Protein 1I7L (pdb70)

GO terms:
  GO:0043195 terminal bouton (C, HDA)
  GO:0008092 cytoskeletal protein binding (F, TAS)
  GO:0008021 synaptic vesicle (C, TAS)
  GO:0046928 regulation of neurotransmitter secretion (P, TAS)
  GO:0048306 calcium-dependent protein binding (F, IPI)
  GO:0005515 protein binding (F, IPI)
  GO:0008021 synaptic vesicle (C, IDA)
  GO:0098850 extrinsic component of synaptic vesicle membrane (C, IMP)
  GO:0098850 extrinsic component of synaptic vesicle membrane (C, IDA)
  GO:0098850 extrinsic component of synaptic vesicle membrane (C, EXP)
  GO:0098850 extrinsic component of synaptic vesicle membrane (C, IEP)

InterPro domains:
  IPR001359 Synapsin [PR01368] (126-135)
  IPR001359 Synapsin [PR01368] (141-153)
  IPR001359 Synapsin [PR01368] (177-188)
  IPR001359 Synapsin [PR01368] (317-329)
  IPR001359 Synapsin [PR01368] (331-347)
  IPR001359 Synapsin [PR01368] (350-371)
  IPR013815 ATP-grasp fold, subdomain 1 [G3DSA:3.30.1490.20] (249-308)
  IPR016185 Pre-ATP-grasp domain superfamily [SSF52440] (113-214)
  IPR019735 Synapsin, conserved site [PS00416] (272-282)
  IPR019736 Synapsin, phosphorylation site [PF10581] (2-26)
  IPR019736 Synapsin, phosphorylation site [PS00415] (5-12)
  IPR020897 Synapsin, pre-ATP-grasp domain [PF02078] (111-213)
  IPR020898 Synapsin, ATP-binding domain [PF02750] (215-417)

Organism: Rattus norvegicus (NCBI:txid10116)

Foldseek 3Di:
DAAEEEEADDDVDDLVVLQVPPDFPPHHGYDYHYYHLLQKDKAADQVQDIKMWGWDCPPHGTDIDIDDHQEYEYAAQCAALDPPRHNLVVLVRCVSNVHHYAPGSLVSNQVRWFVSLVVLLVVLCVVPPCVLRPAFDKDKFQFLVVLVPDDADFKWKAATGHDLPPRIHTDGDDVVSNVSSVVSVVSGGMMMITYDFAFQWKWKWKAAQHDIWIKIWGAPPDDPSRSDDDIDIDIDDDDPSSVVHVVSSQPPSNGHNIKMWMWGQHPVRHIYTYGMGGSNDDQDDDCSVVVSNSNSVVRSVVCNVPDDD/DEAEEEEADDPPDDVCVLQPPPDFPVPYGYDYHYYHLLQKDKAADQPQDIKMWGFDQDPVRTDTDIGDHQEYEYQAQCEALDPPSHNLVVLVRCVSNVHQYAPGSLVSNQVRWFVSLVVLLVVVCVVPPCVLRFAFDKDKFQALVVPVPDDDPFKWKAATGHDDPPRIHTRGDDVSSNVSSVVSVVSGGMMMITYDFAFPWKKKWKAAQHDIWIKIWAADQPDSSRPDPDIDIDTDDDDVSSVVHVVSSQPPSNGHNIKMWMWTQHPVRDIHTYGMGGSNDDQDDPCRSVSSNSNSVVRSVSCNVPDDD

Solvent-accessible surface area: 27185 Å² total; per-residue (Å²): 147,51,25,27,0,3,0,0,14,77,107,140,17,76,1,31,153,28,3,178,62,62,96,1,38,66,78,15,59,22,88,17,10,42,5,47,3,86,35,14,4,8,8,0,42,2,87,16,79,24,39,3,33,5,87,45,133,144,146,52,95,174,57,65,94,73,25,117,0,26,0,0,0,0,16,32,67,7,29,3,86,32,155,126,70,72,32,36,39,5,0,1,0,5,37,0,7,46,10,32,12,0,0,40,5,74,0,5,1,4,22,3,4,48,4,2,6,8,6,42,1,2,54,25,54,119,112,48,34,32,162,112,0,22,15,4,124,13,15,0,1,1,28,61,135,21,5,158,51,80,27,120,51,56,2,8,0,29,26,9,5,11,36,104,15,108,30,32,57,80,2,96,66,68,149,76,0,84,97,30,11,65,62,1,33,147,67,162,22,9,0,9,3,6,37,48,29,79,34,96,40,18,1,19,0,0,28,4,24,132,41,40,11,0,1,37,73,51,36,106,55,64,79,79,56,20,64,58,78,59,34,127,66,87,68,43,86,59,52,130,95,31,92,60,0,0,33,14,0,12,134,11,26,76,25,7,33,0,0,0,0,49,0,24,20,0,129,89,45,129,16,44,0,35,17,6,19,9,1,8,0,73,26,34,29,114,73,58,112,66,1,49,73,40,0,0,67,24,0,29,62,54,0,68,117,97,29,88,161,195,46,27,31,0,3,0,0,17,94,100,172,26,75,1,32,138,25,3,163,60,69,107,2,47,68,76,37,52,22,82,19,13,20,2,32,4,83,45,14,8,9,12,0,42,3,96,23,74,25,39,4,45,4,109,24,104,111,148,70,85,162,30,107,106,81,25,118,0,19,0,0,0,0,21,42,73,7,29,2,85,32,152,123,52,78,34,36,41,6,1,0,0,7,40,2,8,46,12,36,11,0,0,38,5,72,0,6,1,5,22,4,3,45,4,2,6,9,6,44,1,3,54,25,47,124,111,41,31,33,145,84,0,21,12,3,113,11,14,0,1,2,24,64,118,15,5,157,59,83,25,118,54,59,1,10,0,35,24,8,6,6,27,97,11,97,30,29,57,60,2,109,62,78,165,68,1,79,90,32,13,71,71,1,28,146,64,159,20,10,0,8,2,8,41,52,28,82,46,102,54,20,2,23,0,1,31,3,22,133,43,54,12,0,2,29,72,37,35,103,56,87,82,87,62,22,48,115,67,49,32,110,66,96,75,43,88,62,51,116,91,30,81,55,0,0,32,14,0,10,137,11,24,76,26,7,31,0,0,0,0,50,0,24,24,0,132,83,40,128,14,45,0,26,25,4,17,9,1,10,0,78,24,38,17,120,61,62,111,69,0,44,72,40,0,0,67,26,0,27,65,50,0,62,134,87,29,80,168

Radius of gyration: 25.58 Å; Cα contacts (8 Å, |Δi|>4): 1285; chains: 2; bounding box: 68×61×44 Å

CATH classification: 3.30.1490.20 (+2 more: 3.40.50.20, 3.30.470.20)

Secondary structure (DSSP, 8-state):
-EEEEEEE--TTS-HHHHHTT-EETTTEEEEEEEE-GGGEEEEEETTS-EEEEEEES-SSS-EEEEE--SEEEE-S-S--SSTT---HHHHHHHHHTT--EES-HHHHHHTT-HHHHHHHHHHHHHHH-TTTS-BPP-EEESSGGGGGS--PSSEEEEESS--TTTTEEEE-STTHHHHHHHHHHHHTS-EEEEE---EEEEEEEEEETTEEEEEEEEESS-SS-TTSSSEEEEEE---HHHHHHHHHHTTGGG--SEEEEEEEEETTS-EEEEEEE-TTPPP-SS-HHHHHHHHHHHHHHHHHHH---/-EEEEEEE--TTS-HHHHTSS-EETTTEEEEEEEE-GGGEEEEEETTS-EEEEE-EEETTEEE--EE--SEEEE-S-S--SSTT---HHHHHHHHHTT--EES-HHHHHHTTSHHHHHHHHHHHHHHH-TTTS-BPP-EEESSGGGGGSPPPSSEEEEESS--TTTTEEEE-SHHHHHHHHHHHHHHTS-EEEEEPP-EEEEEEEEEETTEEEEEEEEESSS-SS-SSS-EEEEEE---HHHHHHHHHHTTGGG--SEEEEEEEEETTS-EEEEEEE-TTPPP-GGGHHHHHHHHHHHHHHHHHHH---

Nearest PDB structures (foldseek):
  1i7l-assembly1_A  TM=1.003E+00  e=3.457E-69  Rattus norvegicus
  1pk8-assembly1_A  TM=9.912E-01  e=5.937E-56  Rattus norvegicus
  1pk8-assembly1_D  TM=9.905E-01  e=2.665E-53  Rattus norvegicus
  1pk8-assembly1_B  TM=9.877E-01  e=3.099E-51  Rattus norvegicus
  2p0a-assembly1_A  TM=9.837E-01  e=9.338E-50  Homo sapiens

B-factor: mean 40.68, std 17.12, range [7.24, 108.57]

Structure (mmCIF, N/CA/C/O backbone):
data_1I7L
#
_entry.id   1I7L
#
_cell.length_a   121.275
_cell.length_b   121.275
_cell.length_c   165.891
_cell.angle_alpha   90.00
_cell.angle_beta   90.00
_cell.angle_gamma   120.00
#
_symmetry.space_group_name_H-M   'P 63 2 2'
#
loop_
_entity.id
_entity.type
_entity.pdbx_description
1 polymer 'SYNAPSIN II'
2 non-polymer "ADENOSINE-5'-TRIPHOSPHATE"
3 water water
#
loop_
_atom_site.group_PDB
_atom_site.id
_atom_site.type_symbol
_atom_site.label_atom_id
_atom_site.label_alt_id
_atom_site.label_comp_id
_atom_site.label_asym_id
_atom_site.label_entity_id
_atom_site.label_seq_id
_atom_site.pdbx_PDB_ins_code
_atom_site.Cartn_x
_atom_site.Cartn_y
_atom_site.Cartn_z
_atom_site.occupancy
_atom_site.B_iso_or_equiv
_atom_site.auth_seq_id
_atom_site.auth_comp_id
_atom_site.auth_asym_id
_atom_site.auth_atom_id
_atom_site.pdbx_PDB_model_num
ATOM 1 N N . LYS A 1 1 ? 21.856 97.507 32.582 1.00 52.94 113 LYS A N 1
ATOM 2 C CA . LYS A 1 1 ? 23.149 96.868 33.035 1.00 51.97 113 LYS A CA 1
ATOM 3 C C . LYS A 1 1 ? 23.112 95.345 32.752 1.00 50.73 113 LYS A C 1
ATOM 4 O O . LYS A 1 1 ? 22.650 94.598 33.620 1.00 50.38 113 LYS A O 1
ATOM 10 N N . ALA A 1 2 ? 23.591 94.884 31.575 1.00 47.86 114 ALA A N 1
ATOM 11 C CA . ALA A 1 2 ? 23.495 93.450 31.259 1.00 45.27 114 ALA A CA 1
ATOM 12 C C . ALA A 1 2 ? 24.664 92.701 30.676 1.00 43.30 114 ALA A C 1
ATOM 13 O O . ALA A 1 2 ? 25.502 93.266 29.983 1.00 42.88 114 ALA A O 1
ATOM 15 N N . LYS A 1 3 ? 24.694 91.401 30.956 1.00 40.47 115 LYS A N 1
ATOM 16 C CA . LYS A 1 3 ? 25.729 90.532 30.427 1.00 39.25 115 LYS A CA 1
ATOM 17 C C . LYS A 1 3 ? 25.214 89.873 29.147 1.00 40.27 115 LYS A C 1
ATOM 18 O O . LYS A 1 3 ? 24.088 89.347 29.106 1.00 43.52 115 LYS A O 1
ATOM 24 N N . VAL A 1 4 ? 26.024 89.904 28.096 1.00 36.40 116 VAL A N 1
ATOM 25 C CA . VAL A 1 4 ? 25.623 89.295 26.846 1.00 33.56 116 VAL A CA 1
ATOM 26 C C . VAL A 1 4 ? 25.976 87.796 26.742 1.00 32.52 116 VAL A C 1
ATOM 27 O O . VAL A 1 4 ? 27.122 87.380 26.969 1.00 31.86 116 VAL A O 1
ATOM 31 N N . LEU A 1 5 ? 24.970 86.998 26.404 1.00 29.63 117 LEU A N 1
ATOM 32 C CA . LEU A 1 5 ? 25.128 85.575 26.219 1.00 27.89 117 LEU A CA 1
ATOM 33 C C . LEU A 1 5 ? 24.912 85.281 24.739 1.00 28.24 117 LEU A C 1
ATOM 34 O O . LEU A 1 5 ? 23.883 85.606 24.169 1.00 27.38 117 LEU A O 1
ATOM 39 N N . LEU A 1 6 ? 25.902 84.672 24.122 1.00 26.85 118 LEU A N 1
ATOM 40 C CA . LEU A 1 6 ? 25.800 84.255 22.728 1.00 25.15 118 LEU A CA 1
ATOM 41 C C . LEU A 1 6 ? 25.362 82.794 22.808 1.00 24.20 118 LEU A C 1
ATOM 42 O O . LEU A 1 6 ? 25.975 82.005 23.548 1.00 24.93 118 LEU A O 1
ATOM 47 N N . VAL A 1 7 ? 24.318 82.420 22.078 1.00 23.47 119 VAL A N 1
ATOM 48 C CA . VAL A 1 7 ? 23.926 81.016 22.069 1.00 21.48 119 VAL A CA 1
ATOM 49 C C . VAL A 1 7 ? 24.058 80.619 20.604 1.00 23.30 119 VAL A C 1
ATOM 50 O O . VAL A 1 7 ? 23.558 81.277 19.705 1.00 22.19 119 VAL A O 1
ATOM 54 N N . VAL A 1 8 ? 24.757 79.536 20.359 1.00 25.49 120 VAL A N 1
ATOM 55 C CA . VAL A 1 8 ? 24.970 79.100 19.007 1.00 26.89 120 VAL A CA 1
ATOM 56 C C . VAL A 1 8 ? 24.037 77.936 18.811 1.00 30.43 120 VAL A C 1
ATOM 57 O O . VAL A 1 8 ? 24.311 76.820 19.269 1.00 29.32 120 VAL A O 1
ATOM 61 N N . ASP A 1 9 ? 22.929 78.206 18.117 1.00 33.11 121 ASP A N 1
ATOM 62 C CA . ASP A 1 9 ? 21.921 77.188 17.877 1.00 35.13 121 ASP A CA 1
ATOM 63 C C . ASP A 1 9 ? 20.951 77.622 16.758 1.00 35.38 121 ASP A C 1
ATOM 64 O O . ASP A 1 9 ? 20.905 78.799 16.396 1.00 33.11 121 ASP A O 1
ATOM 69 N N . GLU A 1 10 ? 20.188 76.667 16.222 1.00 36.76 122 GLU A N 1
ATOM 70 C CA . GLU A 1 10 ? 19.200 76.937 15.159 1.00 40.43 122 GLU A CA 1
ATOM 71 C C . GLU A 1 10 ? 18.031 77.786 15.662 1.00 40.10 122 GLU A C 1
ATOM 72 O O . GLU A 1 10 ? 17.707 77.743 16.839 1.00 37.65 122 GLU A O 1
ATOM 78 N N . PRO A 1 11 ? 17.388 78.576 14.767 1.00 42.26 123 PRO A N 1
ATOM 79 C CA . PRO A 1 11 ? 16.254 79.493 14.999 1.00 44.30 123 PRO A CA 1
ATOM 80 C C . PRO A 1 11 ? 14.915 78.990 15.563 1.00 46.19 123 PRO A C 1
ATOM 81 O O . PRO A 1 11 ? 14.087 79.797 15.964 1.00 47.47 123 PRO A O 1
ATOM 85 N N . HIS A 1 12 ? 14.690 77.684 15.594 1.00 47.55 124 HIS A N 1
ATOM 86 C CA . HIS A 1 12 ? 13.436 77.168 16.107 1.00 49.01 124 HIS A CA 1
ATOM 87 C C . HIS A 1 12 ? 13.428 77.124 17.637 1.00 48.33 124 HIS A C 1
ATOM 88 O O . HIS A 1 12 ? 12.355 77.148 18.253 1.00 49.88 124 HIS A O 1
ATOM 95 N N . THR A 1 13 ? 14.597 77.053 18.264 1.00 44.44 125 THR A N 1
ATOM 96 C CA . THR A 1 13 ? 14.621 77.038 19.720 1.00 41.84 125 THR A CA 1
ATOM 97 C C . THR A 1 13 ? 14.760 78.522 20.045 1.00 42.91 125 THR A C 1
ATOM 98 O O . THR A 1 13 ? 15.530 79.231 19.380 1.00 43.04 125 THR A O 1
ATOM 102 N N . ASP A 1 14 ? 14.018 78.993 21.051 1.00 42.49 126 ASP A N 1
ATOM 103 C CA . ASP A 1 14 ? 14.013 80.415 21.418 1.00 41.73 126 ASP A CA 1
ATOM 104 C C . ASP A 1 14 ? 14.726 80.716 22.742 1.00 40.32 126 ASP A C 1
ATOM 105 O O . ASP A 1 14 ? 14.080 81.004 23.753 1.00 39.01 126 ASP A O 1
ATOM 110 N N . TRP A 1 15 ? 16.057 80.667 22.735 1.00 37.61 127 TRP A N 1
ATOM 111 C CA . TRP A 1 15 ? 16.773 80.865 23.964 1.00 33.20 127 TRP A CA 1
ATOM 112 C C . TRP A 1 15 ? 16.524 82.217 24.629 1.00 33.87 127 TRP A C 1
ATOM 113 O O . TRP A 1 15 ? 16.612 82.305 25.847 1.00 31.54 127 TRP A O 1
ATOM 124 N N . ALA A 1 16 ? 16.215 83.272 23.883 1.00 33.24 128 ALA A N 1
ATOM 125 C CA . ALA A 1 16 ? 15.945 84.542 24.562 1.00 35.62 128 ALA A CA 1
ATOM 126 C C . ALA A 1 16 ? 14.709 84.387 25.458 1.00 38.47 128 ALA A C 1
ATOM 127 O O . ALA A 1 16 ? 14.528 85.155 26.403 1.00 38.08 128 ALA A O 1
ATOM 129 N N . LYS A 1 17 ? 13.865 83.394 25.165 1.00 39.30 129 LYS A N 1
ATOM 130 C CA . LYS A 1 17 ? 12.671 83.180 25.974 1.00 40.13 129 LYS A CA 1
ATOM 131 C C . LYS A 1 17 ? 13.048 82.503 27.275 1.00 39.11 129 LYS A C 1
ATOM 132 O O . LYS A 1 17 ? 12.535 82.852 28.339 1.00 37.67 129 LYS A O 1
ATOM 138 N N . CYS A 1 18 ? 13.945 81.535 27.215 1.00 38.03 130 CYS A N 1
ATOM 139 C CA . CYS A 1 18 ? 14.361 80.875 28.448 1.00 37.10 130 CYS A CA 1
ATOM 140 C C . CYS A 1 18 ? 15.058 81.791 29.450 1.00 35.04 130 CYS A C 1
ATOM 141 O O . CYS A 1 18 ? 14.952 81.594 30.648 1.00 35.37 130 CYS A O 1
ATOM 144 N N . PHE A 1 19 ? 15.772 82.802 28.980 1.00 34.62 131 PHE A N 1
ATOM 145 C CA . PHE A 1 19 ? 16.516 83.651 29.918 1.00 33.79 131 PHE A CA 1
ATOM 146 C C . PHE A 1 19 ? 15.832 84.936 30.350 1.00 34.12 131 PHE A C 1
ATOM 147 O O . PHE A 1 19 ? 16.371 85.688 31.174 1.00 32.87 131 PHE A O 1
ATOM 155 N N . ARG A 1 20 ? 14.649 85.170 29.790 1.00 33.34 132 ARG A N 1
ATOM 156 C CA . ARG A 1 20 ? 13.872 86.358 30.091 1.00 35.34 132 ARG A CA 1
ATOM 157 C C . ARG A 1 20 ? 13.614 86.505 31.586 1.00 34.30 132 ARG A C 1
ATOM 158 O O . ARG A 1 20 ? 13.079 85.619 32.221 1.00 30.89 132 ARG A O 1
ATOM 166 N N . GLY A 1 21 ? 14.022 87.641 32.139 1.00 35.48 133 GLY A N 1
ATOM 167 C CA . GLY A 1 21 ? 13.809 87.858 33.555 1.00 33.98 133 GLY A CA 1
ATOM 168 C C . GLY A 1 21 ? 14.868 87.299 34.453 1.00 34.72 133 GLY A C 1
ATOM 169 O O . GLY A 1 21 ? 14.955 87.719 35.605 1.00 35.15 133 GLY A O 1
ATOM 170 N N . LYS A 1 22 ? 15.676 86.362 33.951 1.00 36.16 134 LYS A N 1
ATOM 171 C CA . LYS A 1 22 ? 16.734 85.761 34.774 1.00 35.34 134 LYS A CA 1
ATOM 172 C C . LYS A 1 22 ? 17.831 86.783 35.097 1.00 35.58 134 LYS A C 1
ATOM 173 O O . LYS A 1 22 ? 18.146 87.678 34.294 1.00 36.27 134 LYS A O 1
ATOM 179 N N . LYS A 1 23 ? 18.413 86.643 36.279 1.00 33.47 135 LYS A N 1
ATOM 180 C CA . LYS A 1 23 ? 19.440 87.553 36.715 1.00 33.52 135 LYS A CA 1
ATOM 181 C C . LYS A 1 23 ? 20.717 86.823 36.993 1.00 32.48 135 LYS A C 1
ATOM 182 O O . LYS A 1 23 ? 20.704 85.641 37.316 1.00 33.07 135 LYS A O 1
ATOM 188 N N . ILE A 1 24 ? 21.820 87.544 36.873 1.00 30.98 136 ILE A N 1
ATOM 189 C CA . ILE A 1 24 ? 23.119 86.993 37.215 1.00 30.46 136 ILE A CA 1
ATOM 190 C C . ILE A 1 24 ? 23.837 88.045 38.102 1.00 31.09 136 ILE A C 1
ATOM 191 O O . ILE A 1 24 ? 23.601 89.255 37.988 1.00 29.36 136 ILE A O 1
ATOM 196 N N . LEU A 1 25 ? 24.702 87.574 38.991 1.00 32.86 137 LEU A N 1
ATOM 197 C CA . LEU A 1 25 ? 25.452 88.454 39.868 1.00 34.32 137 LEU A CA 1
ATOM 198 C C . LEU A 1 25 ? 24.499 89.352 40.640 1.00 36.72 137 LEU A C 1
ATOM 199 O O . LEU A 1 25 ? 24.792 90.519 40.901 1.00 37.32 137 LEU A O 1
ATOM 204 N N . GLY A 1 26 ? 23.343 88.802 41.000 1.00 37.04 138 GLY A N 1
ATOM 205 C CA . GLY A 1 26 ? 22.370 89.583 41.725 1.00 34.71 138 GLY A CA 1
ATOM 206 C C . GLY A 1 26 ? 21.470 90.454 40.865 1.00 33.74 138 GLY A C 1
ATOM 207 O O . GLY A 1 26 ? 20.342 90.093 40.604 1.00 32.54 138 GLY A O 1
ATOM 208 N N . ASP A 1 27 ? 21.956 91.606 40.418 1.00 35.66 139 ASP A N 1
ATOM 209 C CA . ASP A 1 27 ? 21.107 92.485 39.637 1.00 36.60 139 ASP A CA 1
ATOM 210 C C . ASP A 1 27 ? 21.377 92.685 38.143 1.00 38.67 139 ASP A C 1
ATOM 211 O O . ASP A 1 27 ? 20.699 93.508 37.507 1.00 41.89 139 ASP A O 1
ATOM 216 N N . TYR A 1 28 ? 22.335 91.967 37.563 1.00 37.51 140 TYR A N 1
ATOM 217 C CA . TYR A 1 28 ? 22.557 92.095 36.122 1.00 35.63 140 TYR A CA 1
ATOM 218 C C . TYR A 1 28 ? 21.513 91.284 35.370 1.00 32.35 140 TYR A C 1
ATOM 219 O O . TYR A 1 28 ? 21.146 90.193 35.802 1.00 31.68 140 TYR A O 1
ATOM 228 N N . ASP A 1 29 ? 21.047 91.821 34.258 1.00 28.61 141 ASP A N 1
ATOM 229 C CA . ASP A 1 29 ? 20.154 91.082 33.394 1.00 31.55 141 ASP A CA 1
ATOM 230 C C . ASP A 1 29 ? 20.994 90.326 32.317 1.00 33.64 141 ASP A C 1
ATOM 231 O O . ASP A 1 29 ? 22.208 90.541 32.167 1.00 34.16 141 ASP A O 1
ATOM 236 N N . ILE A 1 30 ? 20.344 89.448 31.566 1.00 34.12 142 ILE A N 1
ATOM 237 C CA . ILE A 1 30 ? 21.012 88.702 30.519 1.00 31.84 142 ILE A CA 1
ATOM 238 C C . ILE A 1 30 ? 20.498 89.099 29.131 1.00 34.57 142 ILE A C 1
ATOM 239 O O . ILE A 1 30 ? 19.312 88.982 28.862 1.00 36.01 142 ILE A O 1
ATOM 244 N N . LYS A 1 31 ? 21.376 89.565 28.243 1.00 34.88 143 LYS A N 1
ATOM 245 C CA . LYS A 1 31 ? 20.929 89.904 26.904 1.00 32.52 143 LYS A CA 1
ATOM 246 C C . LYS A 1 31 ? 21.355 88.747 26.009 1.00 32.46 143 LYS A C 1
ATOM 247 O O . LYS A 1 31 ? 22.558 88.528 25.885 1.00 29.55 143 LYS A O 1
ATOM 253 N N . VAL A 1 32 ? 20.398 88.014 25.403 1.00 32.16 144 VAL A N 1
ATOM 254 C CA . VAL A 1 32 ? 20.708 86.861 24.535 1.00 30.24 144 VAL A CA 1
ATOM 255 C C . VAL A 1 32 ? 20.875 87.211 23.043 1.00 30.46 144 VAL A C 1
ATOM 256 O O . VAL A 1 32 ? 20.055 87.910 22.490 1.00 26.74 144 VAL A O 1
ATOM 260 N N . GLU A 1 33 ? 21.967 86.724 22.423 1.00 32.31 145 GLU A N 1
ATOM 261 C CA . GLU A 1 33 ? 22.236 86.859 20.983 1.00 32.70 145 GLU A CA 1
ATOM 262 C C . GLU A 1 33 ? 22.260 85.417 20.492 1.00 33.11 145 GLU A C 1
ATOM 263 O O . GLU A 1 33 ? 23.025 84.598 20.986 1.00 36.22 145 GLU A O 1
ATOM 269 N N . GLN A 1 34 ? 21.429 85.075 19.526 1.00 34.04 146 GLN A N 1
ATOM 270 C CA . GLN A 1 34 ? 21.406 83.699 19.052 1.00 33.62 146 GLN A CA 1
ATOM 271 C C . GLN A 1 34 ? 21.652 83.664 17.557 1.00 34.89 146 GLN A C 1
ATOM 272 O O . GLN A 1 34 ? 21.232 84.549 16.822 1.00 33.62 146 GLN A O 1
ATOM 278 N N . ALA A 1 35 ? 22.354 82.631 17.116 1.00 36.06 147 ALA A N 1
ATOM 279 C CA . ALA A 1 35 ? 22.674 82.475 15.702 1.00 35.18 147 ALA A CA 1
ATOM 280 C C . ALA A 1 35 ? 23.402 81.177 15.513 1.00 33.79 147 ALA A C 1
ATOM 281 O O . ALA A 1 35 ? 23.924 80.605 16.468 1.00 35.15 147 ALA A O 1
ATOM 283 N N . GLU A 1 36 ? 23.412 80.708 14.275 1.00 33.40 148 GLU A N 1
ATOM 284 C CA . GLU A 1 36 ? 24.120 79.470 13.924 1.00 32.99 148 GLU A CA 1
ATOM 285 C C . GLU A 1 36 ? 25.565 79.818 13.500 1.00 29.29 148 GLU A C 1
ATOM 286 O O . GLU A 1 36 ? 25.842 80.959 13.092 1.00 28.42 148 GLU A O 1
ATOM 292 N N . PHE A 1 37 ? 26.471 78.848 13.586 1.00 28.30 149 PHE A N 1
ATOM 293 C CA . PHE A 1 37 ? 27.882 79.060 13.221 1.00 27.13 149 PHE A CA 1
ATOM 294 C C . PHE A 1 37 ? 28.055 79.699 11.832 1.00 27.01 149 PHE A C 1
ATOM 295 O O . PHE A 1 37 ? 28.920 80.535 11.621 1.00 25.27 149 PHE A O 1
ATOM 303 N N . SER A 1 38 ? 27.219 79.299 10.893 1.00 27.38 150 SER A N 1
ATOM 304 C CA . SER A 1 38 ? 27.328 79.816 9.545 1.00 31.23 150 SER A CA 1
ATOM 305 C C . SER A 1 38 ? 27.015 81.288 9.473 1.00 32.82 150 SER A C 1
ATOM 306 O O . SER A 1 38 ? 27.293 81.919 8.471 1.00 32.83 150 SER A O 1
ATOM 309 N N . GLU A 1 39 ? 26.435 81.855 10.529 1.00 34.53 151 GLU A N 1
ATOM 310 C CA . GLU A 1 39 ? 26.100 83.284 10.476 1.00 34.07 151 GLU A CA 1
ATOM 311 C C . GLU A 1 39 ? 27.013 84.148 11.364 1.00 31.79 151 GLU A C 1
ATOM 312 O O . GLU A 1 39 ? 26.832 85.373 11.462 1.00 28.52 151 GLU A O 1
ATOM 318 N N . LEU A 1 40 ? 27.987 83.508 12.010 1.00 29.45 152 LEU A N 1
ATOM 319 C CA . LEU A 1 40 ? 28.868 84.234 12.912 1.00 29.86 152 LEU A CA 1
ATOM 320 C C . LEU A 1 40 ? 30.265 84.405 12.425 1.00 30.06 152 LEU A C 1
ATOM 321 O O . LEU A 1 40 ? 30.774 83.614 11.646 1.00 31.97 152 LEU A O 1
ATOM 326 N N . ASN A 1 41 ? 30.880 85.467 12.914 1.00 31.48 153 ASN A N 1
ATOM 327 C CA . ASN A 1 41 ? 32.278 85.758 12.643 1.00 30.61 153 ASN A CA 1
ATOM 328 C C . ASN A 1 41 ? 32.740 86.645 13.773 1.00 28.04 153 ASN A C 1
ATOM 329 O O . ASN A 1 41 ? 31.922 87.231 14.494 1.00 26.88 153 ASN A O 1
ATOM 334 N N . LEU A 1 42 ? 34.048 86.751 13.950 1.00 26.94 154 LEU A N 1
ATOM 335 C CA . LEU A 1 42 ? 34.561 87.573 15.018 1.00 25.98 154 LEU A CA 1
ATOM 336 C C . LEU A 1 42 ? 35.995 87.960 14.776 1.00 26.17 154 LEU A C 1
ATOM 337 O O . LEU A 1 42 ? 36.611 87.490 13.809 1.00 26.59 154 LEU A O 1
ATOM 342 N N . VAL A 1 43 ? 36.512 88.827 15.651 1.00 20.20 155 VAL A N 1
ATOM 343 C CA . VAL A 1 43 ? 37.898 89.195 15.592 1.00 21.01 155 VAL A CA 1
ATOM 344 C C . VAL A 1 43 ? 38.286 89.289 17.082 1.00 22.70 155 VAL A C 1
ATOM 345 O O . VAL A 1 43 ? 37.480 89.764 17.919 1.00 22.97 155 VAL A O 1
ATOM 349 N N . ALA A 1 44 ? 39.493 88.836 17.448 1.00 22.36 156 ALA A N 1
ATOM 350 C CA . ALA A 1 44 ? 39.928 88.901 18.869 1.00 18.86 156 ALA A CA 1
ATOM 351 C C . ALA A 1 44 ? 41.350 89.367 18.918 1.00 21.48 156 ALA A C 1
ATOM 352 O O . ALA A 1 44 ? 42.108 89.183 17.971 1.00 25.66 156 ALA A O 1
ATOM 354 N N . HIS A 1 45 ? 41.720 89.969 20.035 1.00 21.90 157 HIS A N 1
ATOM 355 C CA . HIS A 1 45 ? 43.040 90.567 20.199 1.00 21.36 157 HIS A CA 1
ATOM 356 C C . HIS A 1 45 ? 43.668 90.102 21.490 1.00 21.30 157 HIS A C 1
ATOM 357 O O . HIS A 1 45 ? 42.960 89.881 22.489 1.00 21.11 157 HIS A O 1
ATOM 364 N N . ALA A 1 46 ? 44.978 89.962 21.443 1.00 18.44 158 ALA A N 1
ATOM 365 C CA . ALA A 1 46 ? 45.761 89.530 22.568 1.00 25.64 158 ALA A CA 1
ATOM 366 C C . ALA A 1 46 ? 45.631 90.505 23.714 1.00 28.30 158 ALA A C 1
ATOM 367 O O . ALA A 1 46 ? 45.788 90.124 24.888 1.00 26.99 158 ALA A O 1
ATOM 369 N N . ASP A 1 47 ? 45.354 91.768 23.405 1.00 28.87 159 ASP A N 1
ATOM 370 C CA . ASP A 1 47 ? 45.273 92.672 24.533 1.00 32.88 159 ASP A CA 1
ATOM 371 C C . ASP A 1 47 ? 43.969 92.419 25.337 1.00 32.15 159 ASP A C 1
ATOM 372 O O . ASP A 1 47 ? 43.755 93.019 26.393 1.00 33.96 159 ASP A O 1
ATOM 377 N N . GLY A 1 48 ? 43.104 91.531 24.845 1.00 30.67 160 GLY A N 1
ATOM 378 C CA . GLY A 1 48 ? 41.903 91.215 25.591 1.00 28.84 160 GLY A CA 1
ATOM 379 C C . GLY A 1 48 ? 40.573 91.695 25.049 1.00 31.20 160 GLY A C 1
ATOM 380 O O . GLY A 1 48 ? 39.509 91.274 25.529 1.00 32.89 160 GLY A O 1
ATOM 381 N N . THR A 1 49 ? 40.580 92.577 24.062 1.00 30.91 161 THR A N 1
ATOM 382 C CA . THR A 1 49 ? 39.288 93.016 23.513 1.00 30.68 161 THR A CA 1
ATOM 383 C C . THR A 1 49 ? 38.969 92.158 22.292 1.00 32.16 161 THR A C 1
ATOM 384 O O . THR A 1 49 ? 39.905 91.680 21.591 1.00 30.83 161 THR A O 1
ATOM 388 N N . TYR A 1 50 ? 37.667 91.957 22.039 1.00 32.01 162 TYR A N 1
ATOM 389 C CA . TYR A 1 50 ? 37.176 91.192 20.889 1.00 31.19 162 TYR A CA 1
ATOM 390 C C . TYR A 1 50 ? 35.769 91.715 20.445 1.00 33.39 162 TYR A C 1
ATOM 391 O O . TYR A 1 50 ? 35.206 92.603 21.090 1.00 34.01 162 TYR A O 1
ATOM 400 N N . ALA A 1 51 ? 35.210 91.172 19.355 1.00 33.11 163 ALA A N 1
ATOM 401 C CA . ALA A 1 51 ? 33.926 91.619 18.847 1.00 32.37 163 ALA A CA 1
ATOM 402 C C . ALA A 1 51 ? 33.321 90.593 17.905 1.00 31.42 163 ALA A C 1
ATOM 403 O O . ALA A 1 51 ? 34.005 90.085 17.040 1.00 33.29 163 ALA A O 1
ATOM 405 N N . VAL A 1 52 ? 32.041 90.291 18.071 1.00 32.51 164 VAL A N 1
ATOM 406 C CA . VAL A 1 52 ? 31.349 89.287 17.244 1.00 33.74 164 VAL A CA 1
ATOM 407 C C . VAL A 1 52 ? 30.300 89.892 16.300 1.00 34.88 164 VAL A C 1
ATOM 408 O O . VAL A 1 52 ? 29.612 90.840 16.637 1.00 34.26 164 VAL A O 1
ATOM 412 N N . ASP A 1 53 ? 30.210 89.322 15.108 1.00 37.43 165 ASP A N 1
ATOM 413 C CA . ASP A 1 53 ? 29.274 89.757 14.077 1.00 41.57 165 ASP A CA 1
ATOM 414 C C . ASP A 1 53 ? 28.309 88.665 13.810 1.00 42.62 165 ASP A C 1
ATOM 415 O O . ASP A 1 53 ? 28.671 87.494 13.830 1.00 42.86 165 ASP A O 1
ATOM 420 N N . MET A 1 54 ? 27.080 89.048 13.549 1.00 45.98 166 MET A N 1
ATOM 421 C CA . MET A 1 54 ? 26.018 88.092 13.308 1.00 50.77 166 MET A CA 1
ATOM 422 C C . MET A 1 54 ? 25.320 88.604 12.074 1.00 53.07 166 MET A C 1
ATOM 423 O O . MET A 1 54 ? 24.783 89.708 12.074 1.00 51.05 166 MET A O 1
ATOM 428 N N . GLN A 1 55 ? 25.342 87.801 11.019 1.00 56.54 167 GLN A N 1
ATOM 429 C CA . GLN A 1 55 ? 24.704 88.185 9.776 1.00 60.42 167 GLN A CA 1
ATOM 430 C C . GLN A 1 55 ? 23.491 87.307 9.552 1.00 61.49 167 GLN A C 1
ATOM 431 O O . GLN A 1 55 ? 23.613 86.146 9.146 1.00 60.84 167 GLN A O 1
ATOM 437 N N . VAL A 1 56 ? 22.318 87.871 9.825 1.00 62.65 168 VAL A N 1
ATOM 438 C CA . VAL A 1 56 ? 21.073 87.135 9.634 1.00 65.42 168 VAL A CA 1
ATOM 439 C C . VAL A 1 56 ? 20.198 87.754 8.541 1.00 65.83 168 VAL A C 1
ATOM 440 O O . VAL A 1 56 ? 20.171 88.970 8.361 1.00 63.75 168 VAL A O 1
ATOM 444 N N . LEU A 1 57 ? 19.485 86.896 7.813 1.00 68.23 169 LEU A N 1
ATOM 445 C CA . LEU A 1 57 ? 18.601 87.348 6.731 1.00 69.64 169 LEU A CA 1
ATOM 446 C C . LEU A 1 57 ? 17.399 88.126 7.275 1.00 69.26 169 LEU A C 1
ATOM 447 O O . LEU A 1 57 ? 16.311 87.590 7.326 1.00 69.57 169 LEU A O 1
ATOM 452 N N . ARG A 1 58 ? 17.581 89.377 7.685 0.00 70.27 170 ARG A N 1
ATOM 453 C CA . ARG A 1 58 ? 16.447 90.142 8.203 0.00 70.99 170 ARG A CA 1
ATOM 454 C C . ARG A 1 58 ? 16.445 91.582 7.712 0.00 71.55 170 ARG A C 1
ATOM 455 O O . ARG A 1 58 ? 17.460 92.082 7.236 0.00 71.60 170 ARG A O 1
ATOM 463 N N . ASN A 1 59 ? 15.294 92.241 7.832 0.00 72.23 171 ASN A N 1
ATOM 464 C CA . ASN A 1 59 ? 15.141 93.628 7.401 0.00 72.93 171 ASN A CA 1
ATOM 465 C C . ASN A 1 59 ? 15.454 93.744 5.911 0.00 73.44 171 ASN A C 1
ATOM 466 O O . ASN A 1 59 ? 15.327 94.813 5.314 0.00 73.48 171 ASN A O 1
ATOM 471 N N . GLY A 1 60 ? 15.862 92.627 5.319 0.00 74.02 172 GLY A N 1
ATOM 472 C CA . GLY A 1 60 ? 16.194 92.602 3.908 0.00 74.77 172 GLY A CA 1
ATOM 473 C C . GLY A 1 60 ? 16.764 91.253 3.523 0.00 75.31 172 GLY A C 1
ATOM 474 O O . GLY A 1 60 ? 16.160 90.215 3.794 0.00 75.33 172 GLY A O 1
ATOM 475 N N . THR A 1 61 ? 17.931 91.263 2.891 0.00 75.86 173 THR A N 1
ATOM 476 C CA . THR A 1 61 ? 18.576 90.028 2.474 0.00 76.45 173 THR A CA 1
ATOM 477 C C . THR A 1 61 ? 19.796 89.752 3.343 0.00 76.87 173 THR A C 1
ATOM 478 O O . THR A 1 61 ? 20.242 88.610 3.460 0.00 76.90 173 THR A O 1
ATOM 482 N N . LYS A 1 62 ? 20.326 90.805 3.956 1.00 77.33 174 LYS A N 1
ATOM 483 C CA . LYS A 1 62 ? 21.518 90.693 4.786 1.00 77.99 174 LYS A CA 1
ATOM 484 C C . LYS A 1 62 ? 21.726 91.888 5.716 1.00 77.12 174 LYS A C 1
ATOM 485 O O . LYS A 1 62 ? 22.137 92.958 5.254 1.00 78.47 174 LYS A O 1
ATOM 491 N N . VAL A 1 63 ? 21.449 91.719 7.007 1.00 74.98 175 VAL A N 1
ATOM 492 C CA . VAL A 1 63 ? 21.698 92.784 7.988 1.00 73.13 175 VAL A CA 1
ATOM 493 C C . VAL A 1 63 ? 22.758 92.258 8.989 1.00 71.27 175 VAL A C 1
ATOM 494 O O . VAL A 1 63 ? 22.849 91.048 9.214 1.00 70.88 175 VAL A O 1
ATOM 498 N N . VAL A 1 64 ? 23.556 93.143 9.586 1.00 68.24 176 VAL A N 1
ATOM 499 C CA . VAL A 1 64 ? 24.583 92.673 10.510 1.00 66.10 176 VAL A CA 1
ATOM 500 C C . VAL A 1 64 ? 24.766 93.359 11.864 1.00 64.61 176 VAL A C 1
ATOM 501 O O . VAL A 1 64 ? 25.495 94.347 11.962 1.00 65.55 176 VAL A O 1
ATOM 505 N N . ARG A 1 65 ? 24.119 92.836 12.903 1.00 61.53 177 ARG A N 1
ATOM 506 C CA . ARG A 1 65 ? 24.269 93.405 14.233 1.00 58.71 177 ARG A CA 1
ATOM 507 C C . ARG A 1 65 ? 25.625 92.968 14.761 1.00 56.45 177 ARG A C 1
ATOM 508 O O . ARG A 1 65 ? 26.131 91.899 14.405 1.00 55.48 177 ARG A O 1
ATOM 516 N N . SER A 1 66 ? 26.216 93.802 15.610 1.00 52.51 178 SER A N 1
ATOM 517 C CA . SER A 1 66 ? 27.531 93.517 16.164 1.00 47.63 178 SER A CA 1
ATOM 518 C C . SER A 1 66 ? 27.388 93.542 17.668 1.00 44.89 178 SER A C 1
ATOM 519 O O . SER A 1 66 ? 26.520 94.214 18.185 1.00 47.29 178 SER A O 1
ATOM 522 N N . PHE A 1 67 ? 28.232 92.808 18.373 1.00 41.54 179 PHE A N 1
ATOM 523 C CA . PHE A 1 67 ? 28.146 92.753 19.823 1.00 38.15 179 PHE A CA 1
ATOM 524 C C . PHE A 1 67 ? 29.362 92.083 20.505 1.00 37.42 179 PHE A C 1
ATOM 525 O O . PHE A 1 67 ? 30.229 91.520 19.843 1.00 38.55 179 PHE A O 1
ATOM 533 N N . ARG A 1 68 ? 29.409 92.139 21.831 1.00 33.88 180 ARG A N 1
ATOM 534 C CA . ARG A 1 68 ? 30.520 91.568 22.562 1.00 32.51 180 ARG A CA 1
ATOM 535 C C . ARG A 1 68 ? 30.032 90.628 23.641 1.00 30.61 180 ARG A C 1
ATOM 536 O O . ARG A 1 68 ? 29.689 91.076 24.732 1.00 31.84 180 ARG A O 1
ATOM 544 N N . PRO A 1 69 ? 29.999 89.307 23.367 1.00 28.11 181 PRO A N 1
ATOM 545 C CA . PRO A 1 69 ? 29.513 88.367 24.384 1.00 26.87 181 PRO A CA 1
ATOM 546 C C . PRO A 1 69 ? 30.393 88.236 25.624 1.00 27.68 181 PRO A C 1
ATOM 547 O O . PRO A 1 69 ? 31.607 88.434 25.565 1.00 27.51 181 PRO A O 1
ATOM 551 N N . ASP A 1 70 ? 29.772 87.902 26.750 1.00 25.39 182 ASP A N 1
ATOM 552 C CA . ASP A 1 70 ? 30.510 87.713 27.975 1.00 23.58 182 ASP A CA 1
ATOM 553 C C . ASP A 1 70 ? 30.562 86.226 28.261 1.00 22.94 182 ASP A C 1
ATOM 554 O O . ASP A 1 70 ? 31.332 85.841 29.127 1.00 24.01 182 ASP A O 1
ATOM 559 N N . PHE A 1 71 ? 29.757 85.406 27.540 1.00 19.93 183 PHE A N 1
ATOM 560 C CA . PHE A 1 71 ? 29.645 83.925 27.740 1.00 17.13 183 PHE A CA 1
ATOM 561 C C . PHE A 1 71 ? 29.041 83.286 26.525 1.00 18.13 183 PHE A C 1
ATOM 562 O O . PHE A 1 71 ? 28.251 83.900 25.851 1.00 18.78 183 PHE A O 1
ATOM 570 N N . VAL A 1 72 ? 29.395 82.044 26.248 1.00 18.23 184 VAL A N 1
ATOM 571 C CA . VAL A 1 72 ? 28.841 81.354 25.107 1.00 18.44 184 VAL A CA 1
ATOM 572 C C . VAL A 1 72 ? 28.265 80.012 25.519 1.00 17.81 184 VAL A C 1
ATOM 573 O O . VAL A 1 72 ? 28.856 79.334 26.353 1.00 13.29 184 VAL A O 1
ATOM 577 N N . LEU A 1 73 ? 27.121 79.649 24.915 1.00 18.03 185 LEU A N 1
ATOM 578 C CA . LEU A 1 73 ? 26.484 78.357 25.106 1.00 17.85 185 LEU A CA 1
ATOM 579 C C . LEU A 1 73 ? 26.450 77.870 23.653 1.00 20.29 185 LEU A C 1
ATOM 580 O O . LEU A 1 73 ? 25.905 78.534 22.778 1.00 19.93 185 LEU A O 1
ATOM 585 N N . ILE A 1 74 ? 27.037 76.711 23.413 1.00 19.83 186 ILE A N 1
ATOM 586 C CA . ILE A 1 74 ? 27.147 76.171 22.082 1.00 22.98 186 ILE A CA 1
ATOM 587 C C . ILE A 1 74 ? 26.308 74.914 21.974 1.00 26.54 186 ILE A C 1
ATOM 588 O O . ILE A 1 74 ? 26.466 73.992 22.770 1.00 24.70 186 ILE A O 1
ATOM 593 N N . ARG A 1 75 ? 25.423 74.890 20.981 1.00 29.58 187 ARG A N 1
ATOM 594 C CA . ARG A 1 75 ? 24.529 73.754 20.772 1.00 32.69 187 ARG A CA 1
ATOM 595 C C . ARG A 1 75 ? 24.704 73.032 19.417 1.00 35.54 187 ARG A C 1
ATOM 596 O O . ARG A 1 75 ? 24.110 71.962 19.219 1.00 36.37 187 ARG A O 1
ATOM 604 N N . GLN A 1 76 ? 25.499 73.597 18.499 1.00 34.84 188 GLN A N 1
ATOM 605 C CA . GLN A 1 76 ? 25.724 72.924 17.212 1.00 35.82 188 GLN A CA 1
ATOM 606 C C . GLN A 1 76 ? 27.103 72.257 17.167 1.00 33.65 188 GLN A C 1
ATOM 607 O O . GLN A 1 76 ? 27.975 72.499 18.024 1.00 30.88 188 GLN A O 1
ATOM 613 N N . HIS A 1 77 ? 27.278 71.416 16.157 1.00 30.55 189 HIS A N 1
ATOM 614 C CA . HIS A 1 77 ? 28.547 70.743 15.977 1.00 30.80 189 HIS A CA 1
ATOM 615 C C . HIS A 1 77 ? 29.441 71.839 15.399 1.00 29.17 189 HIS A C 1
ATOM 616 O O . HIS A 1 77 ? 29.020 72.602 14.554 1.00 23.98 189 HIS A O 1
ATOM 623 N N . ALA A 1 78 ? 30.675 71.903 15.859 1.00 28.68 190 ALA A N 1
ATOM 624 C CA . ALA A 1 78 ? 31.605 72.912 15.402 1.00 29.43 190 ALA A CA 1
ATOM 625 C C . ALA A 1 78 ? 32.350 72.449 14.152 1.00 30.94 190 ALA A C 1
ATOM 626 O O . ALA A 1 78 ? 32.861 73.266 13.360 1.00 31.24 190 ALA A O 1
ATOM 628 N N . PHE A 1 79 ? 32.416 71.137 13.976 1.00 29.82 191 PHE A N 1
ATOM 629 C CA . PHE A 1 79 ? 33.130 70.580 12.842 1.00 31.18 191 PHE A CA 1
ATOM 630 C C . PHE A 1 79 ? 32.347 69.534 12.097 1.00 31.93 191 PHE A C 1
ATOM 631 O O . PHE A 1 79 ? 31.516 68.855 12.656 1.00 33.63 191 PHE A O 1
ATOM 639 N N . GLY A 1 80 ? 32.616 69.398 10.816 1.00 34.76 192 GLY A N 1
ATOM 640 C CA . GLY A 1 80 ? 31.954 68.354 10.047 1.00 32.76 192 GLY A CA 1
ATOM 641 C C . GLY A 1 80 ? 32.676 68.250 8.730 1.00 32.34 192 GLY A C 1
ATOM 642 O O . GLY A 1 80 ? 33.097 69.264 8.225 1.00 31.86 192 GLY A O 1
ATOM 643 N N . MET A 1 81 ? 32.821 67.055 8.165 1.00 32.29 193 MET A N 1
ATOM 644 C CA . MET A 1 81 ? 33.527 66.965 6.920 1.00 31.73 193 MET A CA 1
ATOM 645 C C . MET A 1 81 ? 32.716 67.116 5.660 1.00 32.40 193 MET A C 1
ATOM 646 O O . MET A 1 81 ? 33.234 66.889 4.565 1.00 33.81 193 MET A O 1
ATOM 651 N N . ALA A 1 82 ? 31.456 67.503 5.789 1.00 33.27 194 ALA A N 1
ATOM 652 C CA . ALA A 1 82 ? 30.623 67.719 4.592 1.00 34.72 194 ALA A CA 1
ATOM 653 C C . ALA A 1 82 ? 30.814 69.195 4.299 1.00 35.29 194 ALA A C 1
ATOM 654 O O . ALA A 1 82 ? 31.364 69.896 5.128 1.00 37.37 194 ALA A O 1
ATOM 656 N N . GLU A 1 83 ? 30.372 69.690 3.153 1.00 36.26 195 GLU A N 1
ATOM 657 C CA . GLU A 1 83 ? 30.660 71.083 2.862 1.00 36.24 195 GLU A CA 1
ATOM 658 C C . GLU A 1 83 ? 30.037 72.124 3.786 1.00 35.75 195 GLU A C 1
ATOM 659 O O . GLU A 1 83 ? 28.932 71.969 4.300 1.00 34.08 195 GLU A O 1
ATOM 665 N N . ASN A 1 84 ? 30.800 73.194 3.987 1.00 35.54 196 ASN A N 1
ATOM 666 C CA . ASN A 1 84 ? 30.431 74.300 4.824 1.00 34.33 196 ASN A CA 1
ATOM 667 C C . ASN A 1 84 ? 30.113 73.894 6.259 1.00 33.13 196 ASN A C 1
ATOM 668 O O . ASN A 1 84 ? 29.235 74.488 6.898 1.00 31.96 196 ASN A O 1
ATOM 673 N N . GLU A 1 85 ? 30.819 72.888 6.766 1.00 28.63 197 GLU A N 1
ATOM 674 C CA . GLU A 1 85 ? 30.615 72.470 8.136 1.00 30.91 197 GLU A CA 1
ATOM 675 C C . GLU A 1 85 ? 31.850 72.596 9.040 1.00 28.96 197 GLU A C 1
ATOM 676 O O . GLU A 1 85 ? 31.828 72.149 10.186 1.00 29.68 197 GLU A O 1
ATOM 682 N N . ASP A 1 86 ? 32.918 73.192 8.525 1.00 24.01 198 ASP A N 1
ATOM 683 C CA . ASP A 1 86 ? 34.103 73.398 9.341 1.00 22.88 198 ASP A CA 1
ATOM 684 C C . ASP A 1 86 ? 34.030 74.781 10.011 1.00 20.84 198 ASP A C 1
ATOM 685 O O . ASP A 1 86 ? 34.092 75.826 9.329 1.00 18.94 198 ASP A O 1
ATOM 690 N N . PHE A 1 87 ? 33.887 74.797 11.324 1.00 17.73 199 PHE A N 1
ATOM 691 C CA . PHE A 1 87 ? 33.886 76.066 12.020 1.00 17.67 199 PHE A CA 1
ATOM 692 C C . PHE A 1 87 ? 34.900 76.010 13.130 1.00 16.36 199 PHE A C 1
ATOM 693 O O . PHE A 1 87 ? 34.748 76.661 14.146 1.00 16.52 199 PHE A O 1
ATOM 701 N N . ARG A 1 88 ? 35.951 75.217 12.939 1.00 16.83 200 ARG A N 1
ATOM 702 C CA . ARG A 1 88 ? 36.960 75.136 13.953 1.00 17.80 200 ARG A CA 1
ATOM 703 C C . ARG A 1 88 ? 37.593 76.528 14.165 1.00 17.08 200 ARG A C 1
ATOM 704 O O . ARG A 1 88 ? 37.939 76.871 15.276 1.00 16.88 200 ARG A O 1
ATOM 712 N N . HIS A 1 89 ? 37.719 77.305 13.088 1.00 17.12 201 HIS A N 1
ATOM 713 C CA . HIS A 1 89 ? 38.334 78.623 13.129 1.00 19.31 201 HIS A CA 1
ATOM 714 C C . HIS A 1 89 ? 37.568 79.555 14.045 1.00 20.41 201 HIS A C 1
ATOM 715 O O . HIS A 1 89 ? 38.187 80.430 14.648 1.00 21.07 201 HIS A O 1
ATOM 722 N N . LEU A 1 90 ? 36.241 79.395 14.159 1.00 20.04 202 LEU A N 1
ATOM 723 C CA . LEU A 1 90 ? 35.468 80.247 15.073 1.00 19.04 202 LEU A CA 1
ATOM 724 C C . LEU A 1 90 ? 35.721 79.797 16.503 1.00 20.35 202 LEU A C 1
ATOM 725 O O . LEU A 1 90 ? 35.790 80.642 17.391 1.00 20.99 202 LEU A O 1
ATOM 730 N N . VAL A 1 91 ? 35.870 78.490 16.743 1.00 17.03 203 VAL A N 1
ATOM 731 C CA . VAL A 1 91 ? 36.113 78.043 18.120 1.00 18.82 203 VAL A CA 1
ATOM 732 C C . VAL A 1 91 ? 37.504 78.493 18.634 1.00 18.60 203 VAL A C 1
ATOM 733 O O . VAL A 1 91 ? 37.679 78.801 19.790 1.00 17.53 203 VAL A O 1
ATOM 737 N N . ILE A 1 92 ? 38.490 78.507 17.741 1.00 18.48 204 ILE A N 1
ATOM 738 C CA . ILE A 1 92 ? 39.835 78.922 18.086 1.00 15.68 204 ILE A CA 1
ATOM 739 C C . ILE A 1 92 ? 39.685 80.396 18.450 1.00 14.72 204 ILE A C 1
ATOM 740 O O . ILE A 1 92 ? 40.149 80.789 19.477 1.00 15.14 204 ILE A O 1
ATOM 745 N N . GLY A 1 93 ? 39.019 81.187 17.607 1.00 14.56 205 GLY A N 1
ATOM 746 C CA . GLY A 1 93 ? 38.805 82.593 17.908 1.00 14.62 205 GLY A CA 1
ATOM 747 C C . GLY A 1 93 ? 38.157 82.834 19.279 1.00 16.01 205 GLY A C 1
ATOM 748 O O . GLY A 1 93 ? 38.564 83.715 20.027 1.00 15.48 205 GLY A O 1
ATOM 749 N N . MET A 1 94 ? 37.146 82.060 19.633 1.00 16.69 206 MET A N 1
ATOM 750 C CA . MET A 1 94 ? 36.509 82.286 20.911 1.00 18.64 206 MET A CA 1
ATOM 751 C C . MET A 1 94 ? 37.447 81.960 22.033 1.00 18.35 206 MET A C 1
ATOM 752 O O . MET A 1 94 ? 37.360 82.561 23.100 1.00 16.79 206 MET A O 1
ATOM 757 N N . GLN A 1 95 ? 38.351 81.020 21.809 1.00 18.87 207 GLN A N 1
ATOM 758 C CA . GLN A 1 95 ? 39.281 80.685 22.881 1.00 19.54 207 GLN A CA 1
ATOM 759 C C . GLN A 1 95 ? 40.345 81.813 22.947 1.00 19.89 207 GLN A C 1
ATOM 760 O O . GLN A 1 95 ? 40.762 82.225 24.039 1.00 18.37 207 GLN A O 1
ATOM 766 N N . TYR A 1 96 ? 40.761 82.301 21.780 1.00 18.18 208 TYR A N 1
ATOM 767 C CA . TYR A 1 96 ? 41.764 83.398 21.678 1.00 20.26 208 TYR A CA 1
ATOM 768 C C . TYR A 1 96 ? 41.236 84.602 22.507 1.00 21.64 208 TYR A C 1
ATOM 769 O O . TYR A 1 96 ? 42.031 85.310 23.144 1.00 21.19 208 TYR A O 1
ATOM 778 N N . ALA A 1 97 ? 39.901 84.813 22.495 1.00 17.80 209 ALA A N 1
ATOM 779 C CA . ALA A 1 97 ? 39.305 85.913 23.248 1.00 15.78 209 ALA A CA 1
ATOM 780 C C . ALA A 1 97 ? 39.069 85.529 24.698 1.00 15.57 209 ALA A C 1
ATOM 781 O O . ALA A 1 97 ? 38.559 86.322 25.445 1.00 14.79 209 ALA A O 1
ATOM 783 N N . GLY A 1 98 ? 39.427 84.326 25.097 1.00 12.12 210 GLY A N 1
ATOM 784 C CA . GLY A 1 98 ? 39.182 83.965 26.472 1.00 19.02 210 GLY A CA 1
ATOM 785 C C . GLY A 1 98 ? 37.699 83.835 26.903 1.00 19.69 210 GLY A C 1
ATOM 786 O O . GLY A 1 98 ? 37.374 84.009 28.068 1.00 19.96 210 GLY A O 1
ATOM 787 N N . LEU A 1 99 ? 36.805 83.526 25.978 1.00 19.22 211 LEU A N 1
ATOM 788 C CA . LEU A 1 99 ? 35.393 83.394 26.325 1.00 21.19 211 LEU A CA 1
ATOM 789 C C . LEU A 1 99 ? 35.015 82.204 27.227 1.00 20.69 211 LEU A C 1
ATOM 790 O O . LEU A 1 99 ? 35.407 81.081 26.946 1.00 22.48 211 LEU A O 1
ATOM 795 N N . PRO A 1 100 ? 34.275 82.440 28.333 1.00 18.16 212 PRO A N 1
ATOM 796 C CA . PRO A 1 100 ? 33.840 81.345 29.229 1.00 18.46 212 PRO A CA 1
ATOM 797 C C . PRO A 1 100 ? 32.673 80.717 28.475 1.00 18.75 212 PRO A C 1
ATOM 798 O O . PRO A 1 100 ? 31.908 81.405 27.799 1.00 17.43 212 PRO A O 1
ATOM 802 N N . SER A 1 101 ? 32.505 79.424 28.549 1.00 20.87 213 SER A N 1
ATOM 803 C CA . SER A 1 101 ? 31.357 78.878 27.800 1.00 22.47 213 SER A CA 1
ATOM 804 C C . SER A 1 101 ? 30.934 77.500 28.299 1.00 21.04 213 SER A C 1
ATOM 805 O O . SER A 1 101 ? 31.564 76.944 29.199 1.00 21.73 213 SER A O 1
ATOM 808 N N . ILE A 1 102 ? 29.875 76.966 27.700 1.00 18.92 214 ILE A N 1
ATOM 809 C CA . ILE A 1 102 ? 29.377 75.626 28.021 1.00 17.43 214 ILE A CA 1
ATOM 810 C C . ILE A 1 102 ? 29.126 74.947 26.676 1.00 19.01 214 ILE A C 1
ATOM 811 O O . ILE A 1 102 ? 28.407 75.467 25.818 1.00 18.36 214 ILE A O 1
ATOM 816 N N . ASN A 1 103 ? 29.750 73.817 26.436 1.00 19.11 215 ASN A N 1
ATOM 817 C CA . ASN A 1 103 ? 30.740 73.192 27.255 1.00 18.19 215 ASN A CA 1
ATOM 818 C C . ASN A 1 103 ? 32.012 74.117 27.135 1.00 19.85 215 ASN A C 1
ATOM 819 O O . ASN A 1 103 ? 31.963 75.137 26.441 1.00 15.72 215 ASN A O 1
ATOM 824 N N . SER A 1 104 ? 33.130 73.758 27.792 1.00 18.23 216 SER A N 1
ATOM 825 C CA . SER A 1 104 ? 34.378 74.561 27.685 1.00 19.00 216 SER A CA 1
ATOM 826 C C . SER A 1 104 ? 34.858 74.512 26.231 1.00 18.49 216 SER A C 1
ATOM 827 O O . SER A 1 104 ? 34.725 73.465 25.583 1.00 19.03 216 SER A O 1
ATOM 830 N N . LEU A 1 105 ? 35.400 75.616 25.719 1.00 19.07 217 LEU A N 1
ATOM 831 C CA . LEU A 1 105 ? 35.930 75.635 24.342 1.00 19.56 217 LEU A CA 1
ATOM 832 C C . LEU A 1 105 ? 37.035 74.534 24.200 1.00 18.63 217 LEU A C 1
ATOM 833 O O . LEU A 1 105 ? 37.256 74.003 23.143 1.00 20.59 217 LEU A O 1
ATOM 838 N N . GLU A 1 106 ? 37.705 74.197 25.277 1.00 17.64 218 GLU A N 1
ATOM 839 C CA . GLU A 1 106 ? 38.713 73.148 25.254 1.00 21.56 218 GLU A CA 1
ATOM 840 C C . GLU A 1 106 ? 38.100 71.816 24.807 1.00 24.46 218 GLU A C 1
ATOM 841 O O . GLU A 1 106 ? 38.625 71.131 23.907 1.00 26.21 218 GLU A O 1
ATOM 847 N N . SER A 1 107 ? 36.986 71.430 25.443 1.00 21.30 219 SER A N 1
ATOM 848 C CA . SER A 1 107 ? 36.390 70.168 25.088 1.00 20.04 219 SER A CA 1
ATOM 849 C C . SER A 1 107 ? 35.788 70.293 23.720 1.00 17.76 219 SER A C 1
ATOM 850 O O . SER A 1 107 ? 35.831 69.339 23.011 1.00 20.01 219 SER A O 1
ATOM 853 N N . ILE A 1 108 ? 35.238 71.441 23.330 1.00 18.75 220 ILE A N 1
ATOM 854 C CA . ILE A 1 108 ? 34.657 71.562 21.977 1.00 18.00 220 ILE A CA 1
ATOM 855 C C . ILE A 1 108 ? 35.709 71.364 20.900 1.00 20.73 220 ILE A C 1
ATOM 856 O O . ILE A 1 108 ? 35.467 70.662 19.905 1.00 23.28 220 ILE A O 1
ATOM 861 N N . TYR A 1 109 ? 36.886 71.965 21.105 1.00 21.45 221 TYR A N 1
ATOM 862 C CA . TYR A 1 109 ? 38.001 71.834 20.171 1.00 18.38 221 TYR A CA 1
ATOM 863 C C . TYR A 1 109 ? 38.396 70.340 20.062 1.00 20.06 221 TYR A C 1
ATOM 864 O O . TYR A 1 109 ? 38.599 69.828 18.955 1.00 15.87 221 TYR A O 1
ATOM 873 N N . ASN A 1 110 ? 38.510 69.643 21.197 1.00 20.42 222 ASN A N 1
ATOM 874 C CA . ASN A 1 110 ? 38.926 68.235 21.120 1.00 21.80 222 ASN A CA 1
ATOM 875 C C . ASN A 1 110 ? 37.842 67.277 20.572 1.00 23.24 222 ASN A C 1
ATOM 876 O O . ASN A 1 110 ? 3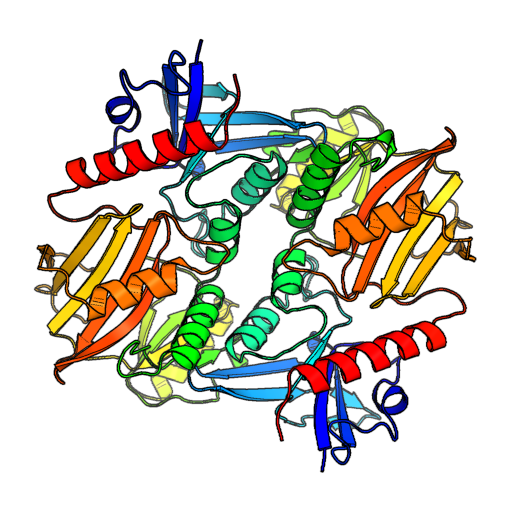8.192 66.160 20.189 1.00 21.10 222 ASN A O 1
ATOM 881 N N . PHE A 1 111 ? 36.566 67.707 20.534 1.00 20.53 223 PHE A N 1
ATOM 882 C CA . PHE A 1 111 ? 35.504 66.865 20.007 1.00 22.98 223 PHE A CA 1
ATOM 883 C C . PHE A 1 111 ? 35.373 66.969 18.467 1.00 26.42 223 PHE A C 1
ATOM 884 O O . PHE A 1 111 ? 34.421 66.425 17.886 1.00 26.73 223 PHE A O 1
ATOM 892 N N . CYS A 1 112 ? 36.306 67.657 17.813 1.00 25.36 224 CYS A N 1
ATOM 893 C CA . CYS A 1 112 ? 36.224 67.814 16.379 1.00 25.54 224 CYS A CA 1
ATOM 894 C C . CYS A 1 112 ? 36.793 66.619 15.604 1.00 25.59 224 CYS A C 1
ATOM 895 O O . CYS A 1 112 ? 36.911 66.658 14.392 1.00 22.69 224 CYS A O 1
ATOM 898 N N . ASP A 1 113 ? 37.148 65.556 16.317 1.00 26.72 225 ASP A N 1
ATOM 899 C CA . ASP A 1 113 ? 37.656 64.329 15.659 1.00 26.82 225 ASP A CA 1
ATOM 900 C C . ASP A 1 113 ? 37.080 63.137 16.442 1.00 26.99 225 ASP A C 1
ATOM 901 O O . ASP A 1 113 ? 37.531 62.863 17.566 1.00 25.59 225 ASP A O 1
ATOM 906 N N . LYS A 1 114 ? 36.093 62.435 15.857 1.00 27.81 226 LYS A N 1
ATOM 907 C CA . LYS A 1 114 ? 35.468 61.300 16.534 1.00 28.63 226 LYS A CA 1
ATOM 908 C C . LYS A 1 114 ? 36.476 60.297 17.088 1.00 28.80 226 LYS A C 1
ATOM 909 O O . LYS A 1 114 ? 36.383 59.866 18.246 1.00 30.48 226 LYS A O 1
ATOM 915 N N . PRO A 1 115 ? 37.452 59.909 16.271 1.00 26.70 227 PRO A N 1
ATOM 916 C CA . PRO A 1 115 ? 38.441 58.947 16.723 1.00 22.39 227 PRO A CA 1
ATOM 917 C C . PRO A 1 115 ? 39.245 59.440 17.873 1.00 23.51 227 PRO A C 1
ATOM 918 O O . PRO A 1 115 ? 39.732 58.638 18.660 1.00 25.69 227 PRO A O 1
ATOM 922 N N . TRP A 1 116 ? 39.403 60.755 17.994 1.00 21.01 228 TRP A N 1
ATOM 923 C CA . TRP A 1 116 ? 40.206 61.266 19.087 1.00 21.63 228 TRP A CA 1
ATOM 924 C C . TRP A 1 116 ? 39.407 61.150 20.406 1.00 23.66 228 TRP A C 1
ATOM 925 O O . TRP A 1 116 ? 39.982 60.872 21.457 1.00 20.95 228 TRP A O 1
ATOM 936 N N . VAL A 1 117 ? 38.087 61.371 20.317 1.00 24.22 229 VAL A N 1
ATOM 937 C CA . VAL A 1 117 ? 37.182 61.270 21.447 1.00 24.67 229 VAL A CA 1
ATOM 938 C C . VAL A 1 117 ? 37.122 59.772 21.823 1.00 28.91 229 VAL A C 1
ATOM 939 O O . VAL A 1 117 ? 37.215 59.367 23.004 1.00 27.76 229 VAL A O 1
ATOM 943 N N . PHE A 1 118 ? 36.970 58.942 20.792 1.00 31.84 230 PHE A N 1
ATOM 944 C CA . PHE A 1 118 ? 36.890 57.500 21.018 1.00 32.21 230 PHE A CA 1
ATOM 945 C C . PHE A 1 118 ? 38.130 56.982 21.727 1.00 31.88 230 PHE A C 1
ATOM 946 O O . PHE A 1 118 ? 38.044 56.008 22.457 1.00 32.92 230 PHE A O 1
ATOM 954 N N . ALA A 1 119 ? 39.272 57.634 21.507 1.00 29.69 231 ALA A N 1
ATOM 955 C CA . ALA A 1 119 ? 40.507 57.177 22.109 1.00 27.91 231 ALA A CA 1
ATOM 956 C C . ALA A 1 119 ? 40.415 57.394 23.598 1.00 29.55 231 ALA A C 1
ATOM 957 O O . ALA A 1 119 ? 41.099 56.723 24.346 1.00 26.57 231 ALA A O 1
ATOM 959 N N . GLN A 1 120 ? 39.560 58.342 24.004 1.00 31.45 232 GLN A N 1
ATOM 960 C CA . GLN A 1 120 ? 39.371 58.661 25.425 1.00 32.45 232 GLN A CA 1
ATOM 961 C C . GLN A 1 120 ? 38.561 57.547 26.033 1.00 32.77 232 GLN A C 1
ATOM 962 O O . GLN A 1 120 ? 38.869 57.084 27.131 1.00 31.29 232 GLN A O 1
ATOM 968 N N . MET A 1 121 ? 37.521 57.138 25.291 1.00 34.75 233 MET A N 1
ATOM 969 C CA . MET A 1 121 ? 36.602 56.061 25.685 1.00 34.67 233 MET A CA 1
ATOM 970 C C . MET A 1 121 ? 37.367 54.744 25.827 1.00 35.19 233 MET A C 1
ATOM 971 O O . MET A 1 121 ? 37.065 53.940 26.706 1.00 35.16 233 MET A O 1
ATOM 976 N N . VAL A 1 122 ? 38.362 54.532 24.965 1.00 35.94 234 VAL A N 1
ATOM 977 C CA . VAL A 1 122 ? 39.177 53.324 25.006 1.00 35.20 234 VAL A CA 1
ATOM 978 C C . VAL A 1 122 ? 39.932 53.333 26.307 1.00 37.45 234 VAL A C 1
ATOM 979 O O . VAL A 1 122 ? 40.149 52.286 26.912 1.00 41.71 234 VAL A O 1
ATOM 983 N N . ALA A 1 123 ? 40.342 54.502 26.761 1.00 35.82 235 ALA A N 1
ATOM 984 C CA . ALA A 1 123 ? 41.067 54.571 28.029 1.00 36.25 235 ALA A CA 1
ATOM 985 C C . ALA A 1 123 ? 40.131 54.328 29.229 1.00 35.07 235 ALA A C 1
ATOM 986 O O . ALA A 1 123 ? 40.503 53.682 30.211 1.00 35.02 235 ALA A O 1
ATOM 988 N N . ILE A 1 124 ? 38.926 54.860 29.134 1.00 35.49 236 ILE A N 1
ATOM 989 C CA . ILE A 1 124 ? 37.912 54.667 30.163 1.00 37.69 236 ILE A CA 1
ATOM 990 C C . ILE A 1 124 ? 37.663 53.154 30.221 1.00 39.49 236 ILE A C 1
ATOM 991 O O . ILE A 1 124 ? 37.536 52.575 31.296 1.00 39.16 236 ILE A O 1
ATOM 996 N N . PHE A 1 125 ? 37.603 52.538 29.036 1.00 42.03 237 PHE A N 1
ATOM 997 C CA . PHE A 1 125 ? 37.367 51.102 28.869 1.00 42.85 237 PHE A CA 1
ATOM 998 C C . PHE A 1 125 ? 38.451 50.266 29.518 1.00 44.13 237 PHE A C 1
ATOM 999 O O . PHE A 1 125 ? 38.155 49.238 30.120 1.00 46.33 237 PHE A O 1
ATOM 1007 N N . LYS A 1 126 ? 39.698 50.712 29.395 1.00 44.79 238 LYS A N 1
ATOM 1008 C CA . LYS A 1 126 ? 40.874 50.022 29.942 1.00 43.65 238 LYS A CA 1
ATOM 1009 C C . LYS A 1 126 ? 40.889 50.197 31.456 1.00 45.59 238 LYS A C 1
ATOM 1010 O O . LYS A 1 126 ? 41.450 49.393 32.199 1.00 47.70 238 LYS A O 1
ATOM 1016 N N . THR A 1 127 ? 40.263 51.254 31.938 1.00 45.77 239 THR A N 1
ATOM 1017 C CA . THR A 1 127 ? 40.304 51.468 33.364 1.00 45.85 239 THR A CA 1
ATOM 1018 C C . THR A 1 127 ? 39.235 50.654 34.053 1.00 46.59 239 THR A C 1
ATOM 1019 O O . THR A 1 127 ? 39.516 49.919 35.013 1.00 47.21 239 THR A O 1
ATOM 1023 N N . LEU A 1 128 ? 38.018 50.794 33.536 1.00 45.64 240 LEU A N 1
ATOM 1024 C CA . LEU A 1 128 ? 36.810 50.175 34.063 1.00 43.54 240 LEU A CA 1
ATOM 1025 C C . LEU A 1 128 ? 36.451 48.702 33.739 1.00 45.66 240 LEU A C 1
ATOM 1026 O O . LEU A 1 128 ? 35.694 48.085 34.495 1.00 46.20 240 LEU A O 1
ATOM 1031 N N . GLY A 1 129 ? 36.974 48.147 32.638 1.00 46.36 241 GLY A N 1
ATOM 1032 C CA . GLY A 1 129 ? 36.657 46.785 32.247 1.00 45.52 241 GLY A CA 1
ATOM 1033 C C . GLY A 1 129 ? 35.368 46.752 31.450 1.00 45.69 241 GLY A C 1
ATOM 1034 O O . GLY A 1 129 ? 34.515 47.630 31.585 1.00 46.72 241 GLY A O 1
ATOM 1035 N N . GLY A 1 130 ? 35.205 45.735 30.621 1.00 46.92 242 GLY A N 1
ATOM 1036 C CA . GLY A 1 130 ? 34.018 45.651 29.793 1.00 48.91 242 GLY A CA 1
ATOM 1037 C C . GLY A 1 130 ? 32.653 45.426 30.411 1.00 52.21 242 GLY A C 1
ATOM 1038 O O . GLY A 1 130 ? 31.648 45.850 29.822 1.00 54.00 242 GLY A O 1
ATOM 1039 N N . GLU A 1 131 ? 32.577 44.776 31.575 1.00 53.91 243 GLU A N 1
ATOM 1040 C CA . GLU A 1 131 ? 31.275 44.504 32.184 1.00 53.97 243 GLU A CA 1
ATOM 1041 C C . GLU A 1 131 ? 30.579 45.791 32.596 1.00 51.78 243 GLU A C 1
ATOM 1042 O O . GLU A 1 131 ? 29.360 45.930 32.387 1.00 50.69 243 GLU A O 1
ATOM 1048 N N . LYS A 1 132 ? 31.340 46.728 33.175 1.00 50.08 244 LYS A N 1
ATOM 1049 C CA . LYS A 1 132 ? 30.782 48.037 33.574 1.00 48.42 244 LYS A CA 1
ATOM 1050 C C . LYS A 1 132 ? 30.787 49.030 32.378 1.00 46.76 244 LYS A C 1
ATOM 1051 O O . LYS A 1 132 ? 29.861 49.819 32.225 1.00 45.13 244 LYS A O 1
ATOM 1057 N N . PHE A 1 133 ? 31.817 48.987 31.528 1.00 45.97 245 PHE A N 1
ATOM 1058 C CA . PHE A 1 133 ? 31.893 49.902 30.365 1.00 42.76 245 PHE A CA 1
ATOM 1059 C C . PHE A 1 133 ? 32.066 49.087 29.094 1.00 40.64 245 PHE A C 1
ATOM 1060 O O . PHE A 1 133 ? 33.168 48.944 28.563 1.00 41.46 245 PHE A O 1
ATOM 1068 N N . PRO A 1 134 ? 30.966 48.543 28.580 1.00 39.04 246 PRO A N 1
ATOM 1069 C CA . PRO A 1 134 ? 31.030 47.729 27.366 1.00 38.06 246 PRO A CA 1
ATOM 1070 C C . PRO A 1 134 ? 31.272 48.510 26.053 1.00 37.44 246 PRO A C 1
ATOM 1071 O O . PRO A 1 134 ? 30.369 48.764 25.260 1.00 37.56 246 PRO A O 1
ATOM 1075 N N . LEU A 1 135 ? 32.517 48.891 25.834 1.00 38.34 247 LEU A N 1
ATOM 1076 C CA . LEU A 1 135 ? 32.858 49.640 24.625 1.00 36.90 247 LEU A CA 1
ATOM 1077 C C . LEU A 1 135 ? 32.881 48.719 23.393 1.00 36.84 247 LEU A C 1
ATOM 1078 O O . LEU A 1 135 ? 33.519 47.654 23.416 1.00 35.78 247 LEU A O 1
ATOM 1083 N N . ILE A 1 136 ? 32.202 49.121 22.321 1.00 36.11 248 ILE A N 1
ATOM 1084 C CA . ILE A 1 136 ? 32.158 48.282 21.117 1.00 37.15 248 ILE A CA 1
ATOM 1085 C C . ILE A 1 136 ? 33.591 48.120 20.642 1.00 37.43 248 ILE A C 1
ATOM 1086 O O . ILE A 1 136 ? 34.404 49.017 20.847 1.00 37.48 248 ILE A O 1
ATOM 1091 N N . GLU A 1 137 ? 33.941 47.000 20.031 1.00 38.64 249 GLU A N 1
ATOM 1092 C CA . GLU A 1 137 ? 35.336 46.914 19.590 1.00 41.71 249 GLU A CA 1
ATOM 1093 C C . GLU A 1 137 ? 35.430 47.687 18.294 1.00 39.62 249 GLU A C 1
ATOM 1094 O O . GLU A 1 137 ? 34.494 47.727 17.493 1.00 41.86 249 GLU A O 1
ATOM 1100 N N . GLN A 1 138 ? 36.563 48.322 18.083 1.00 37.74 250 GLN A N 1
ATOM 1101 C CA . GLN A 1 138 ? 36.700 49.173 16.905 1.00 36.18 250 GLN A CA 1
ATOM 1102 C C . GLN A 1 138 ? 38.114 49.127 16.456 1.00 35.29 250 GLN A C 1
ATOM 1103 O O . GLN A 1 138 ? 39.038 48.920 17.272 1.00 31.59 250 GLN A O 1
ATOM 1109 N N . THR A 1 139 ? 38.274 49.308 15.150 1.00 35.82 251 THR A N 1
ATOM 1110 C CA . THR A 1 139 ? 39.610 49.389 14.570 1.00 38.83 251 THR A CA 1
ATOM 1111 C C . THR A 1 139 ? 39.742 50.788 13.913 1.00 35.93 251 THR A C 1
ATOM 1112 O O . THR A 1 139 ? 38.826 51.271 13.215 1.00 35.86 251 THR A O 1
ATOM 1116 N N . TYR A 1 140 ? 40.880 51.422 14.152 1.00 35.41 252 TYR A N 1
ATOM 1117 C CA . TYR A 1 140 ? 41.158 52.770 13.596 1.00 33.45 252 TYR A CA 1
ATOM 1118 C C . TYR A 1 140 ? 42.170 52.707 12.438 1.00 32.52 252 TYR A C 1
ATOM 1119 O O . TYR A 1 140 ? 43.318 52.245 12.622 1.00 28.96 252 TYR A O 1
ATOM 1128 N N . TYR A 1 141 ? 41.740 53.171 11.258 1.00 32.38 253 TYR A N 1
ATOM 1129 C CA . TYR A 1 141 ? 42.615 53.217 10.060 1.00 32.52 253 TYR A CA 1
ATOM 1130 C C . TYR A 1 141 ? 43.050 54.679 9.801 1.00 33.86 253 TYR A C 1
ATOM 1131 O O . TYR A 1 141 ? 42.226 55.502 9.391 1.00 30.57 253 TYR A O 1
ATOM 1140 N N . PRO A 1 142 ? 44.338 55.014 10.050 1.00 34.94 254 PRO A N 1
ATOM 1141 C CA . PRO A 1 142 ? 44.833 56.379 9.826 1.00 38.54 254 PRO A CA 1
ATOM 1142 C C . PRO A 1 142 ? 44.393 56.899 8.474 1.00 41.68 254 PRO A C 1
ATOM 1143 O O . PRO A 1 142 ? 44.090 58.074 8.335 1.00 43.49 254 PRO A O 1
ATOM 1147 N N . ASN A 1 143 ? 44.363 56.002 7.491 1.00 42.95 255 ASN A N 1
ATOM 1148 C CA . ASN A 1 143 ? 43.962 56.314 6.119 1.00 44.59 255 ASN A CA 1
ATOM 1149 C C . ASN A 1 143 ? 43.663 54.990 5.393 1.00 44.91 255 ASN A C 1
ATOM 1150 O O . ASN A 1 143 ? 43.987 53.932 5.919 1.00 44.61 255 ASN A O 1
ATOM 1155 N N . HIS A 1 144 ? 43.060 55.054 4.205 1.00 45.80 256 HIS A N 1
ATOM 1156 C CA . HIS A 1 144 ? 42.708 53.862 3.421 1.00 48.43 256 HIS A CA 1
ATOM 1157 C C . HIS A 1 144 ? 43.823 52.804 3.255 1.00 48.95 256 HIS A C 1
ATOM 1158 O O . HIS A 1 144 ? 43.533 51.626 3.102 1.00 48.59 256 HIS A O 1
ATOM 1165 N N . ARG A 1 145 ? 45.090 53.196 3.285 1.00 49.84 257 ARG A N 1
ATOM 1166 C CA . ARG A 1 145 ? 46.145 52.194 3.112 1.00 50.77 257 ARG A CA 1
ATOM 1167 C C . ARG A 1 145 ? 46.264 51.126 4.191 1.00 51.23 257 ARG A C 1
ATOM 1168 O O . ARG A 1 145 ? 46.621 50.000 3.884 1.00 52.07 257 ARG A O 1
ATOM 1176 N N . GLU A 1 146 ? 45.977 51.445 5.452 1.00 51.88 258 GLU A N 1
ATOM 1177 C CA . GLU A 1 146 ? 46.067 50.430 6.507 1.00 50.58 258 GLU A CA 1
ATOM 1178 C C . GLU A 1 146 ? 44.888 49.453 6.437 1.00 48.98 258 GLU A C 1
ATOM 1179 O O . GLU A 1 146 ? 44.887 48.436 7.124 1.00 48.44 258 GLU A O 1
ATOM 1185 N N . MET A 1 147 ? 43.893 49.769 5.611 1.00 45.64 259 MET A N 1
ATOM 1186 C CA . MET A 1 147 ? 42.723 48.936 5.479 1.00 45.68 259 MET A CA 1
ATOM 1187 C C . MET A 1 147 ? 42.908 47.569 4.805 1.00 47.98 259 MET A C 1
ATOM 1188 O O . MET A 1 147 ? 41.929 46.967 4.332 1.00 49.03 259 MET A O 1
ATOM 1193 N N . LEU A 1 148 ? 44.157 47.095 4.770 1.00 49.60 260 LEU A N 1
ATOM 1194 C CA . LEU A 1 148 ? 44.506 45.775 4.226 1.00 51.49 260 LEU A CA 1
ATOM 1195 C C . LEU A 1 148 ? 44.466 44.824 5.430 1.00 53.37 260 LEU A C 1
ATOM 1196 O O . LEU A 1 148 ? 44.550 43.602 5.310 1.00 54.42 260 LEU A O 1
ATOM 1201 N N . THR A 1 149 ? 44.341 45.436 6.601 1.00 54.15 261 THR A N 1
ATOM 1202 C CA . THR A 1 149 ? 44.228 44.754 7.872 1.00 54.24 261 THR A CA 1
ATOM 1203 C C . THR A 1 149 ? 42.703 44.529 7.957 1.00 55.80 261 THR A C 1
ATOM 1204 O O . THR A 1 149 ? 41.971 45.388 8.469 1.00 56.43 261 THR A O 1
ATOM 1208 N N . LEU A 1 150 ? 42.225 43.384 7.448 1.00 56.54 262 LEU A N 1
ATOM 1209 C CA . LEU A 1 150 ? 40.783 43.066 7.459 1.00 56.57 262 LEU A CA 1
ATOM 1210 C C . LEU A 1 150 ? 40.201 42.732 8.830 1.00 56.26 262 LEU A C 1
ATOM 1211 O O . LEU A 1 150 ? 40.824 42.030 9.641 1.00 57.56 262 LEU A O 1
ATOM 1216 N N . PRO A 1 151 ? 38.990 43.231 9.100 1.00 54.37 263 PRO A N 1
ATOM 1217 C CA . PRO A 1 151 ? 38.276 43.016 10.350 1.00 53.78 263 PRO A CA 1
ATOM 1218 C C . PRO A 1 151 ? 37.332 41.812 10.164 1.00 53.90 263 PRO A C 1
ATOM 1219 O O . PRO A 1 151 ? 37.258 41.240 9.067 1.00 55.64 263 PRO A O 1
ATOM 1223 N N . THR A 1 152 ? 36.620 41.448 11.230 1.00 51.57 264 THR A N 1
ATOM 1224 C CA . THR A 1 152 ? 35.654 40.355 11.229 1.00 48.52 264 THR A CA 1
ATOM 1225 C C . THR A 1 152 ? 34.247 40.911 10.880 1.00 47.35 264 THR A C 1
ATOM 1226 O O . THR A 1 152 ? 33.700 41.723 11.624 1.00 47.25 264 THR A O 1
ATOM 1230 N N . PHE A 1 153 ? 33.678 40.469 9.754 1.00 45.51 265 PHE A N 1
ATOM 1231 C CA . PHE A 1 153 ? 32.376 40.945 9.233 1.00 43.54 265 PHE A CA 1
ATOM 1232 C C . PHE A 1 153 ? 31.197 40.327 9.895 1.00 42.06 265 PHE A C 1
ATOM 1233 O O . PHE A 1 153 ? 31.329 39.257 10.461 1.00 42.02 265 PHE A O 1
ATOM 1241 N N . PRO A 1 154 ? 30.021 40.991 9.861 1.00 41.76 266 PRO A N 1
ATOM 1242 C CA . PRO A 1 154 ? 29.729 42.311 9.264 1.00 41.18 266 PRO A CA 1
ATOM 1243 C C . PRO A 1 154 ? 30.143 43.484 10.187 1.00 43.06 266 PRO A C 1
ATOM 1244 O O . PRO A 1 154 ? 30.056 43.371 11.422 1.00 42.22 266 PRO A O 1
ATOM 1248 N N . VAL A 1 155 ? 30.581 44.601 9.581 1.00 42.23 267 VAL A N 1
ATOM 1249 C CA . VAL A 1 155 ? 31.012 45.776 10.328 1.00 39.73 267 VAL A CA 1
ATOM 1250 C C . VAL A 1 155 ? 30.285 46.980 9.816 1.00 40.27 267 VAL A C 1
ATOM 1251 O O . VAL A 1 155 ? 29.689 46.944 8.744 1.00 42.37 267 VAL A O 1
ATOM 1255 N N . VAL A 1 156 ? 30.324 48.055 10.588 1.00 39.88 268 VAL A N 1
ATOM 1256 C CA . VAL A 1 156 ? 29.774 49.313 10.110 1.00 40.34 268 VAL A CA 1
ATOM 1257 C C . VAL A 1 156 ? 31.059 50.137 9.896 1.00 39.84 268 VAL A C 1
ATOM 1258 O O . VAL A 1 156 ? 31.842 50.310 10.828 1.00 41.96 268 VAL A O 1
ATOM 1262 N N . VAL A 1 157 ? 31.300 50.627 8.683 1.00 40.00 269 VAL A N 1
ATOM 1263 C CA . VAL A 1 157 ? 32.487 51.429 8.479 1.00 38.45 269 VAL A CA 1
ATOM 1264 C C . VAL A 1 157 ? 32.016 52.838 8.603 1.00 37.43 269 VAL A C 1
ATOM 1265 O O . VAL A 1 157 ? 30.991 53.241 8.014 1.00 34.06 269 VAL A O 1
ATOM 1269 N N . LYS A 1 158 ? 32.778 53.583 9.403 1.00 38.16 270 LYS A N 1
ATOM 1270 C CA . LYS A 1 158 ? 32.486 54.995 9.638 1.00 37.48 270 LYS A CA 1
ATOM 1271 C C . LYS A 1 158 ? 33.679 55.770 9.123 1.00 35.13 270 LYS A C 1
ATOM 1272 O O . LYS A 1 158 ? 34.822 55.650 9.626 1.00 32.06 270 LYS A O 1
ATOM 1278 N N . ILE A 1 159 ? 33.382 56.554 8.094 1.00 33.27 271 ILE A N 1
ATOM 1279 C CA . ILE A 1 159 ? 34.387 57.377 7.410 1.00 31.45 271 ILE A CA 1
ATOM 1280 C C . ILE A 1 159 ? 34.473 58.835 7.870 1.00 29.03 271 ILE A C 1
ATOM 1281 O O . ILE A 1 159 ? 33.496 59.573 7.853 1.00 25.81 271 ILE A O 1
ATOM 1286 N N . GLY A 1 160 ? 35.660 59.248 8.272 1.00 30.23 272 GLY A N 1
ATOM 1287 C CA . GLY A 1 160 ? 35.832 60.641 8.640 1.00 31.29 272 GLY A CA 1
ATOM 1288 C C . GLY A 1 160 ? 35.080 61.043 9.884 1.00 33.25 272 GLY A C 1
ATOM 1289 O O . GLY A 1 160 ? 34.923 60.240 10.804 1.00 34.73 272 GLY A O 1
ATOM 1290 N N . HIS A 1 161 ? 34.612 62.289 9.897 1.00 32.34 273 HIS A N 1
ATOM 1291 C CA . HIS A 1 161 ? 33.919 62.857 11.033 1.00 30.78 273 HIS A CA 1
ATOM 1292 C C . HIS A 1 161 ? 32.660 63.463 10.479 1.00 32.50 273 HIS A C 1
ATOM 1293 O O . HIS A 1 161 ? 32.679 64.561 9.893 1.00 35.88 273 HIS A O 1
ATOM 1300 N N . ALA A 1 162 ? 31.558 62.750 10.654 1.00 32.77 274 ALA A N 1
ATOM 1301 C CA . ALA A 1 162 ? 30.255 63.207 10.163 1.00 33.99 274 ALA A CA 1
ATOM 1302 C C . ALA A 1 162 ? 29.124 62.814 11.157 1.00 35.27 274 ALA A C 1
ATOM 1303 O O . ALA A 1 162 ? 29.365 62.093 12.145 1.00 33.64 274 ALA A O 1
ATOM 1305 N N . HIS A 1 163 ? 27.904 63.279 10.887 1.00 36.47 275 HIS A N 1
ATOM 1306 C CA . HIS A 1 163 ? 26.788 63.077 11.800 1.00 38.23 275 HIS A CA 1
ATOM 1307 C C . HIS A 1 163 ? 25.491 62.525 11.189 1.00 41.48 275 HIS A C 1
ATOM 1308 O O . HIS A 1 163 ? 25.317 62.490 9.977 1.00 41.64 275 HIS A O 1
ATOM 1315 N N . SER A 1 164 ? 24.576 62.095 12.049 1.00 42.57 276 SER A N 1
ATOM 1316 C CA . SER A 1 164 ? 23.291 61.621 11.589 1.00 44.33 276 SER A CA 1
ATOM 1317 C C . SER A 1 164 ? 23.366 60.694 10.367 1.00 44.75 276 SER A C 1
ATOM 1318 O O . SER A 1 164 ? 22.841 61.011 9.287 1.00 45.37 276 SER A O 1
ATOM 1321 N N . GLY A 1 165 ? 24.019 59.558 10.544 1.00 42.76 277 GLY A N 1
ATOM 1322 C CA . GLY A 1 165 ? 24.159 58.606 9.463 1.00 42.15 277 GLY A CA 1
ATOM 1323 C C . GLY A 1 165 ? 25.232 58.848 8.395 1.00 43.07 277 GLY A C 1
ATOM 1324 O O . GLY A 1 165 ? 25.780 57.887 7.838 1.00 43.42 277 GLY A O 1
ATOM 1325 N N . MET A 1 166 ? 25.552 60.106 8.101 1.00 40.94 278 MET A N 1
ATOM 1326 C CA . MET A 1 166 ? 26.520 60.408 7.067 1.00 39.19 278 MET A CA 1
ATOM 1327 C C . MET A 1 166 ? 27.862 59.710 7.117 1.00 38.88 278 MET A C 1
ATOM 1328 O O . MET A 1 166 ? 28.519 59.750 8.127 1.00 37.19 278 MET A O 1
ATOM 1333 N N . GLY A 1 167 ? 28.249 59.073 6.004 1.00 40.02 279 GLY A N 1
ATOM 1334 C CA . GLY A 1 167 ? 29.543 58.407 5.898 1.00 39.24 279 GLY A CA 1
ATOM 1335 C C . GLY A 1 167 ? 29.693 57.060 6.568 1.00 40.49 279 GLY A C 1
ATOM 1336 O O . GLY A 1 167 ? 30.805 56.568 6.714 1.00 40.11 279 GLY A O 1
ATOM 1337 N N . LYS A 1 168 ? 28.577 56.467 6.984 1.00 42.51 280 LYS A N 1
ATOM 1338 C CA . LYS A 1 168 ? 28.595 55.166 7.657 1.00 44.31 280 LYS A CA 1
ATOM 1339 C C . LYS A 1 168 ? 27.934 54.093 6.769 1.00 44.36 280 LYS A C 1
ATOM 1340 O O . LYS A 1 168 ? 26.814 54.270 6.245 1.00 42.76 280 LYS A O 1
ATOM 1346 N N . VAL A 1 169 ? 28.644 52.987 6.606 1.00 44.36 281 VAL A N 1
ATOM 1347 C CA . VAL A 1 169 ? 28.181 51.929 5.712 1.00 46.07 281 VAL A CA 1
ATOM 1348 C C . VAL A 1 169 ? 28.310 50.503 6.263 1.00 45.16 281 VAL A C 1
ATOM 1349 O O . VAL A 1 169 ? 29.335 50.149 6.859 1.00 44.27 281 VAL A O 1
ATOM 1353 N N . LYS A 1 170 ? 27.283 49.684 6.062 1.00 45.65 282 LYS A N 1
ATOM 1354 C CA . LYS A 1 170 ? 27.366 48.292 6.519 1.00 48.12 282 LYS A CA 1
ATOM 1355 C C . LYS A 1 170 ? 28.164 47.506 5.485 1.00 47.53 282 LYS A C 1
ATOM 1356 O O . LYS A 1 170 ? 27.925 47.638 4.312 1.00 48.43 282 LYS A O 1
ATOM 1362 N N . VAL A 1 171 ? 29.110 46.700 5.926 1.00 48.52 283 VAL A N 1
ATOM 1363 C CA . VAL A 1 171 ? 29.911 45.892 5.019 1.00 50.76 283 VAL A CA 1
ATOM 1364 C C . VAL A 1 171 ? 29.931 44.482 5.590 1.00 53.10 283 VAL A C 1
ATOM 1365 O O . VAL A 1 171 ? 30.259 44.287 6.766 1.00 50.36 283 VAL A O 1
ATOM 1369 N N . GLU A 1 172 ? 29.580 43.514 4.737 1.00 55.98 284 GLU A N 1
ATOM 1370 C CA . GLU A 1 172 ? 29.502 42.101 5.115 1.00 56.87 284 GLU A CA 1
ATOM 1371 C C . GLU A 1 172 ? 30.582 41.114 4.625 1.00 55.55 284 GLU A C 1
ATOM 1372 O O . GLU A 1 172 ? 30.641 39.994 5.119 1.00 56.00 284 GLU A O 1
ATOM 1378 N N . ASN A 1 173 ? 31.426 41.519 3.676 1.00 54.43 285 ASN A N 1
ATOM 1379 C CA . ASN A 1 173 ? 32.476 40.641 3.109 1.00 53.28 285 ASN A CA 1
ATOM 1380 C C . ASN A 1 173 ? 33.680 41.472 2.656 1.00 53.74 285 ASN A C 1
ATOM 1381 O O . ASN A 1 173 ? 33.554 42.682 2.468 1.00 52.66 285 ASN A O 1
ATOM 1386 N N . HIS A 1 174 ? 34.826 40.813 2.475 1.00 53.60 286 HIS A N 1
ATOM 1387 C CA . HIS A 1 174 ? 36.068 41.475 2.108 1.00 55.64 286 HIS A CA 1
ATOM 1388 C C . HIS A 1 174 ? 36.221 42.037 0.686 1.00 57.80 286 HIS A C 1
ATOM 1389 O O . HIS A 1 174 ? 37.289 42.554 0.335 1.00 57.61 286 HIS A O 1
ATOM 1396 N N . TYR A 1 175 ? 35.183 41.939 -0.138 1.00 59.13 287 TYR A N 1
ATOM 1397 C CA . TYR A 1 175 ? 35.281 42.501 -1.476 1.00 59.38 287 TYR A CA 1
ATOM 1398 C C . TYR A 1 175 ? 34.654 43.858 -1.357 1.00 57.78 287 TYR A C 1
ATOM 1399 O O . TYR A 1 175 ? 35.164 44.882 -1.857 1.00 56.30 287 TYR A O 1
ATOM 1408 N N . ASP A 1 176 ? 33.524 43.851 -0.681 1.00 55.39 288 ASP A N 1
ATOM 1409 C CA . ASP A 1 176 ? 32.810 45.078 -0.470 1.00 54.20 288 ASP A CA 1
ATOM 1410 C C . ASP A 1 176 ? 33.652 46.034 0.376 1.00 51.60 288 ASP A C 1
ATOM 1411 O O . ASP A 1 176 ? 33.571 47.243 0.220 1.00 50.69 288 ASP A O 1
ATOM 1416 N N . PHE A 1 177 ? 34.468 45.469 1.258 1.00 49.04 289 PHE A N 1
ATOM 1417 C CA . PHE A 1 177 ? 35.347 46.233 2.130 1.00 45.78 289 PHE A CA 1
ATOM 1418 C C . PHE A 1 177 ? 36.533 46.856 1.362 1.00 46.62 289 PHE A C 1
ATOM 1419 O O . PHE A 1 177 ? 37.047 47.922 1.734 1.00 46.27 289 PHE A O 1
ATOM 1427 N N . GLN A 1 178 ? 36.975 46.193 0.296 1.00 46.26 290 GLN A N 1
ATOM 1428 C CA . GLN A 1 178 ? 38.070 46.710 -0.499 1.00 45.06 290 GLN A CA 1
ATOM 1429 C C . GLN A 1 178 ? 37.508 47.865 -1.329 1.00 43.48 290 GLN A C 1
ATOM 1430 O O . GLN A 1 178 ? 38.230 48.798 -1.638 1.00 43.78 290 GLN A O 1
ATOM 1436 N N . ASP A 1 179 ? 36.230 47.814 -1.685 1.00 39.30 291 ASP A N 1
ATOM 1437 C CA . ASP A 1 179 ? 35.646 48.896 -2.449 1.00 39.13 291 ASP A CA 1
ATOM 1438 C C . ASP A 1 179 ? 35.448 50.161 -1.524 1.00 40.54 291 ASP A C 1
ATOM 1439 O O . ASP A 1 179 ? 35.779 51.303 -1.912 1.00 39.62 291 ASP A O 1
ATOM 1444 N N . ILE A 1 180 ? 34.920 49.965 -0.309 1.00 40.65 292 ILE A N 1
ATOM 1445 C CA . ILE A 1 180 ? 34.738 51.082 0.613 1.00 40.38 292 ILE A CA 1
ATOM 1446 C C . ILE A 1 180 ? 36.118 51.713 0.920 1.00 39.20 292 ILE A C 1
ATOM 1447 O O . ILE A 1 180 ? 36.234 52.937 0.964 1.00 39.53 292 ILE A O 1
ATOM 1452 N N . ALA A 1 181 ? 37.152 50.898 1.121 1.00 37.39 293 ALA A N 1
ATOM 1453 C CA . ALA A 1 181 ? 38.491 51.438 1.349 1.00 40.03 293 ALA A CA 1
ATOM 1454 C C . ALA A 1 181 ? 38.913 52.315 0.143 1.00 42.68 293 ALA A C 1
ATOM 1455 O O . ALA A 1 181 ? 39.289 53.482 0.301 1.00 42.87 293 ALA A O 1
ATOM 1457 N N . SER A 1 182 ? 38.849 51.777 -1.070 1.00 43.56 294 SER A N 1
ATOM 1458 C CA . SER A 1 182 ? 39.237 52.592 -2.213 1.00 43.29 294 SER A CA 1
ATOM 1459 C C . SER A 1 182 ? 38.427 53.904 -2.179 1.00 45.03 294 SER A C 1
ATOM 1460 O O . SER A 1 182 ? 38.871 54.905 -2.763 1.00 46.33 294 SER A O 1
ATOM 1463 N N . VAL A 1 183 ? 37.259 53.931 -1.518 1.00 44.01 295 VAL A N 1
ATOM 1464 C CA . VAL A 1 183 ? 36.545 55.206 -1.468 1.00 43.52 295 VAL A CA 1
ATOM 1465 C C . VAL A 1 183 ? 37.269 56.069 -0.436 1.00 42.39 295 VAL A C 1
ATOM 1466 O O . VAL A 1 183 ? 37.573 57.226 -0.692 1.00 43.69 295 VAL A O 1
ATOM 1470 N N . VAL A 1 184 ? 37.553 55.504 0.726 1.00 40.64 296 VAL A N 1
ATOM 1471 C CA . VAL A 1 184 ? 38.279 56.223 1.772 1.00 37.78 296 VAL A CA 1
ATOM 1472 C C . VAL A 1 184 ? 39.599 56.844 1.192 1.00 38.35 296 VAL A C 1
ATOM 1473 O O . VAL A 1 184 ? 40.259 57.721 1.818 1.00 36.38 296 VAL A O 1
ATOM 1477 N N . ALA A 1 185 ? 39.990 56.394 0.004 1.00 36.32 297 ALA A N 1
ATOM 1478 C CA . ALA A 1 185 ? 41.207 56.911 -0.603 1.00 37.06 297 ALA A CA 1
ATOM 1479 C C . ALA A 1 185 ? 40.845 58.204 -1.354 1.00 36.93 297 ALA A C 1
ATOM 1480 O O . ALA A 1 185 ? 41.706 59.051 -1.599 1.00 36.79 297 ALA A O 1
ATOM 1482 N N . LEU A 1 186 ? 39.569 58.342 -1.712 1.00 36.20 298 LEU A N 1
ATOM 1483 C CA . LEU A 1 186 ? 39.096 59.523 -2.387 1.00 35.20 298 LEU A CA 1
ATOM 1484 C C . LEU A 1 186 ? 38.695 60.565 -1.366 1.00 37.19 298 LEU A C 1
ATOM 1485 O O . LEU A 1 186 ? 38.869 61.758 -1.614 1.00 39.67 298 LEU A O 1
ATOM 1490 N N . THR A 1 187 ? 38.154 60.159 -0.223 1.00 36.42 299 THR A N 1
ATOM 1491 C CA . THR A 1 187 ? 37.796 61.177 0.767 1.00 37.98 299 THR A CA 1
ATOM 1492 C C . THR A 1 187 ? 39.118 61.670 1.404 1.00 37.10 299 THR A C 1
ATOM 1493 O O . THR A 1 187 ? 39.164 62.709 2.027 1.00 38.79 299 THR A O 1
ATOM 1497 N N . GLN A 1 188 ? 40.192 60.910 1.231 1.00 37.39 300 GLN A N 1
ATOM 1498 C CA . GLN A 1 188 ? 41.498 61.280 1.775 1.00 39.55 300 GLN A CA 1
ATOM 1499 C C . GLN A 1 188 ? 41.483 61.529 3.277 1.00 39.22 300 GLN A C 1
ATOM 1500 O O . GLN A 1 188 ? 42.069 62.486 3.755 1.00 40.86 300 GLN A O 1
ATOM 1506 N N . THR A 1 189 ? 40.815 60.666 4.024 1.00 38.72 301 THR A N 1
ATOM 1507 C CA . THR A 1 189 ? 40.722 60.832 5.479 1.00 35.37 301 THR A CA 1
ATOM 1508 C C . THR A 1 189 ? 40.860 59.487 6.225 1.00 33.89 301 THR A C 1
ATOM 1509 O O . THR A 1 189 ? 41.164 58.467 5.613 1.00 31.62 301 THR A O 1
ATOM 1513 N N . TYR A 1 190 ? 40.641 59.517 7.545 1.00 32.31 302 TYR A N 1
ATOM 1514 C CA . TYR A 1 190 ? 40.718 58.332 8.362 1.00 29.59 302 TYR A CA 1
ATOM 1515 C C . TYR A 1 190 ? 39.337 57.660 8.399 1.00 31.92 302 TYR A C 1
ATOM 1516 O O . TYR A 1 190 ? 38.271 58.237 8.026 1.00 28.58 302 TYR A O 1
ATOM 1525 N N . ALA A 1 191 ? 39.329 56.418 8.854 1.00 32.52 303 ALA A N 1
ATOM 1526 C CA . ALA A 1 191 ? 38.056 55.716 8.917 1.00 32.23 303 ALA A CA 1
ATOM 1527 C C . ALA A 1 191 ? 38.135 54.651 9.988 1.00 32.95 303 ALA A C 1
ATOM 1528 O O . ALA A 1 191 ? 39.231 54.194 10.368 1.00 30.85 303 ALA A O 1
ATOM 1530 N N . THR A 1 192 ? 36.967 54.264 10.491 1.00 32.94 304 THR A N 1
ATOM 1531 C CA . THR A 1 192 ? 36.935 53.196 11.481 1.00 33.19 304 THR A CA 1
ATOM 1532 C C . THR A 1 192 ? 35.951 52.087 11.045 1.00 32.15 304 THR A C 1
ATOM 1533 O O . THR A 1 192 ? 34.979 52.311 10.242 1.00 29.59 304 THR A O 1
ATOM 1537 N N . ALA A 1 193 ? 36.240 50.907 11.583 1.00 30.28 305 ALA A N 1
ATOM 1538 C CA . ALA A 1 193 ? 35.415 49.713 11.382 1.00 32.96 305 ALA A CA 1
ATOM 1539 C C . ALA A 1 193 ? 35.124 49.102 12.776 1.00 33.74 305 ALA A C 1
ATOM 1540 O O . ALA A 1 193 ? 36.046 48.907 13.634 1.00 30.22 305 ALA A O 1
ATOM 1542 N N . GLU A 1 194 ? 33.835 48.826 12.979 1.00 34.65 306 GLU A N 1
ATOM 1543 C CA . GLU A 1 194 ? 33.331 48.223 14.209 1.00 35.17 306 GLU A CA 1
ATOM 1544 C C . GLU A 1 194 ? 32.268 47.203 13.809 1.00 35.76 306 GLU A C 1
ATOM 1545 O O . GLU A 1 194 ? 31.586 47.361 12.783 1.00 34.06 306 GLU A O 1
ATOM 1551 N N . PRO A 1 195 ? 32.108 46.138 14.618 1.00 38.07 307 PRO A N 1
ATOM 1552 C CA . PRO A 1 195 ? 31.093 45.118 14.297 1.00 38.26 307 PRO A CA 1
ATOM 1553 C C . PRO A 1 195 ? 29.696 45.677 14.137 1.00 39.88 307 PRO A C 1
ATOM 1554 O O . PRO A 1 195 ? 29.299 46.596 14.873 1.00 42.32 307 PRO A O 1
ATOM 1558 N N . PHE A 1 196 ? 28.952 45.137 13.176 1.00 40.53 308 PHE A N 1
ATOM 1559 C CA . PHE A 1 196 ? 27.575 45.569 12.964 1.00 40.71 308 PHE A CA 1
ATOM 1560 C C . PHE A 1 196 ? 26.754 44.748 13.937 1.00 43.42 308 PHE A C 1
ATOM 1561 O O . PHE A 1 196 ? 26.692 43.539 13.808 1.00 47.55 308 PHE A O 1
ATOM 1569 N N . ILE A 1 197 ? 26.120 45.391 14.903 1.00 44.30 309 ILE A N 1
ATOM 1570 C CA . ILE A 1 197 ? 25.333 44.713 15.922 1.00 43.25 309 ILE A CA 1
ATOM 1571 C C . ILE A 1 197 ? 23.823 44.701 15.587 1.00 44.59 309 ILE A C 1
ATOM 1572 O O . ILE A 1 197 ? 23.226 45.766 15.449 1.00 42.74 309 ILE A O 1
ATOM 1577 N N . ASP A 1 198 ? 23.201 43.521 15.461 1.00 47.09 310 ASP A N 1
ATOM 1578 C CA . ASP A 1 198 ? 21.755 43.456 15.133 1.00 49.55 310 ASP A CA 1
ATOM 1579 C C . ASP A 1 198 ? 21.005 43.910 16.399 1.00 50.27 310 ASP A C 1
ATOM 1580 O O . ASP A 1 198 ? 21.104 43.297 17.460 1.00 48.78 310 ASP A O 1
ATOM 1585 N N . ALA A 1 199 ? 20.243 44.993 16.275 1.00 51.67 311 ALA A N 1
ATOM 1586 C CA . ALA A 1 199 ? 19.617 45.579 17.448 1.00 52.81 311 ALA A CA 1
ATOM 1587 C C . ALA A 1 199 ? 18.102 45.627 17.693 1.00 53.77 311 ALA A C 1
ATOM 1588 O O . ALA A 1 199 ? 17.286 45.576 16.777 1.00 53.89 311 ALA A O 1
ATOM 1590 N N . LYS A 1 200 ? 17.756 45.730 18.974 1.00 54.28 312 LYS A N 1
ATOM 1591 C CA . LYS A 1 200 ? 16.370 45.875 19.390 1.00 55.65 312 LYS A CA 1
ATOM 1592 C C . LYS A 1 200 ? 16.110 47.378 19.328 1.00 55.90 312 LYS A C 1
ATOM 1593 O O . LYS A 1 200 ? 15.077 47.834 18.822 1.00 56.66 312 LYS A O 1
ATOM 1599 N N . TYR A 1 201 ? 17.060 48.156 19.846 1.00 55.97 313 TYR A N 1
ATOM 1600 C CA . TYR A 1 201 ? 16.893 49.608 19.876 1.00 55.37 313 TYR A CA 1
ATOM 1601 C C . TYR A 1 201 ? 18.176 50.320 20.258 1.00 53.51 313 TYR A C 1
ATOM 1602 O O . TYR A 1 201 ? 19.147 49.676 20.668 1.00 52.23 313 TYR A O 1
ATOM 1611 N N . ASP A 1 202 ? 18.168 51.651 20.117 1.00 52.59 314 ASP A N 1
ATOM 1612 C CA . ASP A 1 202 ? 19.328 52.464 20.485 1.00 51.13 314 ASP A CA 1
ATOM 1613 C C . ASP A 1 202 ? 19.106 52.969 21.890 1.00 49.20 314 ASP A C 1
ATOM 1614 O O . ASP A 1 202 ? 17.965 53.128 22.367 1.00 49.22 314 ASP A O 1
ATOM 1619 N N . ILE A 1 203 ? 20.219 53.228 22.546 1.00 46.94 315 ILE A N 1
ATOM 1620 C CA . ILE A 1 203 ? 20.200 53.766 23.887 1.00 46.04 315 ILE A CA 1
ATOM 1621 C C . ILE A 1 203 ? 21.001 55.075 23.909 1.00 44.05 315 ILE A C 1
ATOM 1622 O O . ILE A 1 203 ? 22.083 55.168 23.316 1.00 43.26 315 ILE A O 1
ATOM 1627 N N . ARG A 1 204 ? 20.464 56.090 24.578 1.00 42.39 316 ARG A N 1
ATOM 1628 C CA . ARG A 1 204 ? 21.188 57.355 24.740 1.00 40.87 316 ARG A CA 1
ATOM 1629 C C . ARG A 1 204 ? 21.034 57.784 26.206 1.00 38.55 316 ARG A C 1
ATOM 1630 O O . ARG A 1 204 ? 19.944 58.002 26.684 1.00 38.02 316 ARG A O 1
ATOM 1638 N N . VAL A 1 205 ? 22.147 57.890 26.913 1.00 38.13 317 VAL A N 1
ATOM 1639 C CA . VAL A 1 205 ? 22.135 58.298 28.300 1.00 36.12 317 VAL A CA 1
ATOM 1640 C C . VAL A 1 205 ? 22.656 59.748 28.352 1.00 35.67 317 VAL A C 1
ATOM 1641 O O . VAL A 1 205 ? 23.819 59.976 28.111 1.00 35.54 317 VAL A O 1
ATOM 1645 N N . GLN A 1 206 ? 21.806 60.720 28.671 1.00 33.16 318 GLN A N 1
ATOM 1646 C CA . GLN A 1 206 ? 22.267 62.082 28.690 1.00 33.40 318 GLN A CA 1
ATOM 1647 C C . GLN A 1 206 ? 22.548 62.673 30.074 1.00 33.67 318 GLN A C 1
ATOM 1648 O O . GLN A 1 206 ? 21.971 62.275 31.093 1.00 34.52 318 GLN A O 1
ATOM 1654 N N . LYS A 1 207 ? 23.450 63.645 30.091 1.00 30.19 319 LYS A N 1
ATOM 1655 C CA . LYS A 1 207 ? 23.797 64.301 31.311 1.00 27.69 319 LYS A CA 1
ATOM 1656 C C . LYS A 1 207 ? 23.946 65.786 31.107 1.00 29.56 319 LYS A C 1
ATOM 1657 O O . LYS A 1 207 ? 24.860 66.245 30.375 1.00 30.33 319 LYS A O 1
ATOM 1663 N N . ILE A 1 208 ? 23.038 66.526 31.744 1.00 28.18 320 ILE A N 1
ATOM 1664 C CA . ILE A 1 208 ? 23.029 67.985 31.768 1.00 29.01 320 ILE A CA 1
ATOM 1665 C C . ILE A 1 208 ? 23.272 68.398 33.247 1.00 31.74 320 ILE A C 1
ATOM 1666 O O . ILE A 1 208 ? 22.407 68.196 34.105 1.00 29.40 320 ILE A O 1
ATOM 1671 N N . GLY A 1 209 ? 24.448 68.971 33.534 1.00 31.48 321 GLY A N 1
ATOM 1672 C CA . GLY A 1 209 ? 24.779 69.347 34.893 1.00 31.00 321 GLY A CA 1
ATOM 1673 C C . GLY A 1 209 ? 24.688 68.100 35.754 1.00 33.30 321 GLY A C 1
ATOM 1674 O O . GLY A 1 209 ? 25.495 67.197 35.628 1.00 32.62 321 GLY A O 1
ATOM 1675 N N . ASN A 1 210 ? 23.699 68.036 36.633 1.00 36.15 322 ASN A N 1
ATOM 1676 C CA . ASN A 1 210 ? 23.547 66.862 37.473 1.00 40.07 322 ASN A CA 1
ATOM 1677 C C . ASN A 1 210 ? 22.257 66.055 37.170 1.00 41.92 322 ASN A C 1
ATOM 1678 O O . ASN A 1 210 ? 21.875 65.176 37.952 1.00 42.60 322 ASN A O 1
ATOM 1683 N N . ASN A 1 211 ? 21.604 66.362 36.044 1.00 39.94 323 ASN A N 1
ATOM 1684 C CA . ASN A 1 211 ? 20.383 65.711 35.628 1.00 38.33 323 ASN A CA 1
ATOM 1685 C C . ASN A 1 211 ? 20.678 64.622 34.626 1.00 38.93 323 ASN A C 1
ATOM 1686 O O . ASN A 1 211 ? 21.426 64.835 33.661 1.00 36.34 323 ASN A O 1
ATOM 1691 N N . TYR A 1 212 ? 20.081 63.452 34.853 1.00 38.56 324 TYR A N 1
ATOM 1692 C CA . TYR A 1 212 ? 20.258 62.309 33.968 1.00 37.57 324 TYR A CA 1
ATOM 1693 C C . TYR A 1 212 ? 18.968 61.812 33.367 1.00 36.70 324 TYR A C 1
ATOM 1694 O O . TYR A 1 212 ? 17.939 61.859 33.988 1.00 37.99 324 TYR A O 1
ATOM 1703 N N . LYS A 1 213 ? 19.037 61.331 32.141 1.00 36.28 325 LYS A N 1
ATOM 1704 C CA . LYS A 1 213 ? 17.881 60.791 31.473 1.00 35.61 325 LYS A CA 1
ATOM 1705 C C . LYS A 1 213 ? 18.370 59.717 30.492 1.00 37.64 325 LYS A C 1
ATOM 1706 O O . LYS A 1 213 ? 19.481 59.808 29.927 1.00 37.01 325 LYS A O 1
ATOM 1712 N N . ALA A 1 214 ? 17.548 58.685 30.298 1.00 37.63 326 ALA A N 1
ATOM 1713 C CA . ALA A 1 214 ? 17.871 57.621 29.335 1.00 37.47 326 ALA A CA 1
ATOM 1714 C C . ALA A 1 214 ? 16.675 57.580 28.385 1.00 37.82 326 ALA A C 1
ATOM 1715 O O . ALA A 1 214 ? 15.537 57.815 28.771 1.00 37.26 326 ALA A O 1
ATOM 1717 N N . TYR A 1 215 ? 16.937 57.297 27.129 1.00 40.13 327 TYR A N 1
ATOM 1718 C CA . TYR A 1 215 ? 15.890 57.255 26.126 1.00 42.04 327 TYR A CA 1
ATOM 1719 C C . TYR A 1 215 ? 16.218 56.023 25.310 1.00 43.42 327 TYR A C 1
ATOM 1720 O O . TYR A 1 215 ? 17.349 55.546 25.335 1.00 42.13 327 TYR A O 1
ATOM 1729 N N . MET A 1 216 ? 15.233 55.497 24.599 1.00 45.25 328 MET A N 1
ATOM 1730 C CA . MET A 1 216 ? 15.469 54.332 23.778 1.00 48.12 328 MET A CA 1
ATOM 1731 C C . MET A 1 216 ? 14.730 54.653 22.502 1.00 50.05 328 MET A C 1
ATOM 1732 O O . MET A 1 216 ? 13.738 55.401 22.503 1.00 50.07 328 MET A O 1
ATOM 1737 N N . ARG A 1 217 ? 15.225 54.094 21.410 1.00 51.19 329 ARG A N 1
ATOM 1738 C CA . ARG A 1 217 ? 14.631 54.324 20.114 1.00 53.73 329 ARG A CA 1
ATOM 1739 C C . ARG A 1 217 ? 14.611 52.955 19.426 1.00 57.18 329 ARG A C 1
ATOM 1740 O O . ARG A 1 217 ? 15.642 52.260 19.338 1.00 55.96 329 ARG A O 1
ATOM 1748 N N . THR A 1 218 ? 13.424 52.575 18.955 1.00 60.02 330 THR A N 1
ATOM 1749 C CA . THR A 1 218 ? 13.242 51.315 18.250 1.00 63.66 330 THR A CA 1
ATOM 1750 C C . THR A 1 218 ? 12.836 51.732 16.849 1.00 65.65 330 THR A C 1
ATOM 1751 O O . THR A 1 218 ? 11.974 52.592 16.691 1.00 66.65 330 THR A O 1
ATOM 1755 N N . SER A 1 219 ? 13.449 51.139 15.831 1.00 68.33 331 SER A N 1
ATOM 1756 C CA . SER A 1 219 ? 13.093 51.500 14.465 1.00 70.13 331 SER A CA 1
ATOM 1757 C C . SER A 1 219 ? 11.936 50.704 13.882 1.00 71.70 331 SER A C 1
ATOM 1758 O O . SER A 1 219 ? 11.830 49.486 14.049 1.00 71.31 331 SER A O 1
ATOM 1761 N N . ILE A 1 220 ? 11.074 51.425 13.186 1.00 72.94 332 ILE A N 1
ATOM 1762 C CA . ILE A 1 220 ? 9.920 50.833 12.553 1.00 74.69 332 ILE A CA 1
ATOM 1763 C C . ILE A 1 220 ? 10.101 50.927 11.037 1.00 75.44 332 ILE A C 1
ATOM 1764 O O . ILE A 1 220 ? 9.285 50.425 10.276 1.00 75.61 332 ILE A O 1
ATOM 1769 N N . SER A 1 221 ? 11.186 51.573 10.614 0.00 75.83 333 SER A N 1
ATOM 1770 C CA . SER A 1 221 ? 11.480 51.765 9.195 0.00 76.28 333 SER A CA 1
ATOM 1771 C C . SER A 1 221 ? 12.025 50.534 8.473 0.00 76.56 333 SER A C 1
ATOM 1772 O O . SER A 1 221 ? 11.564 50.201 7.381 0.00 76.60 333 SER A O 1
ATOM 1775 N N . GLY A 1 222 ? 13.005 49.862 9.070 0.00 76.85 334 GLY A N 1
ATOM 1776 C CA . GLY A 1 222 ? 13.561 48.683 8.430 0.00 77.20 334 GLY A CA 1
ATOM 1777 C C . GLY A 1 222 ? 15.069 48.538 8.520 0.00 77.41 334 GLY A C 1
ATOM 1778 O O . GLY A 1 222 ? 15.570 47.824 9.389 0.00 77.46 334 GLY A O 1
ATOM 1779 N N . ASN A 1 223 ? 15.799 49.209 7.629 1.00 77.69 335 ASN A N 1
ATOM 1780 C CA . ASN A 1 223 ? 17.261 49.115 7.634 1.00 77.58 335 ASN A CA 1
ATOM 1781 C C . ASN A 1 223 ? 17.878 49.425 9.011 1.00 76.48 335 ASN A C 1
ATOM 1782 O O . ASN A 1 223 ? 17.226 49.981 9.898 1.00 75.60 335 ASN A O 1
ATOM 1787 N N . TRP A 1 224 ? 19.141 49.054 9.175 1.00 75.99 336 TRP A N 1
ATOM 1788 C CA . TRP A 1 224 ? 19.864 49.234 10.430 1.00 76.46 336 TRP A CA 1
ATOM 1789 C C . TRP A 1 224 ? 20.020 50.678 10.938 1.00 76.26 336 TRP A C 1
ATOM 1790 O O . TRP A 1 224 ? 20.098 50.905 12.148 1.00 74.90 336 TRP A O 1
ATOM 1801 N N . LYS A 1 225 ? 20.075 51.648 10.030 1.00 75.86 337 LYS A N 1
ATOM 1802 C CA . LYS A 1 225 ? 20.186 53.032 10.457 1.00 76.18 337 LYS A CA 1
ATOM 1803 C C . LYS A 1 225 ? 18.873 53.411 11.112 1.00 76.72 337 LYS A C 1
ATOM 1804 O O . LYS A 1 225 ? 17.964 53.917 10.449 1.00 77.46 337 LYS A O 1
ATOM 1810 N N . THR A 1 226 ? 18.800 53.154 12.420 1.00 76.82 338 THR A N 1
ATOM 1811 C CA . THR A 1 226 ? 17.632 53.407 13.272 1.00 76.37 338 THR A CA 1
ATOM 1812 C C . THR A 1 226 ? 17.179 54.872 13.375 1.00 76.56 338 THR A C 1
ATOM 1813 O O . THR A 1 226 ? 16.026 55.156 13.704 1.00 75.22 338 THR A O 1
ATOM 1817 N N . ASN A 1 227 ? 18.097 55.786 13.097 1.00 77.38 339 ASN A N 1
ATOM 1818 C CA . ASN A 1 227 ? 17.836 57.217 13.151 1.00 79.43 339 ASN A CA 1
ATOM 1819 C C . ASN A 1 227 ? 17.063 57.688 11.936 1.00 81.93 339 ASN A C 1
ATOM 1820 O O . ASN A 1 227 ? 16.833 58.892 11.763 1.00 82.35 339 ASN A O 1
ATOM 1825 N N . THR A 1 228 ? 16.665 56.737 11.099 1.00 84.61 340 THR A N 1
ATOM 1826 C CA . THR A 1 228 ? 15.944 57.039 9.866 1.00 87.43 340 THR A CA 1
ATOM 1827 C C . THR A 1 228 ? 14.413 57.013 9.950 1.00 89.06 340 THR A C 1
ATOM 1828 O O . THR A 1 228 ? 13.819 56.228 10.699 1.00 89.67 340 THR A O 1
ATOM 1832 N N . GLY A 1 229 ? 13.797 57.894 9.160 1.00 90.99 341 GLY A N 1
ATOM 1833 C CA . GLY A 1 229 ? 12.348 58.003 9.068 1.00 91.97 341 GLY A CA 1
ATOM 1834 C C . GLY A 1 229 ? 11.572 58.096 10.361 1.00 92.70 341 GLY A C 1
ATOM 1835 O O . GLY A 1 229 ? 11.662 59.090 11.086 1.00 93.33 341 GLY A O 1
ATOM 1836 N N . SER A 1 230 ? 10.799 57.054 10.642 1.00 93.03 342 SER A N 1
ATOM 1837 C CA . SER A 1 230 ? 10.005 56.990 11.857 1.00 93.32 342 SER A CA 1
ATOM 1838 C C . SER A 1 230 ? 10.717 56.022 12.805 1.00 93.52 342 SER A C 1
ATOM 1839 O O . SER A 1 230 ? 11.254 54.996 12.373 1.00 94.42 342 SER A O 1
ATOM 1842 N N . ALA A 1 231 ? 10.728 56.354 14.092 1.00 92.76 343 ALA A N 1
ATOM 1843 C CA . ALA A 1 231 ? 11.381 55.523 15.100 1.00 91.40 343 ALA A CA 1
ATOM 1844 C C . ALA A 1 231 ? 10.703 55.755 16.446 1.00 90.60 343 ALA A C 1
ATOM 1845 O O . ALA A 1 231 ? 10.399 56.895 16.810 1.00 91.27 343 ALA A O 1
ATOM 1847 N N . MET A 1 232 ? 10.466 54.672 17.180 1.00 89.09 344 MET A N 1
ATOM 1848 C CA . MET A 1 232 ? 9.818 54.759 18.487 1.00 87.30 344 MET A CA 1
ATOM 1849 C C . MET A 1 232 ? 10.786 55.228 19.593 1.00 84.17 344 MET A C 1
ATOM 1850 O O . MET A 1 232 ? 11.601 54.448 20.118 1.00 84.03 344 MET A O 1
ATOM 1855 N N . LEU A 1 233 ? 10.675 56.515 19.934 1.00 79.02 345 LEU A N 1
ATOM 1856 C CA . LEU A 1 233 ? 11.496 57.141 20.968 1.00 73.45 345 LEU A CA 1
ATOM 1857 C C . LEU A 1 233 ? 10.699 57.339 22.283 1.00 69.59 345 LEU A C 1
ATOM 1858 O O . LEU A 1 233 ? 9.505 57.652 22.278 1.00 68.60 345 LEU A O 1
ATOM 1863 N N . GLU A 1 234 ? 11.364 57.153 23.415 1.00 64.69 346 GLU A N 1
ATOM 1864 C CA . GLU A 1 234 ? 10.700 57.336 24.695 1.00 58.21 346 GLU A CA 1
ATOM 1865 C C . GLU A 1 234 ? 11.713 57.432 25.843 1.00 54.49 346 GLU A C 1
ATOM 1866 O O . GLU A 1 234 ? 12.800 56.827 25.802 1.00 52.07 346 GLU A O 1
ATOM 1872 N N . GLN A 1 235 ? 11.367 58.203 26.868 1.00 49.96 347 GLN A N 1
ATOM 1873 C CA . GLN A 1 235 ? 12.257 58.259 28.015 1.00 46.75 347 GLN A CA 1
ATOM 1874 C C . GLN A 1 235 ? 11.964 56.960 28.748 1.00 43.62 347 GLN A C 1
ATOM 1875 O O . GLN A 1 235 ? 10.820 56.525 28.786 1.00 44.59 347 GLN A O 1
ATOM 1881 N N . ILE A 1 236 ? 12.989 56.349 29.307 1.00 39.94 348 ILE A N 1
ATOM 1882 C CA . ILE A 1 236 ? 12.827 55.164 30.116 1.00 38.57 348 ILE A CA 1
ATOM 1883 C C . ILE A 1 236 ? 13.533 55.529 31.410 1.00 39.87 348 ILE A C 1
ATOM 1884 O O . ILE A 1 236 ? 14.005 56.668 31.581 1.00 40.75 348 ILE A O 1
ATOM 1889 N N . ALA A 1 237 ? 13.607 54.565 32.309 1.00 38.66 349 ALA A N 1
ATOM 1890 C CA . ALA A 1 237 ? 14.192 54.761 33.619 1.00 38.37 349 ALA A CA 1
ATOM 1891 C C . ALA A 1 237 ? 15.720 54.604 33.644 1.00 38.15 349 ALA A C 1
ATOM 1892 O O . ALA A 1 237 ? 16.255 53.692 33.022 1.00 37.53 349 ALA A O 1
ATOM 1894 N N . MET A 1 238 ? 16.384 55.520 34.366 1.00 38.97 350 MET A N 1
ATOM 1895 C CA . MET A 1 238 ? 17.845 55.536 34.570 1.00 40.46 350 MET A CA 1
ATOM 1896 C C . MET A 1 238 ? 18.135 54.262 35.339 1.00 40.82 350 MET A C 1
ATOM 1897 O O . MET A 1 238 ? 17.190 53.604 35.758 1.00 42.97 350 MET A O 1
ATOM 1902 N N . SER A 1 239 ? 19.414 53.938 35.517 1.00 40.58 351 SER A N 1
ATOM 1903 C CA . SER A 1 239 ? 19.888 52.745 36.235 1.00 43.42 351 SER A CA 1
ATOM 1904 C C . SER A 1 239 ? 21.344 53.045 36.621 1.00 44.69 351 SER A C 1
ATOM 1905 O O . SER A 1 239 ? 21.937 53.955 36.066 1.00 44.42 351 SER A O 1
ATOM 1908 N N . ASP A 1 240 ? 21.924 52.296 37.548 1.00 44.83 352 ASP A N 1
ATOM 1909 C CA . ASP A 1 240 ? 23.310 52.565 37.950 1.00 46.53 352 ASP A CA 1
ATOM 1910 C C . ASP A 1 240 ? 24.288 52.373 36.799 1.00 44.98 352 ASP A C 1
ATOM 1911 O O . ASP A 1 240 ? 25.251 53.116 36.663 1.00 43.47 352 ASP A O 1
ATOM 1916 N N . ARG A 1 241 ? 24.014 51.360 35.986 1.00 44.09 353 ARG A N 1
ATOM 1917 C CA . ARG A 1 241 ? 24.844 50.986 34.848 1.00 43.02 353 ARG A CA 1
ATOM 1918 C C . ARG A 1 241 ? 25.021 52.156 33.890 1.00 39.73 353 ARG A C 1
ATOM 1919 O O . ARG A 1 241 ? 26.113 52.515 33.478 1.00 36.64 353 ARG A O 1
ATOM 1927 N N . TYR A 1 242 ? 23.889 52.733 33.555 1.00 39.97 354 TYR A N 1
ATOM 1928 C CA . TYR A 1 242 ? 23.823 53.852 32.644 1.00 40.53 354 TYR A CA 1
ATOM 1929 C C . TYR A 1 242 ? 24.535 55.091 33.198 1.00 40.00 354 TYR A C 1
ATOM 1930 O O . TYR A 1 242 ? 25.278 55.762 32.471 1.00 42.13 354 TYR A O 1
ATOM 1939 N N . LYS A 1 243 ? 24.286 55.382 34.471 1.00 36.69 355 LYS A N 1
ATOM 1940 C CA . LYS A 1 243 ? 24.842 56.536 35.129 1.00 35.30 355 LYS A CA 1
ATOM 1941 C C . LYS A 1 243 ? 26.356 56.450 35.129 1.00 34.73 355 LYS A C 1
ATOM 1942 O O . LYS A 1 243 ? 27.053 57.446 34.922 1.00 33.63 355 LYS A O 1
ATOM 1948 N N . LEU A 1 244 ? 26.874 55.262 35.352 1.00 33.35 356 LEU A N 1
ATOM 1949 C CA . LEU A 1 244 ? 28.308 55.138 35.387 1.00 35.35 356 LEU A CA 1
ATOM 1950 C C . LEU A 1 244 ? 28.907 55.458 34.011 1.00 36.74 356 LEU A C 1
ATOM 1951 O O . LEU A 1 244 ? 30.021 56.009 33.885 1.00 37.92 356 LEU A O 1
ATOM 1956 N N . TRP A 1 245 ? 28.157 55.103 32.978 1.00 34.83 357 TRP A N 1
ATOM 1957 C CA . TRP A 1 245 ? 28.605 55.332 31.615 1.00 34.54 357 TRP A CA 1
ATOM 1958 C C . TRP A 1 245 ? 28.843 56.796 31.313 1.00 33.83 357 TRP A C 1
ATOM 1959 O O . TRP A 1 245 ? 29.929 57.200 30.947 1.00 31.71 357 TRP A O 1
ATOM 1970 N N . VAL A 1 246 ? 27.795 57.586 31.467 1.00 33.62 358 VAL A N 1
ATOM 1971 C CA . VAL A 1 246 ? 27.904 58.977 31.141 1.00 34.22 358 VAL A CA 1
ATOM 1972 C C . VAL A 1 246 ? 28.763 59.774 32.118 1.00 35.94 358 VAL A C 1
ATOM 1973 O O . VAL A 1 246 ? 29.346 60.771 31.695 1.00 37.57 358 VAL A O 1
ATOM 1977 N N . ASP A 1 247 ? 28.844 59.342 33.390 1.00 34.01 359 ASP A N 1
ATOM 1978 C CA . ASP A 1 247 ? 29.688 59.978 34.419 1.00 33.15 359 ASP A CA 1
ATOM 1979 C C . ASP A 1 247 ? 31.177 59.743 34.087 1.00 33.90 359 ASP A C 1
ATOM 1980 O O . ASP A 1 247 ? 32.020 60.636 34.254 1.00 34.99 359 ASP A O 1
ATOM 1985 N N . ALA A 1 248 ? 31.535 58.557 33.616 1.00 33.05 360 ALA A N 1
ATOM 1986 C CA . ALA A 1 248 ? 32.942 58.355 33.306 1.00 32.38 360 ALA A CA 1
ATOM 1987 C C . ALA A 1 248 ? 33.290 59.147 32.039 1.00 33.18 360 ALA A C 1
ATOM 1988 O O . ALA A 1 248 ? 34.366 59.722 31.961 1.00 33.31 360 ALA A O 1
ATOM 1990 N N . CYS A 1 249 ? 32.398 59.185 31.049 1.00 31.79 361 CYS A N 1
ATOM 1991 C CA . CYS A 1 249 ? 32.709 59.895 29.814 1.00 32.69 361 CYS A CA 1
ATOM 1992 C C . CYS A 1 249 ? 32.731 61.414 30.059 1.00 33.58 361 CYS A C 1
ATOM 1993 O O . CYS A 1 249 ? 33.537 62.137 29.438 1.00 36.21 361 CYS A O 1
ATOM 1996 N N . SER A 1 250 ? 31.867 61.895 30.953 1.00 29.94 362 SER A N 1
ATOM 1997 C CA . SER A 1 250 ? 31.811 63.315 31.245 1.00 29.71 362 SER A CA 1
ATOM 1998 C C . SER A 1 250 ? 33.110 63.877 31.850 1.00 29.77 362 SER A C 1
ATOM 1999 O O . SER A 1 250 ? 33.275 65.108 31.948 1.00 26.41 362 SER A O 1
ATOM 2002 N N . GLU A 1 251 ? 34.022 63.002 32.250 1.00 28.86 363 GLU A N 1
ATOM 2003 C CA . GLU A 1 251 ? 35.287 63.501 32.806 1.00 34.37 363 GLU A CA 1
ATOM 2004 C C . GLU A 1 251 ? 36.336 63.969 31.776 1.00 32.59 363 GLU A C 1
ATOM 2005 O O . GLU A 1 251 ? 37.209 64.747 32.122 1.00 34.79 363 GLU A O 1
ATOM 2011 N N . MET A 1 252 ? 36.252 63.498 30.536 1.00 29.93 364 MET A N 1
ATOM 2012 C CA . MET A 1 252 ? 37.307 63.808 29.563 1.00 27.73 364 MET A CA 1
ATOM 2013 C C . MET A 1 252 ? 37.453 65.269 29.147 1.00 26.07 364 MET A C 1
ATOM 2014 O O . MET A 1 252 ? 36.530 66.063 29.275 1.00 25.93 364 MET A O 1
ATOM 2019 N N . PHE A 1 253 ? 38.646 65.587 28.651 1.00 24.13 365 PHE A N 1
ATOM 2020 C CA . PHE A 1 253 ? 39.004 66.910 28.183 1.00 21.09 365 PHE A CA 1
ATOM 2021 C C . PHE A 1 253 ? 38.650 67.970 29.221 1.00 20.95 365 PHE A C 1
ATOM 2022 O O . PHE A 1 253 ? 38.127 69.015 28.887 1.00 20.64 365 PHE A O 1
ATOM 2030 N N . GLY A 1 254 ? 38.935 67.689 30.490 1.00 23.15 366 GLY A N 1
ATOM 2031 C CA . GLY A 1 254 ? 38.650 68.650 31.555 1.00 20.30 366 GLY A CA 1
ATOM 2032 C C . GLY A 1 254 ? 37.233 68.682 32.103 1.00 23.22 366 GLY A C 1
ATOM 2033 O O . GLY A 1 254 ? 36.944 69.444 33.044 1.00 23.25 366 GLY A O 1
ATOM 2034 N N . GLY A 1 255 ? 36.329 67.875 31.534 1.00 23.41 367 GLY A N 1
ATOM 2035 C CA . GLY A 1 255 ? 34.953 67.886 32.009 1.00 21.19 367 GLY A CA 1
ATOM 2036 C C . GLY A 1 255 ? 33.931 68.421 31.030 1.00 22.96 367 GLY A C 1
ATOM 2037 O O . GLY A 1 255 ? 34.068 69.505 30.443 1.00 25.01 367 GLY A O 1
ATOM 2038 N N . LEU A 1 256 ? 32.875 67.648 30.847 1.00 23.69 368 LEU A N 1
ATOM 2039 C CA . LEU A 1 256 ? 31.817 68.026 29.952 1.00 25.40 368 LEU A CA 1
ATOM 2040 C C . LEU A 1 256 ? 30.592 68.338 30.768 1.00 27.06 368 LEU A C 1
ATOM 2041 O O . LEU A 1 256 ? 30.096 67.479 31.477 1.00 29.86 368 LEU A O 1
ATOM 2046 N N . ASP A 1 257 ? 30.081 69.552 30.686 1.00 27.53 369 ASP A N 1
ATOM 2047 C CA . ASP A 1 257 ? 28.874 69.877 31.438 1.00 30.78 369 ASP A CA 1
ATOM 2048 C C . ASP A 1 257 ? 27.635 69.192 30.800 1.00 31.63 369 ASP A C 1
ATOM 2049 O O . ASP A 1 257 ? 26.713 68.806 31.523 1.00 32.78 369 ASP A O 1
ATOM 2054 N N . ILE A 1 258 ? 27.636 69.058 29.463 1.00 28.55 370 ILE A N 1
ATOM 2055 C CA . ILE A 1 258 ? 26.541 68.467 28.695 1.00 27.45 370 ILE A CA 1
ATOM 2056 C C . ILE A 1 258 ? 27.006 67.367 27.771 1.00 29.03 370 ILE A C 1
ATOM 2057 O O . ILE A 1 258 ? 27.713 67.666 26.786 1.00 29.41 370 ILE A O 1
ATOM 2062 N N . CYS A 1 259 ? 26.632 66.116 28.055 1.00 27.02 371 CYS A N 1
ATOM 2063 C CA . CYS A 1 259 ? 27.025 65.063 27.147 1.00 28.15 371 CYS A CA 1
ATOM 2064 C C . CYS A 1 259 ? 26.097 63.857 27.125 1.00 29.52 371 CYS A C 1
ATOM 2065 O O . CYS A 1 259 ? 25.120 63.757 27.892 1.00 29.82 371 CYS A O 1
ATOM 2068 N N . ALA A 1 260 ? 26.397 62.923 26.239 1.00 29.58 372 ALA A N 1
ATOM 2069 C CA . ALA A 1 260 ? 25.539 61.776 26.119 1.00 31.05 372 ALA A CA 1
ATOM 2070 C C . ALA A 1 260 ? 26.228 60.562 25.548 1.00 31.57 372 ALA A C 1
ATOM 2071 O O . ALA A 1 260 ? 26.969 60.670 24.565 1.00 33.51 372 ALA A O 1
ATOM 2073 N N . VAL A 1 261 ? 25.987 59.401 26.149 1.00 31.58 373 VAL A N 1
ATOM 2074 C CA . VAL A 1 261 ? 26.550 58.177 25.603 1.00 32.51 373 VAL A CA 1
ATOM 2075 C C . VAL A 1 261 ? 25.506 57.521 24.687 1.00 33.26 373 VAL A C 1
ATOM 2076 O O . VAL A 1 261 ? 24.327 57.416 25.037 1.00 31.58 373 VAL A O 1
ATOM 2080 N N . LYS A 1 262 ? 25.942 57.101 23.512 1.00 34.97 374 LYS A N 1
ATOM 2081 C CA . LYS A 1 262 ? 25.060 56.407 22.571 1.00 36.63 374 LYS A CA 1
ATOM 2082 C C . LYS A 1 262 ? 25.524 54.948 22.527 1.00 35.63 374 LYS A C 1
ATOM 2083 O O . LYS A 1 262 ? 26.710 54.662 22.449 1.00 37.06 374 LYS A O 1
ATOM 2089 N N . ALA A 1 263 ? 24.572 54.038 22.585 1.00 36.18 375 ALA A N 1
ATOM 2090 C CA . ALA A 1 263 ? 24.862 52.618 22.561 1.00 38.64 375 ALA A CA 1
ATOM 2091 C C . ALA A 1 263 ? 23.728 51.848 21.849 1.00 39.69 375 ALA A C 1
ATOM 2092 O O . ALA A 1 263 ? 22.572 52.312 21.812 1.00 39.32 375 ALA A O 1
ATOM 2094 N N . VAL A 1 264 ? 24.050 50.684 21.283 1.00 39.84 376 VAL A N 1
ATOM 2095 C CA . VAL A 1 264 ? 22.994 49.869 20.672 1.00 42.01 376 VAL A CA 1
ATOM 2096 C C . VAL A 1 264 ? 22.787 48.665 21.607 1.00 42.84 376 VAL A C 1
ATOM 2097 O O . VAL A 1 264 ? 23.762 48.113 22.168 1.00 40.71 376 VAL A O 1
ATOM 2101 N N . HIS A 1 265 ? 21.524 48.276 21.777 1.00 43.64 377 HIS A N 1
ATOM 2102 C CA . HIS A 1 265 ? 21.225 47.114 22.599 1.00 46.11 377 HIS A CA 1
ATOM 2103 C C . HIS A 1 265 ? 20.956 45.973 21.614 1.00 45.43 377 HIS A C 1
ATOM 2104 O O . HIS A 1 265 ? 19.950 45.980 20.886 1.00 42.98 377 HIS A O 1
ATOM 2111 N N . GLY A 1 266 ? 21.865 45.005 21.602 1.00 44.54 378 GLY A N 1
ATOM 2112 C CA . GLY A 1 266 ? 21.751 43.886 20.693 1.00 47.38 378 GLY A CA 1
ATOM 2113 C C . GLY A 1 266 ? 20.637 42.865 20.913 1.00 50.25 378 GLY A C 1
ATOM 2114 O O . GLY A 1 266 ? 19.931 42.843 21.948 1.00 49.10 378 GLY A O 1
ATOM 2115 N N . LYS A 1 267 ? 20.472 41.999 19.918 1.00 50.77 379 LYS A N 1
ATOM 2116 C CA . LYS A 1 267 ? 19.464 40.972 20.027 1.00 50.44 379 LYS A CA 1
ATOM 2117 C C . LYS A 1 267 ? 20.043 39.964 20.990 1.00 49.14 379 LYS A C 1
ATOM 2118 O O . LYS A 1 267 ? 19.288 39.324 21.732 1.00 49.07 379 LYS A O 1
ATOM 2124 N N . ASP A 1 268 ? 21.374 39.831 20.990 1.00 47.27 380 ASP A N 1
ATOM 2125 C CA . ASP A 1 268 ? 22.049 38.903 21.898 1.00 46.91 380 ASP A CA 1
ATOM 2126 C C . ASP A 1 268 ? 21.950 39.447 23.347 1.00 47.53 380 ASP A C 1
ATOM 2127 O O . ASP A 1 268 ? 22.767 39.118 24.212 1.00 47.11 380 ASP A O 1
ATOM 2132 N N . GLY A 1 269 ? 20.930 40.288 23.578 1.00 50.02 381 GLY A N 1
ATOM 2133 C CA . GLY A 1 269 ? 20.655 40.924 24.867 1.00 50.63 381 GLY A CA 1
ATOM 2134 C C . GLY A 1 269 ? 21.761 41.828 25.432 1.00 53.15 381 GLY A C 1
ATOM 2135 O O . GLY A 1 269 ? 21.658 42.290 26.569 1.00 53.33 381 GLY A O 1
ATOM 2136 N N . LYS A 1 270 ? 22.817 42.084 24.652 1.00 53.82 382 LYS A N 1
ATOM 2137 C CA . LYS A 1 270 ? 23.941 42.910 25.120 1.00 54.23 382 LYS A CA 1
ATOM 2138 C C . LYS A 1 270 ? 23.951 44.409 24.763 1.00 53.21 382 LYS A C 1
ATOM 2139 O O . LYS A 1 270 ? 23.242 44.878 23.845 1.00 53.09 382 LYS A O 1
ATOM 2145 N N . ASP A 1 271 ? 24.768 45.143 25.516 1.00 51.53 383 ASP A N 1
ATOM 2146 C CA . ASP A 1 271 ? 24.940 46.585 25.328 1.00 49.92 383 ASP A CA 1
ATOM 2147 C C . ASP A 1 271 ? 26.270 46.884 24.626 1.00 49.24 383 ASP A C 1
ATOM 2148 O O . ASP A 1 271 ? 27.324 46.329 25.004 1.00 50.25 383 ASP A O 1
ATOM 2153 N N . TYR A 1 272 ? 26.217 47.756 23.616 1.00 46.74 384 TYR A N 1
ATOM 2154 C CA . TYR A 1 272 ? 27.421 48.185 22.891 1.00 44.70 384 TYR A CA 1
ATOM 2155 C C . TYR A 1 272 ? 27.543 49.719 22.836 1.00 41.19 384 TYR A C 1
ATOM 2156 O O . TYR A 1 272 ? 26.782 50.413 22.137 1.00 39.21 384 TYR A O 1
ATOM 2165 N N . ILE A 1 273 ? 28.501 50.251 23.586 1.00 37.53 385 ILE A N 1
ATOM 2166 C CA . ILE A 1 273 ? 28.723 51.696 23.576 1.00 35.10 385 ILE A CA 1
ATOM 2167 C C . ILE A 1 273 ? 29.540 52.039 22.312 1.00 32.89 385 ILE A C 1
ATOM 2168 O O . ILE A 1 273 ? 30.651 51.500 22.095 1.00 28.41 385 ILE A O 1
ATOM 2173 N N . PHE A 1 274 ? 29.009 52.917 21.466 1.00 30.61 386 PHE A N 1
ATOM 2174 C CA . PHE A 1 274 ? 29.805 53.238 20.284 1.00 32.44 386 PHE A CA 1
ATOM 2175 C C . PHE A 1 274 ? 30.182 54.713 20.064 1.00 33.56 386 PHE A C 1
ATOM 2176 O O . PHE A 1 274 ? 30.912 55.021 19.114 1.00 35.95 386 PHE A O 1
ATOM 2184 N N . GLU A 1 275 ? 29.717 55.626 20.912 1.00 33.46 387 GLU A N 1
ATOM 2185 C CA . GLU A 1 275 ? 30.056 57.032 20.713 1.00 34.45 387 GLU A CA 1
ATOM 2186 C C . GLU A 1 275 ? 29.621 57.842 21.889 1.00 35.46 387 GLU A C 1
ATOM 2187 O O . GLU A 1 275 ? 28.693 57.439 22.581 1.00 35.08 387 GLU A O 1
ATOM 2193 N N . VAL A 1 276 ? 30.295 58.984 22.100 1.00 35.14 388 VAL A N 1
ATOM 2194 C CA . VAL A 1 276 ? 29.947 59.939 23.150 1.00 33.67 388 VAL A CA 1
ATOM 2195 C C . VAL A 1 276 ? 29.714 61.259 22.416 1.00 30.81 388 VAL A C 1
ATOM 2196 O O . VAL A 1 276 ? 30.472 61.604 21.567 1.00 32.72 388 VAL A O 1
ATOM 2200 N N . MET A 1 277 ? 28.662 61.979 22.748 1.00 30.58 389 MET A N 1
ATOM 2201 C CA . MET A 1 277 ? 28.363 63.266 22.160 1.00 31.42 389 MET A CA 1
ATOM 2202 C C . MET A 1 277 ? 28.579 64.294 23.274 1.00 30.76 389 MET A C 1
ATOM 2203 O O . MET A 1 277 ? 28.576 63.941 24.458 1.00 28.19 389 MET A O 1
ATOM 2208 N N . ASP A 1 278 ? 28.763 65.549 22.867 1.00 28.79 390 ASP A N 1
ATOM 2209 C CA . ASP A 1 278 ? 29.040 66.648 23.772 1.00 29.86 390 ASP A CA 1
ATOM 2210 C C . ASP A 1 278 ? 27.920 67.690 23.726 1.00 30.30 390 ASP A C 1
ATOM 2211 O O . ASP A 1 278 ? 26.796 67.358 23.374 1.00 31.24 390 ASP A O 1
ATOM 2216 N N . CYS A 1 279 ? 28.201 68.942 24.066 1.00 29.39 391 CYS A N 1
ATOM 2217 C CA . CYS A 1 279 ? 27.136 69.933 24.101 1.00 28.58 391 CYS A CA 1
ATOM 2218 C C . CYS A 1 279 ? 26.376 70.106 22.816 1.00 29.56 391 CYS A C 1
ATOM 2219 O O . CYS A 1 279 ? 25.379 70.822 22.774 1.00 29.00 391 CYS A O 1
ATOM 2222 N N . SER A 1 280 ? 26.812 69.473 21.743 1.00 31.77 392 SER A N 1
ATOM 2223 C CA . SER A 1 280 ? 26.052 69.659 20.508 1.00 34.32 392 SER A CA 1
ATOM 2224 C C . SER A 1 280 ? 24.956 68.605 20.328 1.00 34.20 392 SER A C 1
ATOM 2225 O O . SER A 1 280 ? 24.296 68.573 19.294 1.00 33.15 392 SER A O 1
ATOM 2228 N N . MET A 1 281 ? 24.766 67.751 21.341 1.00 35.46 393 MET A N 1
ATOM 2229 C CA . MET A 1 281 ? 23.735 66.720 21.270 1.00 35.69 393 MET A CA 1
ATOM 2230 C C . MET A 1 281 ? 22.381 67.388 21.086 1.00 37.85 393 MET A C 1
ATOM 2231 O O . MET A 1 281 ? 22.023 68.382 21.751 1.00 37.88 393 MET A O 1
ATOM 2236 N N . PRO A 1 282 ? 21.599 66.855 20.158 1.00 37.55 394 PRO A N 1
ATOM 2237 C CA . PRO A 1 282 ? 20.283 67.456 19.944 1.00 37.06 394 PRO A CA 1
ATOM 2238 C C . PRO A 1 282 ? 19.387 67.158 21.142 1.00 36.27 394 PRO A C 1
ATOM 2239 O O . PRO A 1 282 ? 19.557 66.118 21.792 1.00 33.71 394 PRO A O 1
ATOM 2243 N N . LEU A 1 283 ? 18.448 68.065 21.428 1.00 37.59 395 LEU A N 1
ATOM 2244 C CA . LEU A 1 283 ? 17.508 67.812 22.530 1.00 41.05 395 LEU A CA 1
ATOM 2245 C C . LEU A 1 283 ? 16.351 66.957 21.947 1.00 41.74 395 LEU A C 1
ATOM 2246 O O . LEU A 1 283 ? 15.714 67.315 20.962 1.00 39.42 395 LEU A O 1
ATOM 2251 N N . ILE A 1 284 ? 16.099 65.819 22.572 1.00 45.86 396 ILE A N 1
ATOM 2252 C CA . ILE A 1 284 ? 15.084 64.878 22.072 1.00 49.77 396 ILE A CA 1
ATOM 2253 C C . ILE A 1 284 ? 13.981 64.378 22.989 1.00 51.67 396 ILE A C 1
ATOM 2254 O O . ILE A 1 284 ? 14.133 64.321 24.214 1.00 53.08 396 ILE A O 1
ATOM 2259 N N . GLY A 1 285 ? 12.860 64.001 22.385 1.00 54.20 397 GLY A N 1
ATOM 2260 C CA . GLY A 1 285 ? 11.772 63.468 23.188 1.00 57.64 397 GLY A CA 1
ATOM 2261 C C . GLY A 1 285 ? 10.689 64.476 23.484 1.00 59.56 397 GLY A C 1
ATOM 2262 O O . GLY A 1 285 ? 10.459 65.408 22.704 1.00 59.05 397 GLY A O 1
ATOM 2263 N N . GLU A 1 286 ? 10.018 64.297 24.615 1.00 61.46 398 GLU A N 1
ATOM 2264 C CA . GLU A 1 286 ? 8.939 65.207 24.970 1.00 63.68 398 GLU A CA 1
ATOM 2265 C C . GLU A 1 286 ? 9.255 66.101 26.163 1.00 63.48 398 GLU A C 1
ATOM 2266 O O . GLU A 1 286 ? 8.394 66.872 26.595 1.00 64.00 398 GLU A O 1
ATOM 2272 N N . HIS A 1 287 ? 10.480 66.007 26.692 1.00 63.04 399 HIS A N 1
ATOM 2273 C CA . HIS A 1 287 ? 10.870 66.828 27.840 1.00 62.59 399 HIS A CA 1
ATOM 2274 C C . HIS A 1 287 ? 11.842 67.913 27.464 1.00 60.15 399 HIS A C 1
ATOM 2275 O O . HIS A 1 287 ? 12.578 68.429 28.294 1.00 60.38 399 HIS A O 1
ATOM 2282 N N . GLN A 1 288 ? 11.836 68.266 26.198 1.00 55.91 400 GLN A N 1
ATOM 2283 C CA . GLN A 1 288 ? 12.747 69.261 25.724 1.00 53.51 400 GLN A CA 1
ATOM 2284 C C . GLN A 1 288 ? 12.662 70.618 26.444 1.00 52.69 400 GLN A C 1
ATOM 2285 O O . GLN A 1 288 ? 13.707 71.229 26.702 1.00 51.76 400 GLN A O 1
ATOM 2291 N N . VAL A 1 289 ? 11.453 71.089 26.770 1.00 50.30 401 VAL A N 1
ATOM 2292 C CA . VAL A 1 289 ? 11.303 72.370 27.466 1.00 49.18 401 VAL A CA 1
ATOM 2293 C C . VAL A 1 289 ? 11.883 72.235 28.874 1.00 48.72 401 VAL A C 1
ATOM 2294 O O . VAL A 1 289 ? 12.365 73.217 29.467 1.00 48.63 401 VAL A O 1
ATOM 2298 N N . GLU A 1 290 ? 11.829 71.012 29.384 1.00 45.06 402 GLU A N 1
ATOM 2299 C CA . GLU A 1 290 ? 12.378 70.672 30.677 1.00 45.51 402 GLU A CA 1
ATOM 2300 C C . GLU A 1 290 ? 13.912 70.801 30.568 1.00 43.40 402 GLU A C 1
ATOM 2301 O O . GLU A 1 290 ? 14.552 71.531 31.359 1.00 43.42 402 GLU A O 1
ATOM 2307 N N . ASP A 1 291 ? 14.499 70.105 29.594 1.00 38.82 403 ASP A N 1
ATOM 2308 C CA . ASP A 1 291 ? 15.936 70.175 29.399 1.00 37.51 403 ASP A CA 1
ATOM 2309 C C . ASP A 1 291 ? 16.413 71.607 29.069 1.00 34.55 403 ASP A C 1
ATOM 2310 O O . ASP A 1 291 ? 17.393 72.082 29.600 1.00 30.34 403 ASP A O 1
ATOM 2315 N N . ARG A 1 292 ? 15.723 72.302 28.198 1.00 34.60 404 ARG A N 1
ATOM 2316 C CA . ARG A 1 292 ? 16.131 73.662 27.956 1.00 36.89 404 ARG A CA 1
ATOM 2317 C C . ARG A 1 292 ? 16.207 74.416 29.309 1.00 37.63 404 ARG A C 1
ATOM 2318 O O . ARG A 1 292 ? 17.024 75.330 29.476 1.00 36.22 404 ARG A O 1
ATOM 2326 N N . GLN A 1 293 ? 15.364 74.028 30.268 1.00 37.75 405 GLN A N 1
ATOM 2327 C CA . GLN A 1 293 ? 15.346 74.669 31.594 1.00 38.28 405 GLN A CA 1
ATOM 2328 C C . GLN A 1 293 ? 16.627 74.322 32.397 1.00 34.84 405 GLN A C 1
ATOM 2329 O O . GLN A 1 293 ? 17.253 75.189 32.982 1.00 34.29 405 GLN A O 1
ATOM 2335 N N . LEU A 1 294 ? 16.983 73.045 32.407 1.00 33.23 406 LEU A N 1
ATOM 2336 C CA . LEU A 1 294 ? 18.157 72.554 33.086 1.00 33.47 406 LEU A CA 1
ATOM 2337 C C . LEU A 1 294 ? 19.396 73.258 32.545 1.00 34.10 406 LEU A C 1
ATOM 2338 O O . LEU A 1 294 ? 20.265 73.683 33.323 1.00 34.80 406 LEU A O 1
ATOM 2343 N N . ILE A 1 295 ? 19.465 73.385 31.223 1.00 31.78 407 ILE A N 1
ATOM 2344 C CA . ILE A 1 295 ? 20.590 74.017 30.577 1.00 32.30 407 ILE A CA 1
ATOM 2345 C C . ILE A 1 295 ? 20.651 75.486 30.971 1.00 33.13 407 ILE A C 1
ATOM 2346 O O . ILE A 1 295 ? 21.713 76.001 31.328 1.00 32.23 407 ILE A O 1
ATOM 2351 N N . THR A 1 296 ? 19.509 76.152 30.899 1.00 32.14 408 THR A N 1
ATOM 2352 C CA . THR A 1 296 ? 19.403 77.545 31.280 1.00 33.15 408 THR A CA 1
ATOM 2353 C C . THR A 1 296 ? 20.012 77.708 32.684 1.00 34.56 408 THR A C 1
ATOM 2354 O O . THR A 1 296 ? 20.865 78.585 32.896 1.00 34.85 408 THR A O 1
ATOM 2358 N N . ASP A 1 297 ? 19.576 76.870 33.632 1.00 33.28 409 ASP A N 1
ATOM 2359 C CA . ASP A 1 297 ? 20.123 76.915 34.997 1.00 34.77 409 ASP A CA 1
ATOM 2360 C C . ASP A 1 297 ? 21.673 76.784 34.986 1.00 32.49 409 ASP A C 1
ATOM 2361 O O . ASP A 1 297 ? 22.377 77.550 35.660 1.00 33.76 409 ASP A O 1
ATOM 2366 N N . LEU A 1 298 ? 22.169 75.811 34.223 1.00 27.03 410 LEU A N 1
ATOM 2367 C CA . LEU A 1 298 ? 23.592 75.539 34.052 1.00 25.66 410 LEU A CA 1
ATOM 2368 C C . LEU A 1 298 ? 24.342 76.814 33.659 1.00 22.94 410 LEU A C 1
ATOM 2369 O O . LEU A 1 298 ? 25.285 77.217 34.314 1.00 22.94 410 LEU A O 1
ATOM 2374 N N . VAL A 1 299 ? 23.898 77.441 32.589 1.00 23.67 411 VAL A N 1
ATOM 2375 C CA . VAL A 1 299 ? 24.494 78.660 32.092 1.00 24.05 411 VAL A CA 1
ATOM 2376 C C . VAL A 1 299 ? 24.456 79.795 33.126 1.00 25.45 411 VAL A C 1
ATOM 2377 O O . VAL A 1 299 ? 25.392 80.573 33.211 1.00 25.43 411 VAL A O 1
ATOM 2381 N N . ILE A 1 300 ? 23.375 79.888 33.903 1.00 27.72 412 ILE A N 1
ATOM 2382 C CA . ILE A 1 300 ? 23.281 80.932 34.926 1.00 25.91 412 ILE A CA 1
ATOM 2383 C C . ILE A 1 300 ? 24.293 80.558 35.991 1.00 25.91 412 ILE A C 1
ATOM 2384 O O . ILE A 1 300 ? 25.060 81.377 36.460 1.00 26.29 412 ILE A O 1
ATOM 2389 N N . SER A 1 301 ? 24.291 79.306 36.370 1.00 24.58 413 SER A N 1
ATOM 2390 C CA . SER A 1 301 ? 25.253 78.862 37.343 1.00 28.60 413 SER A CA 1
ATOM 2391 C C . SER A 1 301 ? 26.731 79.188 36.944 1.00 29.80 413 SER A C 1
ATOM 2392 O O . SER A 1 301 ? 27.507 79.697 37.745 1.00 29.78 413 SER A O 1
ATOM 2395 N N . LYS A 1 302 ? 27.104 78.887 35.702 1.00 29.72 414 LYS A N 1
ATOM 2396 C CA . LYS A 1 302 ? 28.460 79.140 35.238 1.00 30.36 414 LYS A CA 1
ATOM 2397 C C . LYS A 1 302 ? 28.745 80.614 35.068 1.00 30.88 414 LYS A C 1
ATOM 2398 O O . LYS A 1 302 ? 29.872 81.055 35.321 1.00 28.61 414 LYS A O 1
ATOM 2404 N N . MET A 1 303 ? 27.753 81.387 34.633 1.00 28.99 415 MET A N 1
ATOM 2405 C CA . MET A 1 303 ? 27.995 82.796 34.520 1.00 31.27 415 MET A CA 1
ATOM 2406 C C . MET A 1 303 ? 28.303 83.408 35.913 1.00 32.56 415 MET A C 1
ATOM 2407 O O . MET A 1 303 ? 29.195 84.240 36.025 1.00 32.76 415 MET A O 1
ATOM 2412 N N . ASN A 1 304 ? 27.584 82.994 36.959 1.00 34.45 416 ASN A N 1
ATOM 2413 C CA . ASN A 1 304 ? 27.794 83.544 38.314 1.00 35.90 416 ASN A CA 1
ATOM 2414 C C . ASN A 1 304 ? 29.146 83.104 38.820 1.00 36.20 416 ASN A C 1
ATOM 2415 O O . ASN A 1 304 ? 29.758 83.791 39.638 1.00 38.28 416 ASN A O 1
ATOM 2420 N N . GLN A 1 305 ? 29.610 81.958 38.324 1.00 33.53 417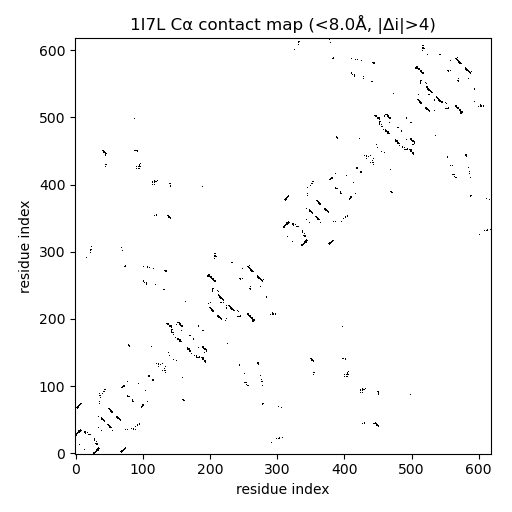 GLN A N 1
ATOM 2421 C CA . GLN A 1 305 ? 30.876 81.415 38.760 1.00 33.37 417 GLN A CA 1
ATOM 2422 C C . GLN A 1 305 ? 32.082 82.071 38.094 1.00 35.28 417 GLN A C 1
ATOM 2423 O O . GLN A 1 305 ? 33.058 82.411 38.754 1.00 34.36 417 GLN A O 1
ATOM 2429 N N . LEU A 1 306 ? 31.996 82.257 36.784 1.00 35.48 418 LEU A N 1
ATOM 2430 C CA . LEU A 1 306 ? 33.091 82.827 36.016 1.00 34.40 418 LEU A CA 1
ATOM 2431 C C . LEU A 1 306 ? 33.103 84.303 35.670 1.00 34.23 418 LEU A C 1
ATOM 2432 O O . LEU A 1 306 ? 34.143 84.808 35.291 1.00 36.61 418 LEU A O 1
ATOM 2437 N N . LEU A 1 307 ? 31.993 85.013 35.786 1.00 35.09 419 LEU A N 1
ATOM 2438 C CA . LEU A 1 307 ? 31.990 86.412 35.389 1.00 34.05 419 LEU A CA 1
ATOM 2439 C C . LEU A 1 307 ? 32.172 87.406 36.537 1.00 39.21 419 LEU A C 1
ATOM 2440 O O . LEU A 1 307 ? 32.151 87.012 37.712 1.00 40.37 419 LEU A O 1
ATOM 2445 N N . SER A 1 308 ? 32.350 88.684 36.179 1.00 42.56 420 SER A N 1
ATOM 2446 C CA . SER A 1 308 ? 32.556 89.810 37.127 1.00 48.62 420 SER A CA 1
ATOM 2447 C C . SER A 1 308 ? 31.682 91.012 36.786 1.00 51.24 420 SER A C 1
ATOM 2448 O O . SER A 1 308 ? 31.242 91.174 35.643 1.00 51.28 420 SER A O 1
ATOM 2451 N N . ARG A 1 309 ? 31.451 91.858 37.787 1.00 54.57 421 ARG A N 1
ATOM 2452 C CA . ARG A 1 309 ? 30.641 93.071 37.617 1.00 58.10 421 ARG A CA 1
ATOM 2453 C C . ARG A 1 309 ? 31.081 93.924 36.415 1.00 58.17 421 ARG A C 1
ATOM 2454 O O . ARG A 1 309 ? 30.200 94.593 35.839 1.00 59.20 421 ARG A O 1
ATOM 2463 N N . LYS B 1 1 ? 65.421 42.195 28.672 1.00 71.96 113 LYS B N 1
ATOM 2464 C CA . LYS B 1 1 ? 65.610 42.257 27.193 1.00 72.13 113 LYS B CA 1
ATOM 2465 C C . LYS B 1 1 ? 65.694 43.715 26.733 1.00 71.39 113 LYS B C 1
ATOM 2466 O O . LYS B 1 1 ? 66.646 44.419 27.066 1.00 71.42 113 LYS B O 1
ATOM 2472 N N . ALA B 1 2 ? 64.706 44.171 25.968 1.00 69.96 114 ALA B N 1
ATOM 2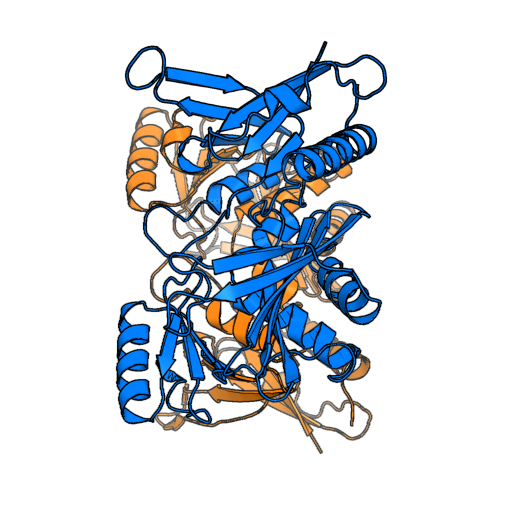473 C CA . ALA B 1 2 ? 64.711 45.553 25.512 1.00 68.44 114 ALA B CA 1
ATOM 2474 C C . ALA B 1 2 ? 63.313 46.092 25.264 1.00 67.30 114 ALA B C 1
ATOM 2475 O O . ALA B 1 2 ? 62.380 45.356 24.940 1.00 67.76 114 ALA B O 1
ATOM 2477 N N . LYS B 1 3 ? 63.174 47.399 25.424 1.00 66.19 115 LYS B N 1
ATOM 2478 C CA . LYS B 1 3 ? 61.895 48.055 25.201 1.00 63.52 115 LYS B CA 1
ATOM 2479 C C . LYS B 1 3 ? 61.981 48.844 23.885 1.00 61.14 115 LYS B C 1
ATOM 2480 O O . LYS B 1 3 ? 63.047 49.396 23.545 1.00 58.89 115 LYS B O 1
ATOM 2486 N N . VAL B 1 4 ? 60.866 48.882 23.150 1.00 57.95 116 VAL B N 1
ATOM 2487 C CA . VAL B 1 4 ? 60.813 49.576 21.858 1.00 55.59 116 VAL B CA 1
ATOM 2488 C C . VAL B 1 4 ? 60.454 51.086 21.934 1.00 54.99 116 VAL B C 1
ATOM 2489 O O . VAL B 1 4 ? 59.319 51.457 22.306 1.00 52.87 116 VAL B O 1
ATOM 2493 N N . LEU B 1 5 ? 61.436 51.932 21.582 1.00 52.06 117 LEU B N 1
ATOM 2494 C CA . LEU B 1 5 ? 61.279 53.389 21.539 1.00 49.41 117 LEU B CA 1
ATOM 2495 C C . LEU B 1 5 ? 61.228 53.864 20.093 1.00 47.62 117 LEU B C 1
ATOM 2496 O O . LEU B 1 5 ? 62.165 53.640 19.328 1.00 45.93 117 LEU B O 1
ATOM 2501 N N . LEU B 1 6 ? 60.133 54.517 19.725 1.00 45.42 118 LEU B N 1
ATOM 2502 C CA . LEU B 1 6 ? 60.019 55.065 18.385 1.00 44.01 118 LEU B CA 1
ATOM 2503 C C . LEU B 1 6 ? 60.424 56.528 18.504 1.00 44.37 118 LEU B C 1
ATOM 2504 O O . LEU B 1 6 ? 59.856 57.255 19.307 1.00 47.26 118 LEU B O 1
ATOM 2509 N N . VAL B 1 7 ? 61.407 56.975 17.733 1.00 43.46 119 VAL B N 1
ATOM 2510 C CA . VAL B 1 7 ? 61.776 58.383 17.761 1.00 41.00 119 VAL B CA 1
ATOM 2511 C C . VAL B 1 7 ? 61.395 58.923 16.376 1.00 40.82 119 VAL B C 1
ATOM 2512 O O . VAL B 1 7 ? 61.847 58.415 15.354 1.00 39.41 119 VAL B O 1
ATOM 2516 N N . VAL B 1 8 ? 60.550 59.944 16.339 1.00 39.98 120 VAL B N 1
ATOM 2517 C CA . VAL B 1 8 ? 60.144 60.515 15.060 1.00 41.74 120 VAL B CA 1
ATOM 2518 C C . VAL B 1 8 ? 61.027 61.736 14.824 1.00 42.57 120 VAL B C 1
ATOM 2519 O O . VAL B 1 8 ? 60.823 62.794 15.409 1.00 46.13 120 VAL B O 1
ATOM 2523 N N . ASP B 1 9 ? 62.016 61.583 13.961 1.00 45.27 121 ASP B N 1
ATOM 2524 C CA . ASP B 1 9 ? 62.962 62.657 13.704 1.00 47.18 121 ASP B CA 1
ATOM 2525 C C . ASP B 1 9 ? 63.704 62.352 12.422 1.00 49.31 121 ASP B C 1
ATOM 2526 O O . ASP B 1 9 ? 63.626 61.238 11.937 1.00 48.91 121 ASP B O 1
ATOM 2531 N N . GLU B 1 10 ? 64.414 63.347 11.884 1.00 54.20 122 GLU B N 1
ATOM 2532 C CA . GLU B 1 10 ? 65.188 63.207 10.634 1.00 58.30 122 GLU B CA 1
ATOM 2533 C C . GLU B 1 10 ? 66.461 62.395 10.857 1.00 60.49 122 GLU B C 1
ATOM 2534 O O . GLU B 1 10 ? 66.942 62.271 11.978 1.00 61.20 122 GLU B O 1
ATOM 2540 N N . PRO B 1 11 ? 67.030 61.842 9.784 1.00 62.67 123 PRO B N 1
ATOM 2541 C CA . PRO B 1 11 ? 68.257 61.026 9.827 1.00 64.22 123 PRO B CA 1
ATOM 2542 C C . PRO B 1 11 ? 69.526 61.655 10.427 1.00 65.85 123 PRO B C 1
ATOM 2543 O O . PRO B 1 11 ? 70.333 60.972 11.042 1.00 66.05 123 PRO B O 1
ATOM 2547 N N . HIS B 1 12 ? 69.691 62.957 10.244 1.00 68.37 124 HIS B N 1
ATOM 2548 C CA . HIS B 1 12 ? 70.867 63.670 10.712 1.00 70.77 124 HIS B CA 1
ATOM 2549 C C . HIS B 1 12 ? 71.149 63.657 12.213 1.00 70.49 124 HIS B C 1
ATOM 2550 O O . HIS B 1 12 ? 72.074 64.320 12.705 1.00 70.23 124 HIS B O 1
ATOM 2557 N N . THR B 1 13 ? 70.349 62.904 12.952 1.00 69.28 125 THR B N 1
ATOM 2558 C CA . THR B 1 13 ? 70.612 62.759 14.370 1.00 67.78 125 THR B CA 1
ATOM 2559 C C . THR B 1 13 ? 70.504 61.255 14.546 1.00 66.52 125 THR B C 1
ATOM 2560 O O . THR B 1 13 ? 69.641 60.587 13.946 1.00 65.71 125 THR B O 1
ATOM 2564 N N . ASP B 1 14 ? 71.395 60.723 15.368 1.00 64.38 126 ASP B N 1
ATOM 2565 C CA . ASP B 1 14 ? 71.449 59.293 15.591 1.00 61.96 126 ASP B CA 1
ATOM 2566 C C . ASP B 1 14 ? 70.958 58.964 16.992 1.00 59.46 126 ASP B C 1
ATOM 2567 O O . ASP B 1 14 ? 71.747 58.822 17.930 1.00 57.42 126 ASP B O 1
ATOM 2572 N N . TRP B 1 15 ? 69.642 58.845 17.132 1.00 57.69 127 TRP B N 1
ATOM 2573 C CA . TRP B 1 15 ? 69.086 58.544 18.432 1.00 55.67 127 TRP B CA 1
ATOM 2574 C C . TRP B 1 15 ? 69.456 57.144 18.909 1.00 57.00 127 TRP B C 1
ATOM 2575 O O . TRP B 1 15 ? 69.568 56.930 20.115 1.00 57.27 127 TRP B O 1
ATOM 2586 N N . ALA B 1 16 ? 69.652 56.189 17.994 1.00 58.23 128 ALA B N 1
ATOM 2587 C CA . ALA B 1 16 ? 70.066 54.834 18.425 1.00 58.82 128 ALA B CA 1
ATOM 2588 C C . ALA B 1 16 ? 71.417 54.946 19.156 1.00 59.10 128 ALA B C 1
ATOM 2589 O O . ALA B 1 16 ? 71.716 54.165 20.057 1.00 60.77 128 ALA B O 1
ATOM 2591 N N . LYS B 1 17 ? 72.225 55.923 18.766 1.00 59.24 129 LYS B N 1
ATOM 2592 C CA . LYS B 1 17 ? 73.522 56.100 19.390 1.00 62.05 129 LYS B CA 1
ATOM 2593 C C . LYS B 1 17 ? 73.360 56.718 20.751 1.00 64.37 129 LYS B C 1
ATOM 2594 O O . LYS B 1 17 ? 74.007 56.328 21.723 1.00 64.33 129 LYS B O 1
ATOM 2600 N N . CYS B 1 18 ? 72.482 57.704 20.802 1.00 68.13 130 CYS B N 1
ATOM 2601 C CA . CYS B 1 18 ? 72.235 58.417 22.034 1.00 71.59 130 CYS B CA 1
ATOM 2602 C C . CYS B 1 18 ? 71.751 57.468 23.142 1.00 73.58 130 CYS B C 1
ATOM 2603 O O . CYS B 1 18 ? 72.057 57.686 24.320 1.00 73.65 130 CYS B O 1
ATOM 2606 N N . PHE B 1 19 ? 71.012 56.417 22.773 1.00 75.61 131 PHE B N 1
ATOM 2607 C CA . PHE B 1 19 ? 70.489 55.468 23.761 1.00 78.12 131 PHE B CA 1
ATOM 2608 C C . PHE B 1 19 ? 71.276 54.158 23.800 1.00 80.19 131 PHE B C 1
ATOM 2609 O O . PHE B 1 19 ? 70.778 53.119 24.261 1.00 80.04 131 PHE B O 1
ATOM 2617 N N . ARG B 1 20 ? 72.513 54.224 23.315 1.00 82.17 132 ARG B N 1
ATOM 2618 C CA . ARG B 1 20 ? 73.388 53.065 23.273 1.00 84.17 132 ARG B CA 1
ATOM 2619 C C . ARG B 1 20 ? 73.917 52.739 24.663 1.00 84.35 132 ARG B C 1
ATOM 2620 O O . ARG B 1 20 ? 74.464 53.603 25.352 1.00 83.87 132 ARG B O 1
ATOM 2628 N N . GLY B 1 21 ? 73.740 51.481 25.061 1.00 84.96 133 GLY B N 1
ATOM 2629 C CA . GLY B 1 21 ? 74.211 51.023 26.357 1.00 85.84 133 GLY B CA 1
ATOM 2630 C C . GLY B 1 21 ? 73.320 51.355 27.543 1.00 86.89 133 GLY B C 1
ATOM 2631 O O . GLY B 1 21 ? 73.429 50.745 28.620 1.00 87.55 133 GLY B O 1
ATOM 2632 N N . LYS B 1 22 ? 72.431 52.324 27.356 1.00 87.04 134 LYS B N 1
ATOM 2633 C CA . LYS B 1 22 ? 71.548 52.737 28.433 1.00 85.51 134 LYS B CA 1
ATOM 2634 C C . LYS B 1 22 ? 70.544 51.635 28.791 1.00 84.60 134 LYS B C 1
ATOM 2635 O O . LYS B 1 22 ? 70.065 50.888 27.927 1.00 83.24 134 LYS B O 1
ATOM 2641 N N . LYS B 1 23 ? 70.250 51.560 30.088 1.00 84.31 135 LYS B N 1
ATOM 2642 C CA . LYS B 1 23 ? 69.337 50.582 30.667 1.00 83.85 135 LYS B CA 1
ATOM 2643 C C . LYS B 1 23 ? 68.164 51.270 31.358 1.00 82.99 135 LYS B C 1
ATOM 2644 O O . LYS B 1 23 ? 68.243 52.435 31.760 1.00 82.61 135 LYS B O 1
ATOM 2650 N N . ILE B 1 24 ? 67.075 50.528 31.493 1.00 82.02 136 ILE B N 1
ATOM 2651 C CA . ILE B 1 24 ? 65.875 51.010 32.161 1.00 80.81 136 ILE B CA 1
ATOM 2652 C C . ILE B 1 24 ? 65.356 49.805 32.927 1.00 80.63 136 ILE B C 1
ATOM 2653 O O . ILE B 1 24 ? 65.527 48.668 32.484 1.00 81.39 136 ILE B O 1
ATOM 2658 N N . LEU B 1 25 ? 64.727 50.041 34.071 1.00 79.57 137 LEU B N 1
ATOM 2659 C CA . LEU B 1 25 ? 64.179 48.944 34.853 1.00 79.07 137 LEU B CA 1
ATOM 2660 C C . LEU B 1 25 ? 65.309 47.990 35.242 1.00 79.48 137 LEU B C 1
ATOM 2661 O O . LEU B 1 25 ? 65.096 46.791 35.453 1.00 79.22 137 LEU B O 1
ATOM 2666 N N . GLY B 1 26 ? 66.513 48.548 35.330 1.00 80.04 138 GLY B N 1
ATOM 2667 C CA . GLY B 1 26 ? 67.685 47.773 35.697 1.00 81.21 138 GLY B CA 1
ATOM 2668 C C . GLY B 1 26 ? 68.320 46.909 34.613 1.00 82.37 138 GLY B C 1
ATOM 2669 O O . GLY B 1 26 ? 69.487 47.100 34.250 1.00 81.89 138 GLY B O 1
ATOM 2670 N N . ASP B 1 27 ? 67.547 45.960 34.091 1.00 83.54 139 ASP B N 1
ATOM 2671 C CA . ASP B 1 27 ? 68.041 45.012 33.094 1.00 85.30 139 ASP B CA 1
ATOM 2672 C C . ASP B 1 27 ? 67.626 45.244 31.634 1.00 85.06 139 ASP B C 1
ATOM 2673 O O . ASP B 1 27 ? 68.400 44.942 30.715 1.00 84.94 139 ASP B O 1
ATOM 2678 N N . TYR B 1 28 ? 66.414 45.768 31.428 1.00 85.29 140 TYR B N 1
ATOM 2679 C CA . TYR B 1 28 ? 65.874 46.055 30.085 1.00 83.95 140 TYR B CA 1
ATOM 2680 C C . TYR B 1 28 ? 66.684 47.117 29.305 1.00 82.92 140 TYR B C 1
ATOM 2681 O O . TYR B 1 28 ? 66.874 48.245 29.779 1.00 82.82 140 TYR B O 1
ATOM 2690 N N . ASP B 1 29 ? 67.156 46.738 28.112 1.00 81.06 141 ASP B N 1
ATOM 2691 C CA . ASP B 1 29 ? 67.950 47.610 27.227 1.00 78.06 141 ASP B CA 1
ATOM 2692 C C . ASP B 1 29 ? 67.004 48.398 26.314 1.00 75.42 141 ASP B C 1
ATOM 2693 O O . ASP B 1 29 ? 65.803 48.128 26.291 1.00 75.36 141 ASP B O 1
ATOM 2698 N N . ILE B 1 30 ? 67.520 49.366 25.557 1.00 71.75 142 ILE B N 1
ATOM 2699 C CA . ILE B 1 30 ? 66.621 50.110 24.686 1.00 66.73 142 ILE B CA 1
ATOM 2700 C C . ILE B 1 30 ? 66.825 49.958 23.194 1.00 64.44 142 ILE B C 1
ATOM 2701 O O . ILE B 1 30 ? 67.904 50.226 22.673 1.00 62.83 142 ILE B O 1
ATOM 2706 N N . LYS B 1 31 ? 65.750 49.521 22.530 1.00 62.68 143 LYS B N 1
ATOM 2707 C CA . LYS B 1 31 ? 65.686 49.334 21.078 1.00 60.27 143 LYS B CA 1
ATOM 2708 C C . LYS B 1 31 ? 65.072 50.597 20.459 1.00 59.96 143 LYS B C 1
ATOM 2709 O O . LYS B 1 31 ? 63.910 50.942 20.744 1.00 60.20 143 LYS B O 1
ATOM 2715 N N . VAL B 1 32 ? 65.841 51.275 19.611 1.00 56.77 144 VAL B N 1
ATOM 2716 C CA . VAL B 1 32 ? 65.372 52.499 18.962 1.00 53.45 144 VAL B CA 1
ATOM 2717 C C . VAL B 1 32 ? 64.941 52.315 17.503 1.00 52.32 144 VAL B C 1
ATOM 2718 O O . VAL B 1 32 ? 65.676 51.759 16.690 1.00 51.41 144 VAL B O 1
ATOM 2722 N N . GLU B 1 33 ? 63.738 52.779 17.180 1.00 50.26 145 GLU B N 1
ATOM 2723 C CA . GLU B 1 33 ? 63.251 52.751 15.804 1.00 49.70 145 GLU B CA 1
ATOM 2724 C C . GLU B 1 33 ? 63.162 54.248 15.468 1.00 49.45 145 GLU B C 1
ATOM 2725 O O . GLU B 1 33 ? 62.503 55.027 16.172 1.00 49.59 145 GLU B O 1
ATOM 2731 N N . GLN B 1 34 ? 63.825 54.677 14.405 1.00 47.77 146 GLN B N 1
ATOM 2732 C CA . GLN B 1 34 ? 63.778 56.086 14.066 1.00 44.33 146 GLN B CA 1
ATOM 2733 C C . GLN B 1 34 ? 63.278 56.275 12.659 1.00 42.79 146 GLN B C 1
ATOM 2734 O O . GLN B 1 34 ? 63.690 55.566 11.758 1.00 43.53 146 GLN B O 1
ATOM 2740 N N . ALA B 1 35 ? 62.379 57.233 12.486 1.00 42.36 147 ALA B N 1
ATOM 2741 C CA . ALA B 1 35 ? 61.808 57.536 11.192 1.00 42.73 147 ALA B CA 1
ATOM 2742 C C . ALA B 1 35 ? 60.985 58.819 11.281 1.00 44.49 147 ALA B C 1
ATOM 2743 O O . ALA B 1 35 ? 60.679 59.318 12.381 1.00 44.71 147 ALA B O 1
ATOM 2745 N N . GLU B 1 36 ? 60.627 59.341 10.114 1.00 43.83 148 GLU B N 1
ATOM 2746 C CA . GLU B 1 36 ? 59.865 60.561 10.026 1.00 45.26 148 GLU B CA 1
ATOM 2747 C C . GLU B 1 36 ? 58.410 60.304 9.748 1.00 44.19 148 GLU B C 1
ATOM 2748 O O . GLU B 1 36 ? 58.037 59.280 9.182 1.00 44.40 148 GLU B O 1
ATOM 2754 N N . PHE B 1 37 ? 57.579 61.250 10.145 1.00 40.84 149 PHE B N 1
ATOM 2755 C CA . PHE B 1 37 ? 56.171 61.070 9.924 1.00 38.54 149 PHE B CA 1
ATOM 2756 C C . PHE B 1 37 ? 55.832 60.616 8.523 1.00 37.75 149 PHE B C 1
ATOM 2757 O O . PHE B 1 37 ? 54.889 59.851 8.333 1.00 35.49 149 PHE B O 1
ATOM 2765 N N . SER B 1 38 ? 56.583 61.080 7.532 1.00 38.76 150 SER B N 1
ATOM 2766 C CA . SER B 1 38 ? 56.267 60.720 6.148 1.00 41.42 150 SER B CA 1
ATOM 2767 C C . SER B 1 38 ? 56.545 59.278 5.834 1.00 41.14 150 SER B C 1
ATOM 2768 O O . SER B 1 38 ? 56.053 58.756 4.841 1.00 39.94 150 SER B O 1
ATOM 2771 N N . GLU B 1 39 ? 57.329 58.643 6.692 1.00 41.43 151 GLU B N 1
ATOM 2772 C CA . GLU B 1 39 ? 57.694 57.236 6.518 1.00 43.85 151 GLU B CA 1
ATOM 2773 C C . GLU B 1 39 ? 56.868 56.292 7.428 1.00 42.91 151 GLU B C 1
ATOM 2774 O O . GLU B 1 39 ? 56.932 55.092 7.311 1.00 42.51 151 GLU B O 1
ATOM 2780 N N . LEU B 1 40 ? 56.084 56.852 8.340 1.00 43.27 152 LEU B N 1
ATOM 2781 C CA . LEU B 1 40 ? 55.319 56.047 9.273 1.00 41.08 152 LEU B CA 1
ATOM 2782 C C . LEU B 1 40 ? 53.875 55.891 8.958 1.00 40.96 152 LEU B C 1
ATOM 2783 O O . LEU B 1 40 ? 53.277 56.702 8.279 1.00 40.03 152 LEU B O 1
ATOM 2788 N N . ASN B 1 41 ? 53.321 54.807 9.475 1.00 42.77 153 ASN B N 1
ATOM 2789 C CA . ASN B 1 41 ? 51.900 54.519 9.347 1.00 42.34 153 ASN B CA 1
ATOM 2790 C C . ASN B 1 41 ? 51.599 53.510 10.450 1.00 41.32 153 ASN B C 1
ATOM 2791 O O . ASN B 1 41 ? 52.518 52.905 11.013 1.00 41.05 153 ASN B O 1
ATOM 2796 N N . LEU B 1 42 ? 50.334 53.328 10.785 1.00 39.19 154 LEU B N 1
ATOM 2797 C CA . LEU B 1 42 ? 50.047 52.382 11.830 1.00 40.18 154 LEU B CA 1
ATOM 2798 C C . LEU B 1 42 ? 48.597 51.986 11.821 1.00 40.38 154 LEU B C 1
ATOM 2799 O O . LEU B 1 42 ? 47.798 52.528 11.046 1.00 41.23 154 LEU B O 1
ATOM 2804 N N . VAL B 1 43 ? 48.260 51.023 12.676 1.00 40.03 155 VAL B N 1
ATOM 2805 C CA . VAL B 1 43 ? 46.873 50.598 12.834 1.00 37.54 155 VAL B CA 1
ATOM 2806 C C . VAL B 1 43 ? 46.741 50.330 14.348 1.00 36.58 155 VAL B C 1
ATOM 2807 O O . VAL B 1 43 ? 47.673 49.844 15.006 1.00 36.63 155 VAL B O 1
ATOM 2811 N N . ALA B 1 44 ? 45.594 50.664 14.910 1.00 36.15 156 ALA B N 1
ATOM 2812 C CA . ALA B 1 44 ? 45.402 50.449 16.339 1.00 38.60 156 ALA B CA 1
ATOM 2813 C C . ALA B 1 44 ? 43.968 49.960 16.582 1.00 38.89 156 ALA B C 1
ATOM 2814 O O . ALA B 1 44 ? 43.053 50.303 15.810 1.00 39.88 156 ALA B O 1
ATOM 2816 N N . HIS B 1 45 ? 43.764 49.164 17.638 1.00 40.74 157 HIS B N 1
ATOM 2817 C CA . HIS B 1 45 ? 42.428 48.589 17.955 1.00 41.62 157 HIS B CA 1
ATOM 2818 C C . HIS B 1 45 ? 42.003 48.900 19.368 1.00 41.63 157 HIS B C 1
ATOM 2819 O O . HIS B 1 45 ? 42.832 48.985 20.255 1.00 42.91 157 HIS B O 1
ATOM 2826 N N . ALA B 1 46 ? 40.705 49.063 19.574 1.00 43.17 158 ALA B N 1
ATOM 2827 C CA . ALA B 1 46 ? 40.184 49.399 20.885 1.00 44.88 158 ALA B CA 1
ATOM 2828 C C . ALA B 1 46 ? 40.615 48.457 22.021 1.00 47.06 158 ALA B C 1
ATOM 2829 O O . ALA B 1 46 ? 40.461 48.781 23.203 1.00 48.51 158 ALA B O 1
ATOM 2831 N N . ASP B 1 47 ? 41.156 47.297 21.669 1.00 49.84 159 ASP B N 1
ATOM 2832 C CA . ASP B 1 47 ? 41.570 46.311 22.672 1.00 50.74 159 ASP B CA 1
ATOM 2833 C C . ASP B 1 47 ? 43.009 46.420 23.166 1.00 50.52 159 ASP B C 1
ATOM 2834 O O . ASP B 1 47 ? 43.448 45.569 23.929 1.00 51.54 159 ASP B O 1
ATOM 2839 N N . GLY B 1 48 ? 43.756 47.434 22.745 1.00 49.53 160 GLY B N 1
ATOM 2840 C CA . GLY B 1 48 ? 45.117 47.567 23.258 1.00 48.09 160 GLY B CA 1
ATOM 2841 C C . GLY B 1 48 ? 46.240 47.159 22.344 1.00 47.93 160 GLY B C 1
ATOM 2842 O O . GLY B 1 48 ? 47.424 47.356 22.642 1.00 46.93 160 GLY B O 1
ATOM 2843 N N . THR B 1 49 ? 45.868 46.583 21.213 1.00 50.07 161 THR B N 1
ATOM 2844 C CA . THR B 1 49 ? 46.860 46.132 20.265 1.00 50.64 161 THR B CA 1
ATOM 2845 C C . THR B 1 49 ? 47.029 47.132 19.129 1.00 51.17 161 THR B C 1
ATOM 2846 O O . THR B 1 49 ? 46.077 47.797 18.702 1.00 50.72 161 THR B O 1
ATOM 2850 N N . TYR B 1 50 ? 48.262 47.227 18.644 1.00 52.73 162 TYR B N 1
ATOM 2851 C CA . TYR B 1 50 ? 48.591 48.135 17.544 1.00 54.20 162 TYR B CA 1
ATOM 2852 C C . TYR B 1 50 ? 49.921 47.686 16.910 1.00 54.88 162 TYR B C 1
ATOM 2853 O O . TYR B 1 50 ? 50.613 46.835 17.462 1.00 55.49 162 TYR B O 1
ATOM 2862 N N . ALA B 1 51 ? 50.253 48.269 15.761 1.00 55.83 163 ALA B N 1
ATOM 2863 C CA . ALA B 1 51 ? 51.481 47.952 15.029 1.00 57.70 163 ALA B CA 1
ATOM 2864 C C . ALA B 1 51 ? 51.897 49.100 14.069 1.00 59.01 163 ALA B C 1
ATOM 2865 O O . ALA B 1 51 ? 51.133 49.550 13.204 1.00 58.13 163 ALA B O 1
ATOM 2867 N N . VAL B 1 52 ? 53.127 49.565 14.239 1.00 60.93 164 VAL B N 1
ATOM 2868 C CA . VAL B 1 52 ? 53.640 50.636 13.413 1.00 62.15 164 VAL B CA 1
ATOM 2869 C C . VAL B 1 52 ? 54.600 50.031 12.409 1.00 64.08 164 VAL B C 1
ATOM 2870 O O . VAL B 1 52 ? 55.405 49.153 12.747 1.00 64.23 164 VAL B O 1
ATOM 2874 N N . ASP B 1 53 ? 54.500 50.505 11.171 1.00 65.77 165 ASP B N 1
ATOM 2875 C CA . ASP B 1 53 ? 55.354 50.041 10.091 1.00 67.77 165 ASP B CA 1
ATOM 2876 C C . ASP B 1 53 ? 56.077 51.205 9.486 1.00 68.31 165 ASP B C 1
ATOM 2877 O O . ASP B 1 53 ? 55.471 52.134 8.960 1.00 67.96 165 ASP B O 1
ATOM 2882 N N . MET B 1 54 ? 57.395 51.131 9.575 1.00 68.88 166 MET B N 1
ATOM 2883 C CA . MET B 1 54 ? 58.301 52.155 9.064 1.00 70.29 166 MET B CA 1
ATOM 2884 C C . MET B 1 54 ? 58.550 51.830 7.612 1.00 72.59 166 MET B C 1
ATOM 2885 O O . MET B 1 54 ? 58.456 50.687 7.256 1.00 73.92 166 MET B O 1
ATOM 2890 N N . GLN B 1 55 ? 58.864 52.829 6.787 1.00 75.18 167 GLN B N 1
ATOM 2891 C CA . GLN B 1 55 ? 59.157 52.625 5.352 1.00 78.20 167 GLN B CA 1
ATOM 2892 C C . GLN B 1 55 ? 60.235 53.669 5.147 1.00 80.40 167 GLN B C 1
ATOM 2893 O O . GLN B 1 55 ? 59.952 54.870 5.192 1.00 81.81 167 GLN B O 1
ATOM 2899 N N . VAL B 1 56 ? 61.462 53.235 4.924 1.00 81.83 168 VAL B N 1
ATOM 2900 C CA . VAL B 1 56 ? 62.558 54.188 4.740 1.00 82.99 168 VAL B CA 1
ATOM 2901 C C . VAL B 1 56 ? 63.471 53.566 3.716 1.00 84.19 168 VAL B C 1
ATOM 2902 O O . VAL B 1 56 ? 63.340 52.390 3.402 1.00 83.81 168 VAL B O 1
ATOM 2906 N N . LEU B 1 57 ? 64.405 54.353 3.208 1.00 85.61 169 LEU B N 1
ATOM 2907 C CA . LEU B 1 57 ? 65.344 53.847 2.224 1.00 87.07 169 LEU B CA 1
ATOM 2908 C C . LEU B 1 57 ? 66.707 54.152 2.778 1.00 87.97 169 LEU B C 1
ATOM 2909 O O . LEU B 1 57 ? 67.120 55.310 2.781 1.00 87.78 169 LEU B O 1
ATOM 2914 N N . ARG B 1 58 ? 67.387 53.112 3.234 1.00 88.77 170 ARG B N 1
ATOM 2915 C CA . ARG B 1 58 ? 68.721 53.282 3.785 1.00 89.06 170 ARG B CA 1
ATOM 2916 C C . ARG B 1 58 ? 69.683 52.533 2.898 1.00 88.92 170 ARG B C 1
ATOM 2917 O O . ARG B 1 58 ? 69.486 51.346 2.615 1.00 88.10 170 ARG B O 1
ATOM 2925 N N . ASN B 1 59 ? 70.714 53.256 2.455 1.00 88.59 171 ASN B N 1
ATOM 2926 C CA . ASN B 1 59 ? 71.739 52.716 1.574 1.00 88.36 171 ASN B CA 1
ATOM 2927 C C . ASN B 1 59 ? 71.009 51.943 0.462 1.00 88.74 171 ASN B C 1
ATOM 2928 O O . ASN B 1 59 ? 71.070 50.709 0.388 1.00 89.73 171 ASN B O 1
ATOM 2933 N N . GLY B 1 60 ? 70.311 52.672 -0.401 1.00 87.84 172 GLY B N 1
ATOM 2934 C CA . GLY B 1 60 ? 69.584 52.025 -1.475 1.00 86.21 172 GLY B CA 1
ATOM 2935 C C . GLY B 1 60 ? 68.707 50.883 -0.997 1.00 85.28 172 GLY B C 1
ATOM 2936 O O . GLY B 1 60 ? 67.965 50.303 -1.786 1.00 85.44 172 GLY B O 1
ATOM 2937 N N . THR B 1 61 ? 68.780 50.557 0.287 0.00 84.61 173 THR B N 1
ATOM 2938 C CA . THR B 1 61 ? 67.987 49.468 0.828 0.00 83.73 173 THR B CA 1
ATOM 2939 C C . THR B 1 61 ? 66.651 49.950 1.365 0.00 83.08 173 THR B C 1
ATOM 2940 O O . THR B 1 61 ? 66.529 50.330 2.529 0.00 83.01 173 THR B O 1
ATOM 2944 N N . LYS B 1 62 ? 65.652 49.933 0.494 1.00 82.08 174 LYS B N 1
ATOM 2945 C CA . LYS B 1 62 ? 64.297 50.327 0.863 1.00 81.64 174 LYS B CA 1
ATOM 2946 C C . LYS B 1 62 ? 63.805 49.392 1.955 1.00 80.92 174 LYS B C 1
ATOM 2947 O O . LYS B 1 62 ? 63.491 48.234 1.685 1.00 81.17 174 LYS B O 1
ATOM 2953 N N . VAL B 1 63 ? 63.737 49.899 3.181 1.00 79.84 175 VAL B N 1
ATOM 2954 C CA . VAL B 1 63 ? 63.279 49.125 4.336 1.00 78.36 175 VAL B CA 1
ATOM 2955 C C . VAL B 1 63 ? 61.754 49.184 4.572 1.00 76.76 175 VAL B C 1
ATOM 2956 O O . VAL B 1 63 ? 61.138 50.241 4.429 1.00 77.40 175 VAL B O 1
ATOM 2960 N N . VAL B 1 64 ? 61.149 48.051 4.929 1.00 74.76 176 VAL B N 1
ATOM 2961 C CA . VAL B 1 64 ? 59.716 48.003 5.230 1.00 73.11 176 VAL B CA 1
ATOM 2962 C C . VAL B 1 64 ? 59.526 47.182 6.478 1.00 71.11 176 VAL B C 1
ATOM 2963 O O . VAL B 1 64 ? 58.765 46.233 6.474 1.00 71.22 176 VAL B O 1
ATOM 2967 N N . ARG B 1 65 ? 60.229 47.559 7.542 1.00 70.04 177 ARG B N 1
ATOM 2968 C CA . ARG B 1 65 ? 60.186 46.860 8.826 1.00 68.88 177 ARG B CA 1
ATOM 2969 C C . ARG B 1 65 ? 58.939 47.210 9.617 1.00 68.07 177 ARG B C 1
ATOM 2970 O O . ARG B 1 65 ? 58.399 48.302 9.478 1.00 69.38 177 ARG B O 1
ATOM 2978 N N . SER B 1 66 ? 58.479 46.282 10.446 1.00 66.44 178 SER B N 1
ATOM 2979 C CA . SER B 1 66 ? 57.285 46.519 11.239 1.00 63.96 178 SER B CA 1
ATOM 2980 C C . SER B 1 66 ? 57.678 46.367 12.702 1.00 63.53 178 SER B C 1
ATOM 2981 O O . SER B 1 66 ? 58.701 45.735 13.017 1.00 63.06 178 SER B O 1
ATOM 2984 N N . PHE B 1 67 ? 56.877 46.948 13.593 1.00 60.97 179 PHE B N 1
ATOM 2985 C CA . PHE B 1 67 ? 57.175 46.871 15.018 1.00 58.80 179 PHE B CA 1
ATOM 2986 C C . PHE B 1 67 ? 56.077 47.442 15.923 1.00 57.39 179 P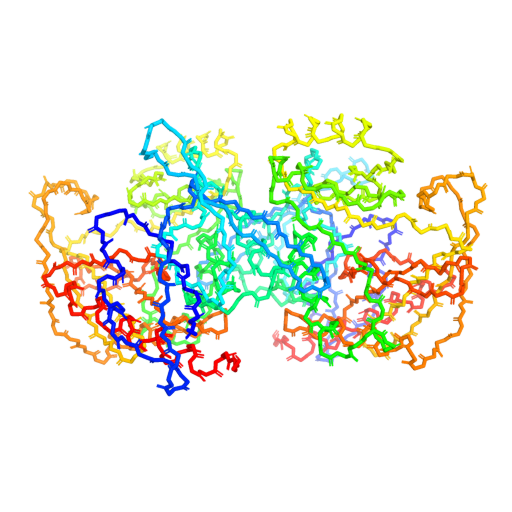HE B C 1
ATOM 2987 O O . PHE B 1 67 ? 55.073 48.016 15.463 1.00 55.73 179 PHE B O 1
ATOM 2995 N N . ARG B 1 68 ? 56.285 47.271 17.225 1.00 55.22 180 ARG B N 1
ATOM 2996 C CA . ARG B 1 68 ? 55.332 47.728 18.208 1.00 52.40 180 ARG B CA 1
ATOM 2997 C C . ARG B 1 68 ? 56.051 48.528 19.303 1.00 51.15 180 ARG B C 1
ATOM 2998 O O . ARG B 1 68 ? 56.600 47.963 20.256 1.00 51.17 180 ARG B O 1
ATOM 3006 N N . PRO B 1 69 ? 56.059 49.870 19.170 1.00 48.96 181 PRO B N 1
ATOM 3007 C CA . PRO B 1 69 ? 56.709 50.744 20.155 1.00 47.07 181 PRO B CA 1
ATOM 3008 C C . PRO B 1 69 ? 56.019 50.741 21.501 1.00 46.22 181 PRO B C 1
ATOM 3009 O O . PRO B 1 69 ? 54.805 50.594 21.589 1.00 48.29 181 PRO B O 1
ATOM 3013 N N . ASP B 1 70 ? 56.788 50.893 22.561 1.00 46.49 182 ASP B N 1
ATOM 3014 C CA . ASP B 1 70 ? 56.192 50.936 23.883 1.00 46.25 182 ASP B CA 1
ATOM 3015 C C . ASP B 1 70 ? 56.274 52.390 24.378 1.00 44.89 182 ASP B C 1
ATOM 3016 O O . ASP B 1 70 ? 55.840 52.685 25.478 1.00 46.94 182 ASP B O 1
ATOM 3021 N N . PHE B 1 71 ? 56.821 53.285 23.558 1.00 42.94 183 PHE B N 1
ATOM 3022 C CA . PHE B 1 71 ? 57.005 54.690 23.926 1.00 42.61 183 PHE B CA 1
ATOM 3023 C C . PHE B 1 71 ? 57.482 55.501 22.706 1.00 44.32 183 PHE B C 1
ATOM 3024 O O . PHE B 1 71 ? 58.251 54.996 21.855 1.00 43.93 183 PHE B O 1
ATOM 3032 N N . VAL B 1 72 ? 57.029 56.756 22.618 1.00 44.72 184 VAL B N 1
ATOM 3033 C CA . VAL B 1 72 ? 57.397 57.620 21.494 1.00 43.42 184 VAL B CA 1
ATOM 3034 C C . VAL B 1 72 ? 58.054 58.920 21.904 1.00 41.37 184 VAL B C 1
ATOM 3035 O O . VAL B 1 72 ? 57.670 59.523 22.880 1.00 41.52 184 VAL B O 1
ATOM 3039 N N . LEU B 1 73 ? 59.058 59.336 21.144 1.00 41.18 185 LEU B N 1
ATOM 3040 C CA . LEU B 1 73 ? 59.741 60.616 21.353 1.00 40.14 185 LEU B CA 1
ATOM 3041 C C . LEU B 1 73 ? 59.516 61.295 20.005 1.00 39.97 185 LEU B C 1
ATOM 3042 O O . LEU B 1 73 ? 59.941 60.777 18.964 1.00 38.42 185 LEU B O 1
ATOM 3047 N N . ILE B 1 74 ? 58.846 62.447 20.016 1.00 39.58 186 ILE B N 1
ATOM 3048 C CA . ILE B 1 74 ? 58.522 63.132 18.769 1.00 37.13 186 ILE B CA 1
ATOM 3049 C C . ILE B 1 74 ? 59.340 64.386 18.639 1.00 38.71 186 ILE B C 1
ATOM 3050 O O . ILE B 1 74 ? 59.416 65.179 19.577 1.00 38.51 186 ILE B O 1
ATOM 3055 N N . ARG B 1 75 ? 59.962 64.564 17.473 1.00 40.59 187 ARG B N 1
ATOM 3056 C CA . ARG B 1 75 ? 60.823 65.726 17.243 1.00 40.86 187 ARG B CA 1
ATOM 3057 C C . ARG B 1 75 ? 60.422 66.574 16.039 1.00 40.16 187 ARG B C 1
ATOM 3058 O O . ARG B 1 75 ? 61.005 67.654 15.822 1.00 39.45 187 ARG B O 1
ATOM 3066 N N . GLN B 1 76 ? 59.435 66.089 15.271 1.00 38.64 188 GLN B N 1
ATOM 3067 C CA . GLN B 1 76 ? 58.899 66.809 14.089 1.00 37.27 188 GLN B CA 1
ATOM 3068 C C . GLN B 1 76 ? 57.540 67.515 14.381 1.00 36.82 188 GLN B C 1
ATOM 3069 O O . GLN B 1 76 ? 56.965 67.325 15.454 1.00 35.14 188 GLN B O 1
ATOM 3075 N N . HIS B 1 77 ? 57.052 68.313 13.412 1.00 34.33 189 HIS B N 1
ATOM 3076 C CA . HIS B 1 77 ? 55.772 69.036 13.475 1.00 33.72 189 HIS B CA 1
ATOM 3077 C C . HIS B 1 77 ? 54.715 68.072 12.973 1.00 32.89 189 HIS B C 1
ATOM 3078 O O . HIS B 1 77 ? 54.843 67.546 11.875 1.00 31.32 189 HIS B O 1
ATOM 3085 N N . ALA B 1 78 ? 53.668 67.840 13.749 1.00 30.38 190 ALA B N 1
ATOM 3086 C CA . ALA B 1 78 ? 52.659 66.909 13.283 1.00 28.68 190 ALA B CA 1
ATOM 3087 C C . ALA B 1 78 ? 51.718 67.518 12.252 1.00 26.21 190 ALA B C 1
ATOM 3088 O O . ALA B 1 78 ? 51.043 66.786 11.509 1.00 26.96 190 ALA B O 1
ATOM 3090 N N . PHE B 1 79 ? 51.663 68.849 12.194 1.00 22.37 191 PHE B N 1
ATOM 3091 C CA . PHE B 1 79 ? 50.791 69.494 11.219 1.00 20.78 191 PHE B CA 1
ATOM 3092 C C . PHE B 1 79 ? 51.400 70.681 10.439 1.00 20.60 191 PHE B C 1
ATOM 3093 O O . PHE B 1 79 ? 52.257 71.351 10.924 1.00 20.05 191 PHE B O 1
ATOM 3101 N N . GLY B 1 80 ? 50.940 70.949 9.227 1.00 22.36 192 GLY B N 1
ATOM 3102 C CA . GLY B 1 80 ? 51.473 72.084 8.479 1.00 20.90 192 GLY B CA 1
ATOM 3103 C C . GLY B 1 80 ? 50.488 72.145 7.341 1.00 22.23 192 GLY B C 1
ATOM 3104 O O . GLY B 1 80 ? 49.964 71.107 6.972 1.00 20.25 192 GLY B O 1
ATOM 3105 N N . MET B 1 81 ? 50.227 73.325 6.781 1.00 23.55 193 MET B N 1
ATOM 3106 C CA . MET B 1 81 ? 49.254 73.437 5.711 1.00 23.89 193 MET B CA 1
ATOM 3107 C C . MET B 1 81 ? 49.858 73.469 4.346 1.00 26.19 193 MET B C 1
ATOM 3108 O O . MET B 1 81 ? 49.160 73.738 3.379 1.00 32.22 193 MET B O 1
ATOM 3113 N N . ALA B 1 82 ? 51.144 73.200 4.245 1.00 28.00 194 ALA B N 1
ATOM 3114 C CA . ALA B 1 82 ? 51.792 73.150 2.938 1.00 32.06 194 ALA B CA 1
ATOM 3115 C C . ALA B 1 82 ? 51.439 71.738 2.469 1.00 33.44 194 ALA B C 1
ATOM 3116 O O . ALA B 1 82 ? 50.770 71.009 3.213 1.00 36.93 194 ALA B O 1
ATOM 3118 N N . GLU B 1 83 ? 51.851 71.326 1.281 1.00 33.44 195 GLU B N 1
ATOM 3119 C CA . GLU B 1 83 ? 51.470 69.987 0.832 1.00 35.67 195 GLU B CA 1
ATOM 3120 C C . GLU B 1 83 ? 52.229 68.874 1.521 1.00 34.52 195 GLU B C 1
ATOM 3121 O O . GLU B 1 83 ? 53.428 68.950 1.690 1.00 34.96 195 GLU B O 1
ATOM 3127 N N . ASN B 1 84 ? 51.493 67.841 1.931 1.00 34.18 196 ASN B N 1
ATOM 3128 C CA . ASN B 1 84 ? 52.053 66.668 2.573 1.00 33.27 196 ASN B CA 1
ATOM 3129 C C . ASN B 1 84 ? 52.689 66.927 3.926 1.00 33.65 196 ASN B C 1
ATOM 3130 O O . ASN B 1 84 ? 53.726 66.338 4.275 1.00 30.24 196 ASN B O 1
ATOM 3135 N N . GLU B 1 85 ? 52.061 67.817 4.693 1.00 32.09 197 GLU B N 1
ATOM 3136 C CA . GLU B 1 85 ? 52.569 68.094 6.028 1.00 31.63 197 GLU B CA 1
ATOM 3137 C C . GLU B 1 85 ? 51.522 67.655 7.060 1.00 27.61 197 GLU B C 1
ATOM 3138 O O . GLU B 1 85 ? 51.767 67.682 8.239 1.00 26.72 197 GLU B O 1
ATOM 3144 N N . ASP B 1 86 ? 50.355 67.257 6.594 1.00 25.24 198 ASP B N 1
ATOM 3145 C CA . ASP B 1 86 ? 49.268 66.861 7.484 1.00 27.17 198 ASP B CA 1
ATOM 3146 C C . ASP B 1 86 ? 49.368 65.451 8.105 1.00 27.32 198 ASP B C 1
ATOM 3147 O O . ASP B 1 86 ? 49.005 64.496 7.457 1.00 24.41 198 ASP B O 1
ATOM 3152 N N . PHE B 1 87 ? 49.842 65.343 9.352 1.00 29.91 199 PHE B N 1
ATOM 3153 C CA . PHE B 1 87 ? 49.969 64.056 10.058 1.00 31.07 199 PHE B CA 1
ATOM 3154 C C . PHE B 1 87 ? 49.156 63.948 11.358 1.00 30.75 199 PHE B C 1
ATOM 3155 O O . PHE B 1 87 ? 49.521 63.243 12.301 1.00 28.02 199 PHE B O 1
ATOM 3163 N N . ARG B 1 88 ? 48.040 64.657 11.398 1.00 30.03 200 ARG B N 1
ATOM 3164 C CA . ARG B 1 88 ? 47.218 64.617 12.585 1.00 30.88 200 ARG B CA 1
ATOM 3165 C C . ARG B 1 88 ? 46.653 63.186 12.697 1.00 32.20 200 ARG B C 1
ATOM 3166 O O . ARG B 1 88 ? 46.681 62.582 13.777 1.00 32.07 200 ARG B O 1
ATOM 3174 N N . HIS B 1 89 ? 46.159 62.656 11.582 1.00 31.53 201 HIS B N 1
ATOM 3175 C CA . HIS B 1 89 ? 45.633 61.314 11.570 1.00 33.37 201 HIS B CA 1
ATOM 3176 C C . HIS B 1 89 ? 46.571 60.347 12.322 1.00 33.25 201 HIS B C 1
ATOM 3177 O O . HIS B 1 89 ? 46.093 59.446 13.020 1.00 34.53 201 HIS B O 1
ATOM 3184 N N . LEU B 1 90 ? 47.882 60.521 12.210 1.00 31.03 202 LEU B N 1
ATOM 3185 C CA . LEU B 1 90 ? 48.801 59.643 12.940 1.00 30.63 202 LEU B CA 1
ATOM 3186 C C . LEU B 1 90 ? 48.882 59.937 14.432 1.00 31.19 202 LEU B C 1
ATOM 3187 O O . LEU B 1 90 ? 48.970 59.017 15.248 1.00 30.53 202 LEU B O 1
ATOM 3192 N N . VAL B 1 91 ? 48.882 61.208 14.825 1.00 30.39 203 VAL B N 1
ATOM 3193 C CA . VAL B 1 91 ? 48.977 61.441 16.248 1.00 28.91 203 VAL B CA 1
ATOM 3194 C C . VAL B 1 91 ? 47.711 60.861 16.926 1.00 28.33 203 VAL B C 1
ATOM 3195 O O . VAL B 1 91 ? 47.753 60.350 18.051 1.00 29.27 203 VAL B O 1
ATOM 3199 N N . ILE B 1 92 ? 46.602 60.945 16.218 1.00 23.82 204 ILE B N 1
ATOM 3200 C CA . ILE B 1 92 ? 45.343 60.456 16.702 1.00 27.18 204 ILE B CA 1
ATOM 3201 C C . ILE B 1 92 ? 45.535 58.950 16.895 1.00 29.87 204 ILE B C 1
ATOM 3202 O O . ILE B 1 92 ? 45.292 58.425 17.993 1.00 29.74 204 ILE B O 1
ATOM 3207 N N . GLY B 1 93 ? 45.978 58.278 15.834 1.00 30.03 205 GLY B N 1
ATOM 3208 C CA . GLY B 1 93 ? 46.254 56.853 15.902 1.00 29.25 205 GLY B CA 1
ATOM 3209 C C . GLY B 1 93 ? 47.127 56.500 17.110 1.00 30.42 205 GLY B C 1
ATOM 3210 O O . GLY B 1 93 ? 46.823 55.540 17.811 1.00 30.35 205 GLY B O 1
ATOM 3211 N N . MET B 1 94 ? 48.195 57.241 17.375 1.00 27.59 206 MET B N 1
ATOM 3212 C CA . MET B 1 94 ? 49.024 56.858 18.490 1.00 30.89 206 MET B CA 1
ATOM 3213 C C . MET B 1 94 ? 48.311 57.087 19.842 1.00 32.70 206 MET B C 1
ATOM 3214 O O . MET B 1 94 ? 48.634 56.444 20.834 1.00 33.12 206 MET B O 1
ATOM 3219 N N . GLN B 1 95 ? 47.343 57.996 19.890 1.00 33.22 207 GLN B N 1
ATOM 3220 C CA . GLN B 1 95 ? 46.644 58.210 21.147 1.00 32.67 207 GLN B CA 1
ATOM 3221 C C . GLN B 1 95 ? 45.617 57.059 21.286 1.00 33.81 207 GLN B C 1
ATOM 3222 O O . GLN B 1 95 ? 45.368 56.551 22.372 1.00 34.04 207 GLN B O 1
ATOM 3228 N N . TYR B 1 96 ? 45.029 56.666 20.169 1.00 33.63 208 TYR B N 1
ATOM 3229 C CA . TYR B 1 96 ? 44.056 55.589 20.127 1.00 34.81 208 TYR B CA 1
ATOM 3230 C C . TYR B 1 96 ? 44.722 54.337 20.738 1.00 38.15 208 TYR B C 1
ATOM 3231 O O . TYR B 1 96 ? 44.078 53.569 21.451 1.00 41.34 208 TYR B O 1
ATOM 3240 N N . ALA B 1 97 ? 46.008 54.148 20.463 1.00 37.38 209 ALA B N 1
ATOM 3241 C CA . ALA B 1 97 ? 46.771 53.010 20.947 1.00 37.39 209 ALA B CA 1
ATOM 3242 C C . ALA B 1 97 ? 47.295 53.255 22.348 1.00 39.21 209 ALA B C 1
ATOM 3243 O O . ALA B 1 97 ? 48.003 52.427 22.904 1.00 40.98 209 ALA B O 1
ATOM 3245 N N . GLY B 1 98 ? 46.963 54.395 22.929 1.00 39.86 210 GLY B N 1
ATOM 3246 C CA . GLY B 1 98 ? 47.458 54.677 24.266 1.00 40.74 210 GLY B CA 1
ATOM 3247 C C . GLY B 1 98 ? 48.972 54.798 24.479 1.00 40.72 210 GLY B C 1
ATOM 3248 O O . GLY B 1 98 ? 49.449 54.616 25.608 1.00 42.10 210 GLY B O 1
ATOM 3249 N N . LEU B 1 99 ? 49.755 55.105 23.445 1.00 39.86 211 LEU B N 1
ATOM 3250 C CA . LEU B 1 99 ? 51.190 55.221 23.676 1.00 39.72 211 LEU B CA 1
ATOM 3251 C C . LEU B 1 99 ? 51.631 56.324 24.590 1.00 39.73 211 LEU B C 1
ATOM 3252 O O . LEU B 1 99 ? 51.103 57.416 24.554 1.00 42.58 211 LEU B O 1
ATOM 3257 N N . PRO B 1 100 ? 52.619 56.045 25.438 1.00 41.02 212 PRO B N 1
ATOM 3258 C CA . PRO B 1 100 ? 53.141 57.062 26.359 1.00 40.14 212 PRO B CA 1
ATOM 3259 C C . PRO B 1 100 ? 54.119 57.833 25.473 1.00 40.49 212 PRO B C 1
ATOM 3260 O O . PRO B 1 100 ? 54.603 57.257 24.492 1.00 41.42 212 PRO B O 1
ATOM 3264 N N . SER B 1 101 ? 54.411 59.098 25.785 1.00 39.51 213 SER B N 1
ATOM 3265 C CA . SER B 1 101 ? 55.342 59.848 24.944 1.00 39.19 213 SER B CA 1
ATOM 3266 C C . SER B 1 101 ? 55.797 61.175 25.453 1.00 36.63 213 SER B C 1
ATOM 3267 O O . SER B 1 101 ? 55.280 61.711 26.432 1.00 35.98 213 SER B O 1
ATOM 3270 N N . ILE B 1 102 ? 56.790 61.698 24.755 1.00 36.08 214 ILE B N 1
ATOM 3271 C CA . ILE B 1 102 ? 57.370 63.000 25.059 1.00 36.07 214 ILE B CA 1
ATOM 3272 C C . ILE B 1 102 ? 57.423 63.805 23.766 1.00 35.67 214 ILE B C 1
ATOM 3273 O O . ILE B 1 102 ? 58.116 63.406 22.817 1.00 38.33 214 ILE B O 1
ATOM 3278 N N . ASN B 1 103 ? 56.701 64.919 23.696 1.00 33.88 215 ASN B N 1
ATOM 3279 C CA . ASN B 1 103 ? 55.824 65.425 24.744 1.00 31.98 215 ASN B CA 1
ATOM 3280 C C . ASN B 1 103 ? 54.544 64.540 24.691 1.00 30.71 215 ASN B C 1
ATOM 3281 O O . ASN B 1 103 ? 54.423 63.664 23.835 1.00 29.13 215 ASN B O 1
ATOM 3286 N N . SER B 1 104 ? 53.592 64.772 25.586 1.00 30.21 216 SER B N 1
ATOM 3287 C CA . SER B 1 104 ? 52.362 63.975 25.587 1.00 30.02 216 SER B CA 1
ATOM 3288 C C . SER B 1 104 ? 51.662 64.170 24.276 1.00 29.42 216 SER B C 1
ATOM 3289 O O . SER B 1 104 ? 51.710 65.249 23.727 1.00 28.23 216 SER B O 1
ATOM 3292 N N . LEU B 1 105 ? 51.008 63.125 23.786 1.00 29.76 217 LEU B N 1
ATOM 3293 C CA . LEU B 1 105 ? 50.277 63.234 22.547 1.00 29.48 217 LEU B CA 1
ATOM 3294 C C . LEU B 1 105 ? 49.193 64.313 22.700 1.00 29.75 217 LEU B C 1
ATOM 3295 O O . LEU B 1 105 ? 48.825 64.945 21.728 1.00 31.02 217 LEU B O 1
ATOM 3300 N N . GLU B 1 106 ? 48.688 64.522 23.918 1.00 28.78 218 GLU B N 1
ATOM 3301 C CA . GLU B 1 106 ? 47.674 65.535 24.186 1.00 28.59 218 GLU B CA 1
ATOM 3302 C C . GLU B 1 106 ? 48.152 66.908 23.705 1.00 28.21 218 GLU B C 1
ATOM 3303 O O . GLU B 1 106 ? 47.454 67.623 22.953 1.00 27.47 218 GLU B O 1
ATOM 3309 N N . SER B 1 107 ? 49.351 67.251 24.158 1.00 25.31 219 SER B N 1
ATOM 3310 C CA . SER B 1 107 ? 49.925 68.509 23.836 1.00 26.97 219 SER B CA 1
ATOM 3311 C C . SER B 1 107 ? 50.232 68.596 22.370 1.00 26.41 219 SER B C 1
ATOM 3312 O O . SER B 1 107 ? 50.031 69.650 21.783 1.00 29.26 219 SER B O 1
ATOM 3315 N N . ILE B 1 108 ? 50.704 67.511 21.763 1.00 26.71 220 ILE B N 1
ATOM 3316 C CA . ILE B 1 108 ? 51.038 67.551 20.358 1.00 24.01 220 ILE B CA 1
ATOM 3317 C C . ILE B 1 108 ? 49.816 67.810 19.502 1.00 25.18 220 ILE B C 1
ATOM 3318 O O . ILE B 1 108 ? 49.847 68.603 18.538 1.00 27.56 220 ILE B O 1
ATOM 3323 N N . TYR B 1 109 ? 48.719 67.159 19.844 1.00 23.97 221 TYR B N 1
ATOM 3324 C CA . TYR B 1 109 ? 47.475 67.356 19.122 1.00 20.08 221 TYR B CA 1
ATOM 3325 C C . TYR B 1 109 ? 47.080 68.860 19.241 1.00 19.69 221 TYR B C 1
ATOM 3326 O O . TYR B 1 109 ? 46.722 69.474 18.259 1.00 17.17 221 TYR B O 1
ATOM 3335 N N . ASN B 1 110 ? 47.151 69.427 20.446 1.00 18.49 222 ASN B N 1
ATOM 3336 C CA . ASN B 1 110 ? 46.741 70.803 20.616 1.00 22.36 222 ASN B CA 1
ATOM 3337 C C . ASN B 1 110 ? 47.715 71.816 19.985 1.00 22.44 222 ASN B C 1
ATOM 3338 O O . ASN B 1 110 ? 47.297 72.935 19.722 1.00 21.93 222 ASN B O 1
ATOM 3343 N N . PHE B 1 111 ? 48.976 71.433 19.745 1.00 21.21 223 PHE B N 1
ATOM 3344 C CA . PHE B 1 111 ? 49.931 72.363 19.110 1.00 20.33 223 PHE B CA 1
ATOM 3345 C C . PHE B 1 111 ? 49.757 72.399 17.595 1.00 21.59 223 PHE B C 1
ATOM 3346 O O . PHE B 1 111 ? 50.552 73.031 16.916 1.00 20.11 223 PHE B O 1
ATOM 3354 N N . CYS B 1 112 ? 48.730 71.732 17.054 1.00 21.70 224 CYS B N 1
ATOM 3355 C CA . CYS B 1 112 ? 48.549 71.734 15.615 1.00 20.91 224 CYS B CA 1
ATOM 3356 C C . CYS B 1 112 ? 47.862 72.983 15.045 1.00 22.85 224 CYS B C 1
ATOM 3357 O O . CYS B 1 112 ? 47.587 73.034 13.837 1.00 20.95 224 CYS B O 1
ATOM 3360 N N . ASP B 1 113 ? 47.589 73.981 15.900 1.00 20.97 225 ASP B N 1
ATOM 3361 C CA . ASP B 1 113 ? 46.992 75.248 15.454 1.00 21.27 225 ASP B CA 1
ATOM 3362 C C . ASP B 1 113 ? 47.676 76.357 16.236 1.00 20.49 225 ASP B C 1
ATOM 3363 O O . ASP B 1 113 ? 47.405 76.514 17.436 1.00 24.05 225 ASP B O 1
ATOM 3368 N N . LYS B 1 114 ? 48.557 77.134 15.584 1.00 19.94 226 LYS B N 1
ATOM 3369 C CA . LYS B 1 114 ? 49.310 78.179 16.304 1.00 19.74 226 LYS B CA 1
ATOM 3370 C C . LYS B 1 114 ? 48.418 79.140 17.106 1.00 18.51 226 LYS B C 1
ATOM 3371 O O . LYS B 1 114 ? 48.690 79.394 18.284 1.00 17.08 226 LYS B O 1
ATOM 3377 N N . PRO B 1 115 ? 47.339 79.657 16.488 1.00 17.32 227 PRO B N 1
ATOM 3378 C CA . PRO B 1 115 ? 46.461 80.585 17.219 1.00 17.58 227 P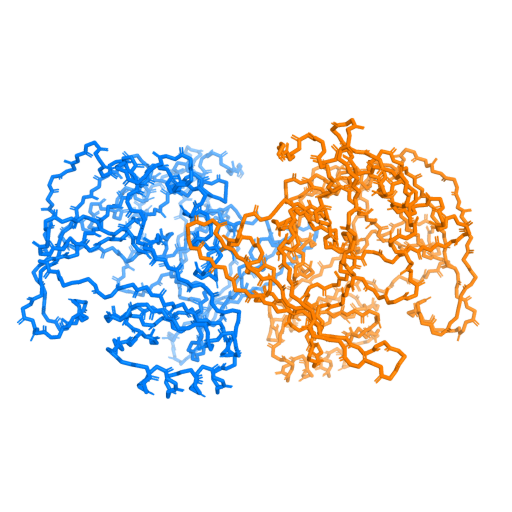RO B CA 1
ATOM 3379 C C . PRO B 1 115 ? 45.885 79.938 18.479 1.00 16.30 227 PRO B C 1
ATOM 3380 O O . PRO B 1 115 ? 45.703 80.630 19.463 1.00 12.63 227 PRO B O 1
ATOM 3384 N N . TRP B 1 116 ? 45.621 78.620 18.435 1.00 14.46 228 TRP B N 1
ATOM 3385 C CA . TRP B 1 116 ? 45.083 77.899 19.596 1.00 12.53 228 TRP B CA 1
ATOM 3386 C C . TRP B 1 116 ? 46.161 77.909 20.688 1.00 14.22 228 TRP B C 1
ATOM 3387 O O . TRP B 1 116 ? 45.860 78.102 21.845 1.00 14.14 228 TRP B O 1
ATOM 3398 N N . VAL B 1 117 ? 47.438 77.713 20.314 1.00 15.30 229 VAL B N 1
ATOM 3399 C CA . VAL B 1 117 ? 48.502 77.791 21.293 1.00 15.43 229 VAL B CA 1
ATOM 3400 C C . VAL B 1 117 ? 48.630 79.243 21.810 1.00 17.51 229 VAL B C 1
ATOM 3401 O O . VAL B 1 117 ? 48.758 79.517 23.024 1.00 16.38 229 VAL B O 1
ATOM 3405 N N . PHE B 1 118 ? 48.596 80.186 20.885 1.00 15.93 230 PHE B N 1
ATOM 3406 C CA . PHE B 1 118 ? 48.703 81.582 21.281 1.00 17.41 230 PHE B CA 1
ATOM 3407 C C . PHE B 1 118 ? 47.604 81.979 22.266 1.00 16.91 230 PHE B C 1
ATOM 3408 O O . PHE B 1 118 ? 47.829 82.803 23.158 1.00 17.12 230 PHE B O 1
ATOM 3416 N N . ALA B 1 119 ? 46.416 81.404 22.120 1.00 16.41 231 ALA B N 1
ATOM 3417 C CA . ALA B 1 119 ? 45.311 81.698 23.054 1.00 17.04 231 ALA B CA 1
ATOM 3418 C C . ALA B 1 119 ? 45.719 81.313 24.494 1.00 17.67 231 ALA B C 1
ATOM 3419 O O . ALA B 1 119 ? 45.326 81.970 25.430 1.00 18.49 231 ALA B O 1
ATOM 3421 N N . GLN B 1 120 ? 46.511 80.244 24.660 1.00 19.97 232 GLN B N 1
ATOM 3422 C CA . GLN B 1 120 ? 46.994 79.833 25.979 1.00 20.01 232 GLN B CA 1
ATOM 3423 C C . GLN B 1 120 ? 47.985 80.920 26.495 1.00 21.02 232 GLN B C 1
ATOM 3424 O O . GLN B 1 120 ? 47.945 81.319 27.674 1.00 20.11 232 GLN B O 1
ATOM 3430 N N . MET B 1 121 ? 48.855 81.404 25.611 1.00 20.21 233 MET B N 1
ATOM 3431 C CA . MET B 1 121 ? 49.775 82.514 25.977 1.00 21.30 233 MET B CA 1
ATOM 3432 C C . MET B 1 121 ? 49.030 83.793 26.364 1.00 20.23 233 MET B C 1
ATOM 3433 O O . MET B 1 121 ? 49.477 84.513 27.235 1.00 21.28 233 MET B O 1
ATOM 3438 N N . VAL B 1 122 ? 47.901 84.075 25.716 1.00 19.77 234 VAL B N 1
ATOM 3439 C CA . VAL B 1 122 ? 47.115 85.264 26.031 1.00 20.51 234 VAL B CA 1
ATOM 3440 C C . VAL B 1 122 ? 46.600 85.127 27.468 1.00 24.26 234 VAL B C 1
ATOM 3441 O O . VAL B 1 122 ? 46.494 86.111 28.179 1.00 25.55 234 VAL B O 1
ATOM 3445 N N . ALA B 1 123 ? 46.285 83.904 27.885 1.00 25.79 235 ALA B N 1
ATOM 3446 C CA . ALA B 1 123 ? 45.742 83.660 29.223 1.00 27.00 235 ALA B CA 1
ATOM 3447 C C . ALA B 1 123 ? 46.842 83.795 30.257 1.00 27.39 235 ALA B C 1
ATOM 3448 O O . ALA B 1 123 ? 46.620 84.241 31.387 1.00 26.88 235 ALA B O 1
ATOM 3450 N N . ILE B 1 124 ? 48.048 83.404 29.881 1.00 27.91 236 ILE B N 1
ATOM 3451 C CA . ILE B 1 124 ? 49.171 83.562 30.810 1.00 25.94 236 ILE B CA 1
ATOM 3452 C C . ILE B 1 124 ? 49.420 85.105 30.920 1.00 27.56 236 ILE B C 1
ATOM 3453 O O . ILE B 1 124 ? 49.689 85.660 32.003 1.00 28.20 236 ILE B O 1
ATOM 3458 N N . PHE B 1 125 ? 49.312 85.793 29.797 1.00 25.10 237 PHE B N 1
ATOM 3459 C CA . PHE B 1 125 ? 49.534 87.232 29.763 1.00 25.91 237 PHE B CA 1
ATOM 3460 C C . PHE B 1 125 ? 48.561 87.922 30.730 1.00 27.63 237 PHE B C 1
ATOM 3461 O O . PHE B 1 125 ? 48.980 88.797 31.504 1.00 29.58 237 PHE B O 1
ATOM 3469 N N . LYS B 1 126 ? 47.277 87.535 30.695 1.00 27.01 238 LYS B N 1
ATOM 3470 C CA . LYS B 1 126 ? 46.280 88.100 31.585 1.00 26.37 238 LYS B CA 1
ATOM 3471 C C . LYS B 1 126 ? 46.676 87.716 32.999 1.00 27.87 238 LYS B C 1
ATOM 3472 O O . LYS B 1 126 ? 46.502 88.501 33.917 1.00 29.46 238 LYS B O 1
ATOM 3478 N N . THR B 1 127 ? 47.215 86.524 33.204 1.00 27.76 239 THR B N 1
ATOM 3479 C CA . THR B 1 127 ? 47.602 86.188 34.561 1.00 30.26 239 THR B CA 1
ATOM 3480 C C . THR B 1 127 ? 48.904 86.833 35.134 1.00 33.01 239 THR B C 1
ATOM 3481 O O . THR B 1 127 ? 48.922 87.269 36.306 1.00 33.94 239 THR B O 1
ATOM 3485 N N . LEU B 1 128 ? 49.980 86.906 34.349 1.00 33.49 240 LEU B N 1
ATOM 3486 C CA . LEU B 1 128 ? 51.228 87.500 34.855 1.00 32.72 240 LEU B CA 1
ATOM 3487 C C . LEU B 1 128 ? 51.373 89.003 34.618 1.00 32.96 240 LEU B C 1
ATOM 3488 O O . LEU B 1 128 ? 52.070 89.675 35.356 1.00 35.45 240 LEU B O 1
ATOM 3493 N N . GLY B 1 129 ? 50.721 89.534 33.588 1.00 34.34 241 GLY B N 1
ATOM 3494 C CA . GLY B 1 129 ? 50.855 90.958 33.264 1.00 29.89 241 GLY B CA 1
ATOM 3495 C C . GLY B 1 129 ? 52.038 91.164 32.308 1.00 27.68 241 GLY B C 1
ATOM 3496 O O . GLY B 1 129 ? 52.909 90.305 32.204 1.00 25.71 241 GLY B O 1
ATOM 3497 N N . GLY B 1 130 ? 52.070 92.295 31.619 1.00 28.26 242 GLY B N 1
ATOM 3498 C CA . GLY B 1 130 ? 53.153 92.608 30.694 1.00 32.36 242 GLY B CA 1
ATOM 3499 C C . GLY B 1 130 ? 54.584 92.665 31.248 1.00 35.18 242 GLY B C 1
ATOM 3500 O O . GLY B 1 130 ? 55.497 92.023 30.682 1.00 34.12 242 GLY B O 1
ATOM 3501 N N . GLU B 1 131 ? 54.806 93.404 32.337 1.00 36.55 243 GLU B N 1
ATOM 3502 C CA . GLU B 1 131 ? 56.156 93.510 32.899 1.00 38.39 243 GLU B CA 1
ATOM 3503 C C . GLU B 1 131 ? 56.769 92.148 32.958 1.00 37.54 243 GLU B C 1
ATOM 3504 O O . GLU B 1 131 ? 57.897 91.971 32.511 1.00 41.31 243 GLU B O 1
ATOM 3510 N N . LYS B 1 132 ? 56.060 91.162 33.489 1.00 35.53 244 LYS B N 1
ATOM 3511 C CA . LYS B 1 132 ? 56.660 89.830 33.558 1.00 35.12 244 LYS B CA 1
ATOM 3512 C C . LYS B 1 132 ? 56.485 88.991 32.302 1.00 33.64 244 LYS B C 1
ATOM 3513 O O . LYS B 1 132 ? 57.357 88.182 31.974 1.00 36.74 244 LYS B O 1
ATOM 3519 N N . PHE B 1 133 ? 55.374 89.155 31.588 1.00 31.11 245 PHE B N 1
ATOM 3520 C CA . PHE B 1 133 ? 55.137 88.317 30.397 1.00 29.71 245 PHE B CA 1
ATOM 3521 C C . PHE B 1 133 ? 54.739 89.208 29.259 1.00 29.81 245 PHE B C 1
ATOM 3522 O O . PHE B 1 133 ? 53.564 89.364 28.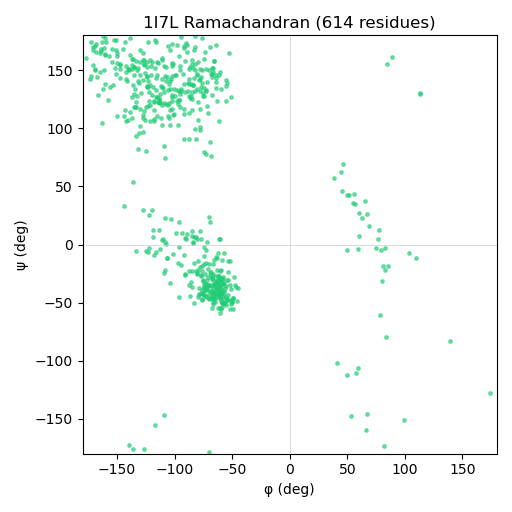973 1.00 29.41 245 PHE B O 1
ATOM 3530 N N . PRO B 1 134 ? 55.731 89.815 28.582 1.00 30.69 246 PRO B N 1
ATOM 3531 C CA . PRO B 1 134 ? 55.476 90.733 27.471 1.00 28.97 246 PRO B CA 1
ATOM 3532 C C . PRO B 1 134 ? 55.052 90.097 26.165 1.00 28.52 246 PRO B C 1
ATOM 3533 O O . PRO B 1 134 ? 55.846 89.927 25.240 1.00 28.29 246 PRO B O 1
ATOM 3537 N N . LEU B 1 135 ? 53.774 89.748 26.097 1.00 27.36 247 LEU B N 1
ATOM 3538 C CA . LEU B 1 135 ? 53.217 89.110 24.919 1.00 22.67 247 LEU B CA 1
ATOM 3539 C C . LEU B 1 135 ? 53.007 90.173 23.864 1.00 22.20 247 LEU B C 1
ATOM 3540 O O . LEU B 1 135 ? 52.514 91.272 24.151 1.00 22.39 247 LEU B O 1
ATOM 3545 N N . ILE B 1 136 ? 53.386 89.865 22.633 1.00 21.92 248 ILE B N 1
ATOM 3546 C CA . ILE B 1 136 ? 53.250 90.826 21.536 1.00 20.23 248 ILE B CA 1
ATOM 3547 C C . ILE B 1 136 ? 51.773 91.009 21.326 1.00 24.30 248 ILE B C 1
ATOM 3548 O O . ILE B 1 136 ? 51.014 90.078 21.554 1.00 24.99 248 ILE B O 1
ATOM 3553 N N . GLU B 1 137 ? 51.349 92.196 20.912 1.00 26.44 249 GLU B N 1
ATOM 3554 C CA . GLU B 1 137 ? 49.937 92.437 20.636 1.00 29.15 249 GLU B CA 1
ATOM 3555 C C . GLU B 1 137 ? 49.619 91.698 19.311 1.00 28.91 249 GLU B C 1
ATOM 3556 O O . GLU B 1 137 ? 50.354 91.803 18.338 1.00 36.17 249 GLU B O 1
ATOM 3562 N N . GLN B 1 138 ? 48.552 90.954 19.245 1.00 24.72 250 GLN B N 1
ATOM 3563 C CA . GLN B 1 138 ? 48.259 90.239 18.025 1.00 20.44 250 GLN B CA 1
ATOM 3564 C C . GLN B 1 138 ? 46.760 90.299 17.877 1.00 18.04 250 GLN B C 1
ATOM 3565 O O . GLN B 1 138 ? 46.042 90.433 18.864 1.00 15.94 250 GLN B O 1
ATOM 3571 N N . THR B 1 139 ? 46.313 90.219 16.629 1.00 18.69 251 THR B N 1
ATOM 3572 C CA . THR B 1 139 ? 44.915 90.203 16.275 1.00 19.67 251 THR B CA 1
ATOM 3573 C C . THR B 1 139 ? 44.664 88.909 15.480 1.00 20.15 251 THR B C 1
ATOM 3574 O O . THR B 1 139 ? 45.419 88.605 14.518 1.00 17.65 251 THR B O 1
ATOM 3578 N N . TYR B 1 140 ? 43.615 88.167 15.874 1.00 18.44 252 TYR B N 1
ATOM 3579 C CA . TYR B 1 140 ? 43.232 86.932 15.199 1.00 15.86 252 TYR B CA 1
ATOM 3580 C C . TYR B 1 140 ? 42.033 87.129 14.281 1.00 17.45 252 TYR B C 1
ATOM 3581 O O . TYR B 1 140 ? 40.986 87.645 14.699 1.00 19.36 252 TYR B O 1
ATOM 3590 N N . TYR B 1 141 ? 42.190 86.719 13.023 1.00 16.34 253 TYR B N 1
ATOM 3591 C CA . TYR B 1 141 ? 41.132 86.779 12.015 1.00 15.38 253 TYR B CA 1
ATOM 3592 C C . TYR B 1 141 ? 40.699 85.343 11.660 1.00 18.64 253 TYR B C 1
ATOM 3593 O O . TYR B 1 141 ? 41.442 84.614 11.018 1.00 19.26 253 TYR B O 1
ATOM 3602 N N . PRO B 1 142 ? 39.490 84.915 12.073 1.00 19.81 254 PRO B N 1
ATOM 3603 C CA . PRO B 1 142 ? 39.034 83.550 11.752 1.00 18.99 254 PRO B CA 1
ATOM 3604 C C . PRO B 1 142 ? 39.098 83.296 10.224 1.00 18.94 254 PRO B C 1
ATOM 3605 O O . PRO B 1 142 ? 39.305 82.149 9.781 1.00 18.67 254 PRO B O 1
ATOM 3609 N N . ASN B 1 143 ? 38.914 84.354 9.434 1.00 16.83 255 ASN B N 1
ATOM 3610 C CA . ASN B 1 143 ? 39.056 84.249 7.971 1.00 22.23 255 ASN B CA 1
ATOM 3611 C C . ASN B 1 143 ? 39.218 85.639 7.429 1.00 20.61 255 ASN B C 1
ATOM 3612 O O . ASN B 1 143 ? 39.202 86.583 8.217 1.00 21.20 255 ASN B O 1
ATOM 3617 N N . HIS B 1 144 ? 39.378 85.752 6.116 1.00 20.76 256 HIS B N 1
ATOM 3618 C CA . HIS B 1 144 ? 39.659 87.041 5.447 1.00 24.40 256 HIS B CA 1
ATOM 3619 C C . HIS B 1 144 ? 38.638 88.188 5.580 1.00 24.68 256 HIS B C 1
ATOM 3620 O O . HIS B 1 144 ? 39.014 89.376 5.550 1.00 23.27 256 HIS B O 1
ATOM 3627 N N . ARG B 1 145 ? 37.372 87.828 5.727 1.00 23.45 257 ARG B N 1
ATOM 3628 C CA . ARG B 1 145 ? 36.304 88.789 5.864 1.00 26.97 257 ARG B CA 1
ATOM 3629 C C . ARG B 1 145 ? 36.491 89.635 7.100 1.00 28.69 257 ARG B C 1
ATOM 3630 O O . ARG B 1 145 ? 36.200 90.827 7.051 1.00 31.06 257 ARG B O 1
ATOM 3638 N N . GLU B 1 146 ? 36.972 89.086 8.213 1.00 28.15 258 GLU B N 1
ATOM 3639 C CA . GLU B 1 146 ? 37.204 89.984 9.365 1.00 29.53 258 GLU B CA 1
ATOM 3640 C C . GLU B 1 146 ? 38.456 90.889 9.205 1.00 28.83 258 GLU B C 1
ATOM 3641 O O . GLU B 1 146 ? 38.736 91.708 10.082 1.00 30.02 258 GLU B O 1
ATOM 3647 N N . MET B 1 147 ? 39.215 90.761 8.113 1.00 25.70 259 MET B N 1
ATOM 3648 C CA . MET B 1 147 ? 40.390 91.602 7.973 1.00 24.44 259 MET B CA 1
ATOM 3649 C C . MET B 1 147 ? 40.079 93.060 7.538 1.00 26.34 259 MET B C 1
ATOM 3650 O O . MET B 1 147 ? 40.984 93.802 7.183 1.00 27.47 259 MET B O 1
ATOM 3655 N N . LEU B 1 148 ? 38.808 93.472 7.570 1.00 25.58 260 LEU B N 1
ATOM 3656 C CA . LEU B 1 148 ? 38.448 94.854 7.258 1.00 25.92 260 LEU B CA 1
ATOM 3657 C C . LEU B 1 148 ? 38.831 95.646 8.501 1.00 27.64 260 LEU B C 1
ATOM 3658 O O . LEU B 1 148 ? 38.970 96.868 8.463 1.00 27.03 260 LEU B O 1
ATOM 3663 N N . THR B 1 149 ? 39.001 94.937 9.618 1.00 26.03 261 THR B N 1
ATOM 3664 C CA . THR B 1 149 ? 39.433 95.584 10.834 1.00 27.78 261 THR B CA 1
ATOM 3665 C C . THR B 1 149 ? 40.963 95.742 10.781 1.00 29.46 261 THR B C 1
ATOM 3666 O O . THR B 1 149 ? 41.739 94.804 11.054 1.00 29.60 261 THR B O 1
ATOM 3670 N N . LEU B 1 150 ? 41.391 96.954 10.424 1.00 31.16 262 LEU B N 1
ATOM 3671 C CA . LEU B 1 150 ? 42.816 97.230 10.258 1.00 29.47 262 LEU B CA 1
ATOM 3672 C C . LEU B 1 150 ? 43.647 97.452 11.506 1.00 28.25 262 LEU B C 1
ATOM 3673 O O . LEU B 1 150 ? 43.264 98.222 12.391 1.00 28.75 262 LEU B O 1
ATOM 3678 N N . PRO B 1 151 ? 44.807 96.777 11.581 1.00 23.36 263 PRO B N 1
ATOM 3679 C CA . PRO B 1 151 ? 45.824 96.794 12.642 1.00 22.09 263 PRO B CA 1
ATOM 3680 C C . PRO B 1 151 ? 46.724 98.010 12.410 1.00 23.55 263 PRO B C 1
ATOM 3681 O O . PRO B 1 151 ? 46.636 98.630 11.362 1.00 24.16 263 PRO B O 1
ATOM 3685 N N . THR B 1 152 ? 47.597 98.342 13.360 1.00 25.83 264 THR B N 1
ATOM 3686 C CA . THR B 1 152 ? 48.445 99.510 13.178 1.00 26.70 264 THR B CA 1
ATOM 3687 C C . THR B 1 152 ? 49.672 99.081 12.392 1.00 26.78 264 THR B C 1
ATOM 3688 O O . THR B 1 152 ? 50.329 98.128 12.778 1.00 28.39 264 THR B O 1
ATOM 3692 N N . PHE B 1 153 ? 49.989 99.775 11.304 1.00 24.53 265 PHE B N 1
ATOM 3693 C CA . PHE B 1 153 ? 51.137 99.383 10.523 1.00 25.95 265 PHE B CA 1
ATOM 3694 C C . PHE B 1 153 ? 52.437 99.951 11.064 1.00 26.81 265 PHE B C 1
ATOM 3695 O O . PHE B 1 153 ? 52.464 101.025 11.714 1.00 28.72 265 PHE B O 1
ATOM 3703 N N . PRO B 1 154 ? 53.545 99.249 10.819 1.00 25.77 266 PRO B N 1
ATOM 3704 C CA . PRO B 1 154 ? 53.656 97.984 10.087 1.00 23.80 266 PRO B CA 1
ATOM 3705 C C . PRO B 1 154 ? 53.351 96.751 10.903 1.00 25.15 266 PRO B C 1
ATOM 3706 O O . PRO B 1 154 ? 53.567 96.739 12.128 1.00 24.60 266 PRO B O 1
ATOM 3710 N N . VAL B 1 155 ? 52.844 95.709 10.217 1.00 23.59 267 VAL B N 1
ATOM 3711 C CA . VAL B 1 155 ? 52.548 94.422 10.852 1.00 20.97 267 VAL B CA 1
ATOM 3712 C C . VAL B 1 155 ? 53.132 93.254 10.104 1.00 22.77 267 VAL B C 1
ATOM 3713 O O . VAL B 1 155 ? 53.418 93.338 8.888 1.00 20.67 267 VAL B O 1
ATOM 3717 N N . VAL B 1 156 ? 53.325 92.157 10.837 1.00 21.46 268 VAL B N 1
ATOM 3718 C CA . VAL B 1 156 ? 53.737 90.928 10.183 1.00 19.67 268 VAL B CA 1
ATOM 3719 C C . VAL B 1 156 ? 52.435 90.104 10.111 1.00 20.71 268 VAL B C 1
ATOM 3720 O O . VAL B 1 156 ? 51.767 89.859 11.132 1.00 20.66 268 VAL B O 1
ATOM 3724 N N . VAL B 1 157 ? 52.027 89.694 8.913 1.00 19.56 269 VAL B N 1
ATOM 3725 C CA . VAL B 1 157 ? 50.841 88.873 8.840 1.00 18.36 269 VAL B CA 1
ATOM 3726 C C . VAL B 1 157 ? 51.302 87.392 8.706 1.00 20.09 269 VAL B C 1
ATOM 3727 O O . VAL B 1 157 ? 52.115 87.079 7.846 1.00 19.81 269 VAL B O 1
ATOM 3731 N N . LYS B 1 158 ? 50.791 86.496 9.562 1.00 19.19 270 LYS B N 1
ATOM 3732 C CA . LYS B 1 158 ? 51.116 85.065 9.534 1.00 17.73 270 LYS B CA 1
ATOM 3733 C C . LYS B 1 158 ? 49.818 84.295 9.245 1.00 18.97 270 LYS B C 1
ATOM 3734 O O . LYS B 1 158 ? 48.952 84.199 10.100 1.00 15.97 270 LYS B O 1
ATOM 3740 N N . ILE B 1 159 ? 49.719 83.779 8.015 1.00 17.07 271 ILE B N 1
ATOM 3741 C CA . ILE B 1 159 ? 48.610 82.973 7.505 1.00 17.61 271 ILE B CA 1
ATOM 3742 C C . ILE B 1 159 ? 48.643 81.465 7.869 1.00 16.45 271 ILE B C 1
ATOM 3743 O O . ILE B 1 159 ? 49.654 80.800 7.730 1.00 16.02 271 ILE B O 1
ATOM 3748 N N . GLY B 1 160 ? 47.509 80.971 8.332 1.00 17.83 272 GLY B N 1
ATOM 3749 C CA . GLY B 1 160 ? 47.342 79.590 8.722 1.00 18.73 272 GLY B CA 1
ATOM 3750 C C . GLY B 1 160 ? 48.356 79.073 9.714 1.00 20.00 272 GLY B C 1
ATOM 3751 O O . GLY B 1 160 ? 48.834 79.814 10.546 1.00 22.64 272 GLY B O 1
ATOM 3752 N N . HIS B 1 161 ? 48.674 77.787 9.601 1.00 19.79 273 HIS B N 1
ATOM 3753 C CA . HIS B 1 161 ? 49.614 77.089 10.479 1.00 20.30 273 HIS B CA 1
ATOM 3754 C C . HIS B 1 161 ? 50.723 76.541 9.546 1.00 22.15 273 HIS B C 1
ATOM 3755 O O . HIS B 1 161 ? 50.539 75.573 8.778 1.00 21.84 273 HIS B O 1
ATOM 3762 N N . ALA B 1 162 ? 51.878 77.178 9.601 1.00 22.07 274 ALA B N 1
ATOM 3763 C CA . ALA B 1 162 ? 52.943 76.804 8.717 1.00 21.75 274 ALA B CA 1
ATOM 3764 C C . ALA B 1 162 ? 54.287 77.076 9.409 1.00 23.22 274 ALA B C 1
ATOM 3765 O O . ALA B 1 162 ? 54.340 77.794 10.403 1.00 23.58 274 ALA B O 1
ATOM 3767 N N . HIS B 1 163 ? 55.355 76.508 8.861 1.00 22.13 275 HIS B N 1
ATOM 3768 C CA . HIS B 1 163 ? 56.687 76.569 9.461 1.00 25.17 275 HIS B CA 1
ATOM 3769 C C . HIS B 1 163 ? 57.806 77.143 8.616 1.00 23.20 275 HIS B C 1
ATOM 3770 O O . HIS B 1 163 ? 57.607 77.436 7.432 1.00 22.60 275 HIS B O 1
ATOM 3777 N N . SER B 1 164 ? 58.965 77.291 9.257 1.00 22.87 276 SER B N 1
ATOM 3778 C CA . SER B 1 164 ? 60.156 77.894 8.623 1.00 26.64 276 SER B CA 1
ATOM 3779 C C . SER B 1 164 ? 59.818 79.070 7.698 1.00 25.92 276 SER B C 1
ATOM 3780 O O . SER B 1 164 ? 60.145 79.029 6.502 1.00 23.28 276 SER B O 1
ATOM 3783 N N . GLY B 1 165 ? 59.158 80.091 8.233 1.00 24.27 277 GLY B N 1
ATOM 3784 C CA . GLY B 1 165 ? 58.844 81.264 7.418 1.00 24.15 277 GLY B CA 1
ATOM 3785 C C . GLY B 1 165 ? 57.634 81.248 6.517 1.00 24.38 277 GLY B C 1
ATOM 3786 O O . GLY B 1 165 ? 57.119 82.317 6.154 1.00 26.08 277 GLY B O 1
ATOM 3787 N N . MET B 1 166 ? 57.156 80.065 6.151 1.00 20.70 278 MET B N 1
ATOM 3788 C CA . MET B 1 166 ? 56.022 79.975 5.266 1.00 19.85 278 MET B CA 1
ATOM 3789 C C . MET B 1 166 ? 54.714 80.738 5.674 1.00 20.74 278 MET B C 1
ATOM 3790 O O . MET B 1 166 ? 54.316 80.733 6.837 1.00 17.86 278 MET B O 1
ATOM 3795 N N . GLY B 1 167 ? 54.062 81.376 4.700 1.00 20.31 279 GLY B N 1
ATOM 3796 C CA . GLY B 1 167 ? 52.826 82.101 4.945 1.00 19.42 279 GLY B CA 1
ATOM 3797 C C . GLY B 1 167 ? 52.964 83.377 5.780 1.00 22.96 279 GLY B C 1
ATOM 3798 O O . GLY B 1 167 ? 51.962 83.883 6.291 1.00 20.89 279 GLY B O 1
ATOM 3799 N N . LYS B 1 168 ? 54.188 83.900 5.936 1.00 21.56 280 LYS B N 1
ATOM 3800 C CA . LYS B 1 168 ? 54.377 85.100 6.712 1.00 22.01 280 LYS B CA 1
ATOM 3801 C C . LYS B 1 168 ? 54.870 86.278 5.873 1.00 24.63 280 LYS B C 1
ATOM 3802 O O . LYS B 1 168 ? 55.863 86.178 5.170 1.00 25.12 280 LYS B O 1
ATOM 3808 N N . VAL B 1 169 ? 54.162 87.407 5.958 1.00 27.12 281 VAL B N 1
ATOM 3809 C CA . VAL B 1 169 ? 54.469 88.603 5.162 1.00 27.24 281 VAL B CA 1
ATOM 3810 C C . VAL B 1 169 ? 54.550 89.895 5.945 1.00 27.10 281 VAL B C 1
ATOM 3811 O O . VAL B 1 169 ? 53.744 90.146 6.830 1.00 29.39 281 VAL B O 1
ATOM 3815 N N . LYS B 1 170 ? 55.522 90.745 5.636 1.00 28.45 282 LYS B N 1
ATOM 3816 C CA . LYS B 1 170 ? 55.605 92.038 6.327 1.00 26.00 282 LYS B CA 1
ATOM 3817 C C . LYS B 1 170 ? 54.678 92.901 5.533 1.00 24.48 282 LYS B C 1
ATOM 3818 O O . LYS B 1 170 ? 54.758 92.907 4.309 1.00 27.83 282 LYS B O 1
ATOM 3824 N N . VAL B 1 171 ? 53.788 93.619 6.202 1.00 23.77 283 VAL B N 1
ATOM 3825 C CA . VAL B 1 171 ? 52.830 94.481 5.506 1.00 23.66 283 VAL B CA 1
ATOM 3826 C C . VAL B 1 171 ? 52.912 95.934 6.035 1.00 26.77 283 VAL B C 1
ATOM 3827 O O . VAL B 1 171 ? 52.670 96.193 7.204 1.00 23.44 283 VAL B O 1
ATOM 3831 N N . GLU B 1 172 ? 53.267 96.853 5.131 1.00 28.86 284 GLU B N 1
ATOM 3832 C CA . GLU B 1 172 ? 53.482 98.274 5.509 1.00 32.58 284 GLU B CA 1
ATOM 3833 C C . GLU B 1 172 ? 52.390 99.315 5.380 1.00 31.10 284 GLU B C 1
ATOM 3834 O O . GLU B 1 172 ? 52.472 100.365 5.966 1.00 32.61 284 GLU B O 1
ATOM 3840 N N . ASN B 1 173 ? 51.369 99.008 4.594 1.00 31.52 285 ASN B N 1
ATOM 3841 C CA . ASN B 1 173 ? 50.310 99.978 4.499 1.00 30.00 285 ASN B CA 1
ATOM 3842 C C . ASN B 1 173 ? 48.995 99.296 4.212 1.00 30.79 285 ASN B C 1
ATOM 3843 O O . ASN B 1 173 ? 48.897 98.114 3.863 1.00 33.39 285 ASN B O 1
ATOM 3848 N N . HIS B 1 174 ? 47.970 100.078 4.366 1.00 27.41 286 HIS B N 1
ATOM 3849 C CA . HIS B 1 174 ? 46.614 99.683 4.136 1.00 27.88 286 HIS B CA 1
ATOM 3850 C C . HIS B 1 174 ? 46.294 98.980 2.784 1.00 27.86 286 HIS B C 1
ATOM 3851 O O . HIS B 1 174 ? 45.648 97.937 2.757 1.00 25.13 286 HIS B O 1
ATOM 3858 N N . TYR B 1 175 ? 46.729 99.554 1.661 1.00 29.55 287 TYR B N 1
ATOM 3859 C CA . TYR B 1 175 ? 46.460 98.970 0.332 1.00 29.89 287 TYR B CA 1
ATOM 3860 C C . TYR B 1 175 ? 47.064 97.554 0.231 1.00 28.17 287 TYR B C 1
ATOM 3861 O O . TYR B 1 175 ? 46.401 96.616 -0.197 1.00 26.14 287 TYR B O 1
ATOM 3870 N N . ASP B 1 176 ? 48.323 97.427 0.627 1.00 26.67 288 ASP B N 1
ATOM 3871 C CA . ASP B 1 176 ? 49.004 96.149 0.620 1.00 27.11 288 ASP B CA 1
ATOM 3872 C C . ASP B 1 176 ? 48.289 95.177 1.609 1.00 28.88 288 ASP B C 1
ATOM 3873 O O . ASP B 1 176 ? 48.348 93.949 1.407 1.00 27.57 288 ASP B O 1
ATOM 3878 N N . PHE B 1 177 ? 47.616 95.705 2.656 1.00 27.09 289 PHE B N 1
ATOM 3879 C CA . PHE B 1 177 ? 46.940 94.810 3.608 1.00 24.56 289 PHE B CA 1
ATOM 3880 C C . PHE B 1 177 ? 45.682 94.241 2.952 1.00 23.46 289 PHE B C 1
ATOM 3881 O O . PHE B 1 177 ? 45.348 93.090 3.135 1.00 24.54 289 PHE B O 1
ATOM 3889 N N . GLN B 1 178 ? 44.989 95.056 2.185 1.00 23.70 290 GLN B N 1
ATOM 3890 C CA . GLN B 1 178 ? 43.789 94.619 1.487 1.00 23.26 290 GLN B CA 1
ATOM 3891 C C . GLN B 1 178 ? 44.164 93.518 0.466 1.00 24.04 290 GLN B C 1
ATOM 3892 O O . GLN B 1 178 ? 43.366 92.610 0.247 1.00 21.81 290 GLN B O 1
ATOM 3898 N N . ASP B 1 179 ? 45.362 93.638 -0.139 1.00 21.07 291 ASP B N 1
ATOM 3899 C CA . ASP B 1 179 ? 45.870 92.704 -1.144 1.00 21.02 291 ASP B CA 1
ATOM 3900 C C . ASP B 1 179 ? 46.128 91.316 -0.437 1.00 20.88 291 ASP B C 1
ATOM 3901 O O . ASP B 1 179 ? 45.661 90.279 -0.883 1.00 19.06 291 ASP B O 1
ATOM 3906 N N . ILE B 1 180 ? 46.867 91.329 0.673 1.00 20.90 292 ILE B N 1
ATOM 3907 C CA . ILE B 1 180 ? 47.167 90.130 1.424 1.00 18.94 292 ILE B CA 1
ATOM 3908 C C . ILE B 1 180 ? 45.867 89.504 1.877 1.00 19.07 292 ILE B C 1
ATOM 3909 O O . ILE B 1 180 ? 45.720 88.287 1.783 1.00 19.99 292 ILE B O 1
ATOM 3914 N N . ALA B 1 181 ? 44.915 90.304 2.357 1.00 16.06 293 ALA B N 1
ATOM 3915 C CA . ALA B 1 181 ? 43.643 89.723 2.759 1.00 16.89 293 ALA B CA 1
ATOM 3916 C C . ALA B 1 181 ? 42.962 88.996 1.582 1.00 18.39 293 ALA B C 1
ATOM 3917 O O . ALA B 1 181 ? 42.358 87.929 1.772 1.00 16.59 293 ALA B O 1
ATOM 3919 N N . SER B 1 182 ? 43.052 89.572 0.382 1.00 17.84 294 SER B N 1
ATOM 3920 C CA . SER B 1 182 ? 42.414 88.958 -0.766 1.00 21.48 294 SER B CA 1
ATOM 3921 C C . SER B 1 182 ? 43.133 87.634 -1.046 1.00 22.60 294 SER B C 1
ATOM 3922 O O . SER B 1 182 ? 42.576 86.730 -1.604 1.00 25.72 294 SER B O 1
ATOM 3925 N N . VAL B 1 183 ? 44.380 87.524 -0.654 1.00 22.60 295 VAL B N 1
ATOM 3926 C CA . VAL B 1 183 ? 45.043 86.257 -0.828 1.00 22.34 295 VAL B CA 1
ATOM 3927 C C . VAL B 1 183 ? 44.586 85.335 0.281 1.00 21.78 295 VAL B C 1
ATOM 3928 O O . VAL B 1 183 ? 44.320 84.187 -0.010 1.00 23.15 295 VAL B O 1
ATOM 3932 N N . VAL B 1 184 ? 44.494 85.809 1.537 1.00 19.97 296 VAL B N 1
ATOM 3933 C CA . VAL B 1 184 ? 44.059 84.939 2.627 1.00 17.73 296 VAL B CA 1
ATOM 3934 C C . VAL B 1 184 ? 42.720 84.291 2.168 1.00 22.73 296 VAL B C 1
ATOM 3935 O O . VAL B 1 184 ? 42.454 83.137 2.472 1.00 23.17 296 VAL B O 1
ATOM 3939 N N . ALA B 1 185 ? 41.892 85.023 1.427 1.00 22.33 297 ALA B N 1
ATOM 3940 C CA . ALA B 1 185 ? 40.649 84.449 0.940 1.00 26.27 297 ALA B CA 1
ATOM 3941 C C . ALA B 1 185 ? 40.849 83.222 0.055 1.00 25.82 297 ALA B C 1
ATOM 3942 O O . ALA B 1 185 ? 39.917 82.472 -0.058 1.00 28.26 297 ALA B O 1
ATOM 3944 N N . LEU B 1 186 ? 42.017 83.019 -0.561 1.00 25.08 298 LEU B N 1
ATOM 3945 C CA . LEU B 1 186 ? 42.254 81.839 -1.413 1.00 25.27 298 LEU B CA 1
ATOM 3946 C C . LEU B 1 186 ? 42.833 80.692 -0.600 1.00 25.32 298 LEU B C 1
ATOM 3947 O O . LEU B 1 186 ? 42.686 79.540 -0.976 1.00 29.88 298 LEU B O 1
ATOM 3952 N N . THR B 1 187 ? 43.496 80.980 0.505 1.00 23.80 299 THR B N 1
ATOM 3953 C CA . THR B 1 187 ? 44.079 79.917 1.312 1.00 20.63 299 THR B CA 1
ATOM 3954 C C . THR B 1 187 ? 42.952 79.321 2.148 1.00 21.43 299 THR B C 1
ATOM 3955 O O . THR B 1 187 ? 43.096 78.267 2.743 1.00 20.62 299 THR B O 1
ATOM 3959 N N . GLN B 1 188 ? 41.845 80.043 2.191 1.00 21.66 300 GLN B N 1
ATOM 3960 C CA . GLN B 1 188 ? 40.671 79.706 2.967 1.00 23.59 300 GLN B CA 1
ATOM 3961 C C . GLN B 1 188 ? 41.018 79.283 4.369 1.00 23.11 300 GLN B C 1
ATOM 3962 O O . GLN B 1 188 ? 40.516 78.287 4.874 1.00 23.90 300 GLN B O 1
ATOM 3968 N N . THR B 1 189 ? 41.884 80.036 5.019 1.00 21.60 301 THR B N 1
ATOM 3969 C CA . THR B 1 189 ? 42.225 79.665 6.382 1.00 20.67 301 THR B CA 1
ATOM 3970 C C . THR B 1 189 ? 42.246 80.918 7.278 1.00 18.31 301 THR B C 1
ATOM 3971 O O . THR B 1 189 ? 41.937 81.997 6.849 1.00 15.36 301 THR B O 1
ATOM 3975 N N . TYR B 1 190 ? 42.613 80.755 8.527 1.00 16.73 302 TYR B N 1
ATOM 3976 C CA . TYR B 1 190 ? 42.677 81.895 9.417 1.00 17.05 302 TYR B CA 1
ATOM 3977 C C . TYR B 1 190 ? 44.028 82.661 9.257 1.00 18.13 302 TYR B C 1
ATOM 3978 O O . TYR B 1 190 ? 44.956 82.161 8.636 1.00 15.93 302 TYR B O 1
ATOM 3987 N N . ALA B 1 191 ? 44.124 83.866 9.816 1.00 16.26 303 ALA B N 1
ATOM 3988 C CA . ALA B 1 191 ? 45.395 84.597 9.746 1.00 20.40 303 ALA B CA 1
ATOM 3989 C C . ALA B 1 191 ? 45.561 85.487 10.957 1.00 19.96 303 ALA B C 1
ATOM 3990 O O . ALA B 1 191 ? 44.578 85.849 11.593 1.00 21.04 303 ALA B O 1
ATOM 3992 N N . THR B 1 192 ? 46.804 85.832 11.290 1.00 20.56 304 THR B N 1
ATOM 3993 C CA . THR B 1 192 ? 47.034 86.771 12.402 1.00 19.47 304 THR B CA 1
ATOM 3994 C C . THR B 1 192 ? 47.863 87.940 11.899 1.00 19.18 304 THR B C 1
ATOM 3995 O O . THR B 1 192 ? 48.551 87.825 10.877 1.00 17.98 304 THR B O 1
ATOM 3999 N N . ALA B 1 193 ? 47.756 89.072 12.609 1.00 19.78 305 ALA B N 1
ATOM 4000 C CA . ALA B 1 193 ? 48.531 90.297 12.340 1.00 17.77 305 ALA B CA 1
ATOM 4001 C C . ALA B 1 193 ? 49.028 90.810 13.689 1.00 19.04 305 ALA B C 1
ATOM 4002 O O . ALA B 1 193 ? 48.243 90.955 14.640 1.00 19.65 305 ALA B O 1
ATOM 4004 N N . GLU B 1 194 ? 50.334 91.077 13.764 1.00 17.92 306 GLU B N 1
ATOM 4005 C CA . GLU B 1 194 ? 50.980 91.560 14.981 1.00 18.38 306 GLU B CA 1
ATOM 4006 C C . GLU B 1 194 ? 51.996 92.626 14.519 1.00 19.99 306 GLU B C 1
ATOM 4007 O O . GLU B 1 194 ? 52.527 92.550 13.410 1.00 18.46 306 GLU B O 1
ATOM 4013 N N . PRO B 1 195 ? 52.287 93.622 15.383 1.00 20.60 307 PRO B N 1
ATOM 4014 C CA . PRO B 1 195 ? 53.243 94.670 14.987 1.00 21.29 307 PRO B CA 1
ATOM 4015 C C . PRO B 1 195 ? 54.589 94.171 14.539 1.00 21.92 307 PRO B C 1
ATOM 4016 O O . PRO B 1 195 ? 55.159 93.268 15.134 1.00 22.89 307 PRO B O 1
ATOM 4020 N N . PHE B 1 196 ? 55.089 94.755 13.458 1.00 23.26 308 PHE B N 1
ATOM 4021 C CA . PHE B 1 196 ? 56.397 94.391 12.980 1.00 24.67 308 PHE B CA 1
ATOM 4022 C C . PHE B 1 196 ? 57.375 95.114 13.891 1.00 27.38 308 PHE B C 1
ATOM 4023 O O . PHE B 1 196 ? 57.400 96.348 13.914 1.00 26.67 308 PHE B O 1
ATOM 4031 N N . ILE B 1 197 ? 58.172 94.352 14.638 1.00 26.23 309 ILE B N 1
ATOM 4032 C CA . ILE B 1 197 ? 59.112 94.960 15.530 1.00 26.31 309 ILE B CA 1
ATOM 4033 C C . ILE B 1 197 ? 60.437 95.213 14.778 1.00 28.32 309 ILE B C 1
ATOM 4034 O O . ILE B 1 197 ? 60.959 94.300 14.077 1.00 23.74 309 ILE B O 1
ATOM 4039 N N . ASP B 1 198 ? 60.981 96.434 14.908 1.00 29.17 310 ASP B N 1
ATOM 4040 C CA . ASP B 1 198 ? 62.301 96.760 14.290 1.00 31.20 310 ASP B CA 1
ATOM 4041 C C . ASP B 1 198 ? 63.260 96.134 15.308 1.00 32.10 310 ASP B C 1
ATOM 4042 O O . ASP B 1 198 ? 63.424 96.672 16.400 1.00 34.14 310 ASP B O 1
ATOM 4047 N N . ALA B 1 199 ? 63.894 95.021 14.972 1.00 31.02 311 ALA B N 1
ATOM 4048 C CA . ALA B 1 199 ? 64.684 94.321 15.970 1.00 34.45 311 ALA B CA 1
ATOM 4049 C C . ALA B 1 199 ? 66.213 94.279 15.974 1.00 37.36 311 ALA B C 1
ATOM 4050 O O . ALA B 1 199 ? 66.879 94.236 14.923 1.00 37.88 311 ALA B O 1
ATOM 4052 N N . LYS B 1 200 ? 66.783 94.280 17.179 1.00 39.66 312 LYS B N 1
ATOM 4053 C CA . LYS B 1 200 ? 68.248 94.169 17.286 1.00 40.64 312 LYS B CA 1
ATOM 4054 C C . LYS B 1 200 ? 68.563 92.677 17.085 1.00 41.57 312 LYS B C 1
ATOM 4055 O O . LYS B 1 200 ? 69.501 92.361 16.369 1.00 43.04 312 LYS B O 1
ATOM 4061 N N . TYR B 1 201 ? 67.779 91.769 17.700 1.00 42.89 313 TYR B N 1
ATOM 4062 C CA . TYR B 1 201 ? 67.978 90.284 17.584 1.00 42.29 313 TYR B CA 1
ATOM 4063 C C . TYR B 1 201 ? 66.829 89.382 18.121 1.00 42.68 313 TYR B C 1
ATOM 4064 O O . TYR B 1 201 ? 65.931 89.837 18.852 1.00 42.97 313 TYR B O 1
ATOM 4073 N N . ASP B 1 202 ? 66.877 88.101 17.747 1.00 42.11 314 ASP B N 1
ATOM 4074 C CA . ASP B 1 202 ? 65.921 87.088 18.221 1.00 41.65 314 ASP B CA 1
ATOM 4075 C C . ASP B 1 202 ? 66.386 86.535 19.574 1.00 39.18 314 ASP B C 1
ATOM 4076 O O . ASP B 1 202 ? 67.581 86.573 19.891 1.00 38.68 314 ASP B O 1
ATOM 4081 N N . ILE B 1 203 ? 65.434 86.019 20.348 1.00 35.77 315 ILE B N 1
ATOM 4082 C CA . ILE B 1 203 ? 65.688 85.404 21.639 1.00 33.08 315 ILE B CA 1
ATOM 4083 C C . ILE B 1 203 ? 64.894 84.110 21.691 1.00 33.34 315 ILE B C 1
ATOM 4084 O O . ILE B 1 203 ? 63.711 84.099 21.319 1.00 33.19 315 ILE B O 1
ATOM 4089 N N . ARG B 1 204 ? 65.529 83.026 22.144 1.00 31.61 316 ARG B N 1
ATOM 4090 C CA . ARG B 1 204 ? 64.816 81.771 22.308 1.00 32.49 316 ARG B CA 1
ATOM 4091 C C . ARG B 1 204 ? 65.205 81.192 23.667 1.00 33.19 316 ARG B C 1
ATOM 4092 O O . ARG B 1 204 ? 66.362 80.912 23.907 1.00 33.51 316 ARG B O 1
ATOM 4100 N N . VAL B 1 205 ? 64.226 81.038 24.556 1.00 33.53 317 VAL B N 1
ATOM 4101 C CA . VAL B 1 205 ? 64.429 80.471 25.886 1.00 32.17 317 VAL B CA 1
ATOM 4102 C C . VAL B 1 205 ? 63.893 79.054 25.871 1.00 32.59 317 VAL B C 1
ATOM 4103 O O . VAL B 1 205 ? 62.703 78.834 25.687 1.00 33.54 317 VAL B O 1
ATOM 4107 N N . GLN B 1 206 ? 64.767 78.087 26.065 1.00 33.14 318 GLN B N 1
ATOM 4108 C CA . GLN B 1 206 ? 64.318 76.723 26.017 1.00 34.53 318 GLN B CA 1
ATOM 4109 C C . GLN B 1 206 ? 64.333 76.004 27.343 1.00 34.78 318 GLN B C 1
ATOM 4110 O O . GLN B 1 206 ? 65.036 76.398 28.285 1.00 35.38 318 GLN B O 1
ATOM 4116 N N . LYS B 1 207 ? 63.537 74.943 27.385 1.00 34.43 319 LYS B N 1
ATOM 4117 C CA . LYS B 1 207 ? 63.372 74.117 28.553 1.00 35.80 319 LYS B CA 1
ATOM 4118 C C . LYS B 1 207 ? 63.231 72.655 28.184 1.00 36.46 319 LYS B C 1
ATOM 4119 O O . LYS B 1 207 ? 62.268 72.255 27.506 1.00 36.51 319 LYS B O 1
ATOM 4125 N N . ILE B 1 208 ? 64.218 71.869 28.636 1.00 37.36 320 ILE B N 1
ATOM 4126 C CA . ILE B 1 208 ? 64.258 70.423 28.446 1.00 36.75 320 ILE B CA 1
ATOM 4127 C C . ILE B 1 208 ? 64.235 69.839 29.859 1.00 38.20 320 ILE B C 1
ATOM 4128 O O . ILE B 1 208 ? 65.224 69.924 30.587 1.00 37.70 320 ILE B O 1
ATOM 4133 N N . GLY B 1 209 ? 63.109 69.248 30.252 1.00 39.27 321 GLY B N 1
ATOM 4134 C CA . GLY B 1 209 ? 63.016 68.691 31.581 1.00 37.77 321 GLY B CA 1
ATOM 4135 C C . GLY B 1 209 ? 63.262 69.798 32.561 1.00 39.15 321 GLY B C 1
ATOM 4136 O O . GLY B 1 209 ? 62.413 70.635 32.738 1.00 40.00 321 GLY B O 1
ATOM 4137 N N . ASN B 1 210 ? 64.425 69.811 33.200 1.00 43.06 322 ASN B N 1
ATOM 4138 C CA . ASN B 1 210 ? 64.727 70.857 34.172 1.00 44.63 322 ASN B CA 1
ATOM 4139 C C . ASN B 1 210 ? 65.944 71.715 33.785 1.00 43.88 322 ASN B C 1
ATOM 4140 O O . ASN B 1 210 ? 66.472 72.477 34.588 1.00 42.37 322 ASN B O 1
ATOM 4145 N N . ASN B 1 211 ? 66.370 71.572 32.540 1.00 44.63 323 ASN B N 1
ATOM 4146 C CA . ASN B 1 211 ? 67.497 72.319 31.989 1.00 46.03 323 ASN B CA 1
ATOM 4147 C C . ASN B 1 211 ? 66.983 73.517 31.207 1.00 45.80 323 ASN B C 1
ATOM 4148 O O . ASN B 1 211 ? 66.186 73.353 30.283 1.00 44.35 323 ASN B O 1
ATOM 4153 N N . TYR B 1 212 ? 67.447 74.70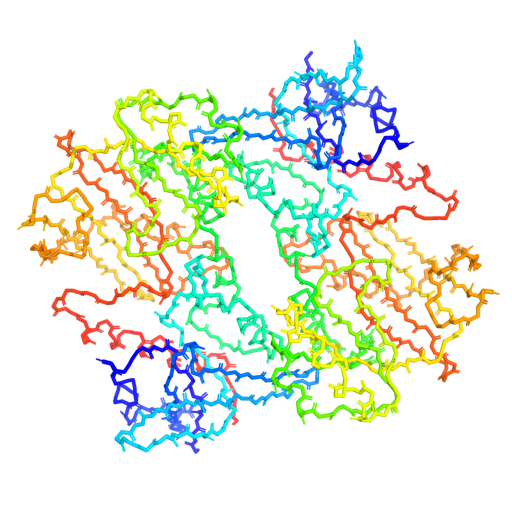5 31.590 1.00 47.37 324 TYR B N 1
ATOM 4154 C CA . TYR B 1 212 ? 67.073 75.969 30.951 1.00 48.02 324 TYR B CA 1
ATOM 4155 C C . TYR B 1 212 ? 68.244 76.506 30.130 1.00 48.56 324 TYR B C 1
ATOM 4156 O O . TYR B 1 212 ? 69.393 76.238 30.437 1.00 49.38 324 TYR B O 1
ATOM 4165 N N . LYS B 1 213 ? 67.958 77.275 29.087 1.00 48.34 325 LYS B N 1
ATOM 4166 C CA . LYS B 1 213 ? 69.028 77.753 28.244 1.00 46.93 325 LYS B CA 1
ATOM 4167 C C . LYS B 1 213 ? 68.537 78.860 27.331 1.00 46.88 325 LYS B C 1
ATOM 4168 O O . LYS B 1 213 ? 67.524 78.691 26.638 1.00 47.33 325 LYS B O 1
ATOM 4174 N N . ALA B 1 214 ? 69.245 79.988 27.323 1.00 45.17 326 ALA B N 1
ATOM 4175 C CA . ALA B 1 214 ? 68.857 81.127 26.492 1.00 44.20 326 ALA B CA 1
ATOM 4176 C C . ALA B 1 214 ? 69.827 81.427 25.344 1.00 44.31 326 ALA B C 1
ATOM 4177 O O . ALA B 1 214 ? 71.037 81.423 25.517 1.00 44.58 326 ALA B O 1
ATOM 4179 N N . TYR B 1 215 ? 69.287 81.695 24.167 1.00 45.71 327 TYR B N 1
ATOM 4180 C CA . TYR B 1 215 ? 70.099 81.994 22.993 1.00 46.99 327 TYR B CA 1
ATOM 4181 C C . TYR B 1 215 ? 69.648 83.296 22.347 1.00 49.13 327 TYR B C 1
ATOM 4182 O O . TYR B 1 215 ? 68.511 83.734 22.555 1.00 50.23 327 TYR B O 1
ATOM 4191 N N . MET B 1 216 ? 70.531 83.921 21.564 1.00 49.07 328 MET B N 1
ATOM 4192 C CA . MET B 1 216 ? 70.163 85.133 20.860 1.00 48.70 328 MET B CA 1
ATOM 4193 C C . MET B 1 216 ? 70.519 84.835 19.417 1.00 48.58 328 MET B C 1
ATOM 4194 O O . MET B 1 216 ? 71.320 83.950 19.158 1.00 48.25 328 MET B O 1
ATOM 4199 N N . ARG B 1 217 ? 69.922 85.557 18.475 1.00 48.52 329 ARG B N 1
ATOM 4200 C CA . ARG B 1 217 ? 70.158 85.301 17.064 1.00 48.37 329 ARG B CA 1
ATOM 4201 C C . ARG B 1 217 ? 70.038 86.542 16.196 1.00 50.08 329 ARG B C 1
ATOM 4202 O O . ARG B 1 217 ? 68.951 87.089 15.983 1.00 48.60 329 ARG B O 1
ATOM 4210 N N . THR B 1 218 ? 71.184 86.969 15.691 1.00 51.98 330 THR B N 1
ATOM 4211 C CA . THR B 1 218 ? 71.286 88.134 14.836 1.00 52.81 330 THR B CA 1
ATOM 4212 C C . THR B 1 218 ? 71.421 87.679 13.367 1.00 52.55 330 THR B C 1
ATOM 4213 O O . THR B 1 218 ? 72.040 86.641 13.083 1.00 54.40 330 THR B O 1
ATOM 4217 N N . SER B 1 219 ? 70.841 88.446 12.448 1.00 50.24 331 SER B N 1
ATOM 4218 C CA . SER B 1 219 ? 70.859 88.138 11.007 1.00 48.80 331 SER B CA 1
ATOM 4219 C C . SER B 1 219 ? 72.144 88.648 10.333 1.00 46.81 331 SER B C 1
ATOM 4220 O O . SER B 1 219 ? 72.803 89.530 10.860 1.00 43.61 331 SER B O 1
ATOM 4223 N N . ILE B 1 220 ? 72.496 88.088 9.179 1.00 46.52 332 ILE B N 1
ATOM 4224 C CA . ILE B 1 220 ? 73.664 88.558 8.419 1.00 48.10 332 ILE B CA 1
ATOM 4225 C C . ILE B 1 220 ? 73.286 88.426 6.957 1.00 48.29 332 ILE B C 1
ATOM 4226 O O . ILE B 1 220 ? 74.127 88.146 6.097 1.00 46.78 332 ILE B O 1
ATOM 4231 N N . SER B 1 221 ? 72.002 88.638 6.685 1.00 47.80 333 SER B N 1
ATOM 4232 C CA . SER B 1 221 ? 71.475 88.501 5.339 1.00 47.10 333 SER B CA 1
ATOM 4233 C C . SER B 1 221 ? 70.581 89.648 4.904 1.00 46.24 333 SER B C 1
ATOM 4234 O O . SER B 1 221 ? 70.150 89.679 3.745 1.00 47.62 333 SER B O 1
ATOM 4237 N N . GLY B 1 222 ? 70.288 90.583 5.811 1.00 44.56 334 GLY B N 1
ATOM 4238 C CA . GLY B 1 222 ? 69.405 91.683 5.441 1.00 42.17 334 GLY B CA 1
ATOM 4239 C C . GLY B 1 222 ? 67.902 91.376 5.433 1.00 40.98 334 GLY B C 1
ATOM 4240 O O . GLY B 1 222 ? 67.072 92.274 5.210 1.00 39.73 334 GLY B O 1
ATOM 4241 N N . ASN B 1 223 ? 67.556 90.109 5.669 1.00 40.07 335 ASN B N 1
ATOM 4242 C CA . ASN B 1 223 ? 66.172 89.626 5.733 1.00 37.28 335 ASN B CA 1
ATOM 4243 C C . ASN B 1 223 ? 65.583 89.819 7.161 1.00 36.00 335 ASN B C 1
ATOM 4244 O O . ASN B 1 223 ? 66.271 89.567 8.163 1.00 34.50 335 ASN B O 1
ATOM 4249 N N . TRP B 1 224 ? 64.325 90.256 7.275 1.00 35.00 336 TRP B N 1
ATOM 4250 C CA . TRP B 1 224 ? 63.749 90.419 8.618 1.00 33.35 336 TRP B CA 1
ATOM 4251 C C . TRP B 1 224 ? 63.366 89.032 9.181 1.00 32.04 336 TRP B C 1
ATOM 4252 O O . TRP B 1 224 ? 63.323 88.833 10.395 1.00 32.40 336 TRP B O 1
ATOM 4263 N N . LYS B 1 225 ? 63.091 88.069 8.317 1.00 30.53 337 LYS B N 1
ATOM 4264 C CA . LYS B 1 225 ? 62.767 86.731 8.818 1.00 31.40 337 LYS B CA 1
ATOM 4265 C C . LYS B 1 225 ? 64.139 86.140 9.079 1.00 34.10 337 LYS B C 1
ATOM 4266 O O . LYS B 1 225 ? 64.736 85.537 8.189 1.00 33.42 337 LYS B O 1
ATOM 4272 N N . THR B 1 226 ? 64.629 86.319 10.300 1.00 35.36 338 THR B N 1
ATOM 4273 C CA . THR B 1 226 ? 65.961 85.883 10.683 1.00 39.00 338 THR B CA 1
ATOM 4274 C C . THR B 1 226 ? 66.311 84.395 10.613 1.00 41.90 338 THR B C 1
ATOM 4275 O O . THR B 1 226 ? 67.406 84.041 11.024 1.00 43.08 338 THR B O 1
ATOM 4279 N N . ASN B 1 227 ? 65.431 83.522 10.115 1.00 44.11 339 ASN B N 1
ATOM 4280 C CA . ASN B 1 227 ? 65.765 82.087 10.028 1.00 47.58 339 ASN B CA 1
ATOM 4281 C C . ASN B 1 227 ? 66.032 81.783 8.556 1.00 48.10 339 ASN B C 1
ATOM 4282 O O . ASN B 1 227 ? 65.783 82.637 7.726 1.00 50.60 339 ASN B O 1
ATOM 4287 N N . THR B 1 228 ? 66.529 80.603 8.210 0.00 49.95 340 THR B N 1
ATOM 4288 C CA . THR B 1 228 ? 66.826 80.341 6.800 0.00 51.07 340 THR B CA 1
ATOM 4289 C C . THR B 1 228 ? 67.968 81.308 6.460 0.00 52.08 340 THR B C 1
ATOM 4290 O O . THR B 1 228 ? 68.651 81.788 7.364 0.00 52.12 340 THR B O 1
ATOM 4294 N N . GLY B 1 229 ? 68.173 81.597 5.176 0.00 53.22 341 GLY B N 1
ATOM 4295 C CA . GLY B 1 229 ? 69.239 82.508 4.785 0.00 54.71 341 GLY B CA 1
ATOM 4296 C C . GLY B 1 229 ? 70.507 82.269 5.583 0.00 55.83 341 GLY B C 1
ATOM 4297 O O . GLY B 1 229 ? 71.248 81.324 5.308 0.00 55.81 341 GLY B O 1
ATOM 4298 N N . SER B 1 230 ? 70.761 83.123 6.573 1.00 56.87 342 SER B N 1
ATOM 4299 C CA . SER B 1 230 ? 71.943 82.971 7.430 1.00 58.62 342 SER B CA 1
ATOM 4300 C C . SER B 1 230 ? 72.004 83.952 8.625 1.00 58.81 342 SER B C 1
ATOM 4301 O O . SER B 1 230 ? 71.619 85.119 8.480 1.00 59.46 342 SER B O 1
ATOM 4304 N N . ALA B 1 231 ? 72.484 83.485 9.792 1.00 58.91 343 ALA B N 1
ATOM 4305 C CA . ALA B 1 231 ? 72.570 84.342 10.999 1.00 59.44 343 ALA B CA 1
ATOM 4306 C C . ALA B 1 231 ? 73.519 83.912 12.139 1.00 59.00 343 ALA B C 1
ATOM 4307 O O . ALA B 1 231 ? 73.584 82.739 12.494 1.00 60.08 343 ALA B O 1
ATOM 4309 N N . MET B 1 232 ? 74.244 84.869 12.711 1.00 58.03 344 MET B N 1
ATOM 4310 C CA . MET B 1 232 ? 75.166 84.592 13.816 1.00 58.63 344 MET B CA 1
ATOM 4311 C C . MET B 1 232 ? 74.379 84.257 15.088 1.00 58.05 344 MET B C 1
ATOM 4312 O O . MET B 1 232 ? 73.697 85.113 15.663 1.00 57.58 344 MET B O 1
ATOM 4317 N N . LEU B 1 233 ? 74.491 83.007 15.520 1.00 57.11 345 LEU B N 1
ATOM 4318 C CA . LEU B 1 233 ? 73.814 82.509 16.707 1.00 56.08 345 LEU B CA 1
ATOM 4319 C C . LEU B 1 233 ? 74.757 82.332 17.913 1.00 55.72 345 LEU B C 1
ATOM 4320 O O . LEU B 1 233 ? 75.742 81.598 17.853 1.00 53.72 345 LEU B O 1
ATOM 4325 N N . GLU B 1 234 ? 74.450 83.013 19.013 1.00 55.99 346 GLU B N 1
ATOM 4326 C CA . GLU B 1 234 ? 75.269 82.913 20.221 1.00 57.12 346 GLU B CA 1
ATOM 4327 C C . GLU B 1 234 ? 74.411 82.764 21.500 1.00 56.60 346 GLU B C 1
ATOM 4328 O O . GLU B 1 234 ? 73.319 83.316 21.614 1.00 56.93 346 GLU B O 1
ATOM 4334 N N . GLN B 1 235 ? 74.906 82.017 22.473 1.00 55.14 347 GLN B N 1
ATOM 4335 C CA . GLN B 1 235 ? 74.136 81.806 23.685 1.00 54.06 347 GLN B CA 1
ATOM 4336 C C . GLN B 1 235 ? 74.291 82.935 24.664 1.00 52.76 347 GLN B C 1
ATOM 4337 O O . GLN B 1 235 ? 75.360 83.481 24.780 1.00 55.35 347 GLN B O 1
ATOM 4343 N N . ILE B 1 236 ? 73.235 83.294 25.371 1.00 49.70 348 ILE B N 1
ATOM 4344 C CA . ILE B 1 236 ? 73.334 84.338 26.360 1.00 47.79 348 ILE B CA 1
ATOM 4345 C C . ILE B 1 236 ? 73.012 83.651 27.674 1.00 48.90 348 ILE B C 1
ATOM 4346 O O . ILE B 1 236 ? 72.673 82.464 27.690 1.00 49.93 348 ILE B O 1
ATOM 4351 N N . ALA B 1 237 ? 73.110 84.384 28.776 1.00 48.04 349 ALA B N 1
ATOM 4352 C CA . ALA B 1 237 ? 72.850 83.813 30.084 1.00 47.23 349 ALA B CA 1
ATOM 4353 C C . ALA B 1 237 ? 71.386 83.874 30.497 1.00 46.95 349 ALA B C 1
ATOM 4354 O O . ALA B 1 237 ? 70.689 84.842 30.213 1.00 45.88 349 ALA B O 1
ATOM 4356 N N . MET B 1 238 ? 70.944 82.816 31.174 1.00 47.12 350 MET B N 1
ATOM 4357 C CA . MET B 1 238 ? 69.569 82.703 31.681 1.00 47.78 350 MET B CA 1
ATOM 4358 C C . MET B 1 238 ? 69.320 83.623 32.866 1.00 47.64 350 MET B C 1
ATOM 4359 O O . MET B 1 238 ? 70.124 83.652 33.795 1.00 51.23 350 MET B O 1
ATOM 4364 N N . SER B 1 239 ? 68.217 84.369 32.833 1.00 47.18 351 SER B N 1
ATOM 4365 C CA . SER B 1 239 ? 67.833 85.248 33.939 1.00 45.22 351 SER B CA 1
ATOM 4366 C C . SER B 1 239 ? 66.529 84.656 34.435 1.00 45.04 351 SER B C 1
ATOM 4367 O O . SER B 1 239 ? 66.010 83.715 33.831 1.00 42.77 351 SER B O 1
ATOM 4370 N N . ASP B 1 240 ? 65.990 85.184 35.526 1.00 44.57 352 ASP B N 1
ATOM 4371 C CA . ASP B 1 240 ? 64.761 84.603 36.024 1.00 44.65 352 ASP B CA 1
ATOM 4372 C C . ASP B 1 240 ? 63.613 85.159 35.204 1.00 45.40 352 ASP B C 1
ATOM 4373 O O . ASP B 1 240 ? 62.540 84.532 35.075 1.00 46.95 352 ASP B O 1
ATOM 4378 N N . ARG B 1 241 ? 63.833 86.338 34.640 1.00 43.20 353 ARG B N 1
ATOM 4379 C CA . ARG B 1 241 ? 62.819 86.921 33.798 1.00 41.73 353 ARG B CA 1
ATOM 4380 C C . ARG B 1 241 ? 62.546 85.876 32.697 1.00 40.66 353 ARG B C 1
ATOM 4381 O O . ARG B 1 241 ? 61.376 85.543 32.443 1.00 40.53 353 ARG B O 1
ATOM 4389 N N . TYR B 1 242 ? 63.612 85.359 32.067 1.00 36.84 354 TYR B N 1
ATOM 4390 C CA . TYR B 1 242 ? 63.481 84.385 30.979 1.00 36.56 354 TYR B CA 1
ATOM 4391 C C . TYR B 1 242 ? 62.891 83.052 31.441 1.00 37.54 354 TYR B C 1
ATOM 4392 O O . TYR B 1 242 ? 62.053 82.442 30.759 1.00 35.80 354 TYR B O 1
ATOM 4401 N N . LYS B 1 243 ? 63.348 82.612 32.611 1.00 36.08 355 LYS B N 1
ATOM 4402 C CA . LYS B 1 243 ? 62.921 81.365 33.183 1.00 33.18 355 LYS B CA 1
ATOM 4403 C C . LYS B 1 243 ? 61.427 81.360 33.464 1.00 31.64 355 LYS B C 1
ATOM 4404 O O . LYS B 1 243 ? 60.777 80.339 33.266 1.00 29.17 355 LYS B O 1
ATOM 4410 N N . LEU B 1 244 ? 60.898 82.498 33.926 1.00 30.69 356 LEU B N 1
ATOM 4411 C CA . LEU B 1 244 ? 59.489 82.605 34.232 1.00 29.94 356 LEU B CA 1
ATOM 4412 C C . LEU B 1 244 ? 58.683 82.466 32.934 1.00 32.42 356 LEU B C 1
ATOM 4413 O O . LEU B 1 244 ? 57.576 81.919 32.943 1.00 33.55 356 LEU B O 1
ATOM 4418 N N . TRP B 1 245 ? 59.244 82.953 31.823 1.00 31.51 357 TRP B N 1
ATOM 4419 C CA . TRP B 1 245 ? 58.602 82.861 30.520 1.00 29.35 357 TRP B CA 1
ATOM 4420 C C . TRP B 1 245 ? 58.338 81.436 30.068 1.00 30.86 357 TRP B C 1
ATOM 4421 O O . TRP B 1 245 ? 57.209 81.077 29.737 1.00 31.50 357 TRP B O 1
ATOM 4432 N N . VAL B 1 246 ? 59.378 80.614 30.041 1.00 30.95 358 VAL B N 1
ATOM 4433 C CA . VAL B 1 246 ? 59.221 79.263 29.540 1.00 29.30 358 VAL B CA 1
ATOM 4434 C C . VAL B 1 246 ? 58.543 78.349 30.574 1.00 31.10 358 VAL B C 1
ATOM 4435 O O . VAL B 1 246 ? 57.875 77.385 30.212 1.00 33.28 358 VAL B O 1
ATOM 4439 N N . ASP B 1 247 ? 58.703 78.662 31.858 1.00 30.73 359 ASP B N 1
ATOM 4440 C CA . ASP B 1 247 ? 58.056 77.925 32.951 1.00 29.34 359 ASP B CA 1
ATOM 4441 C C . ASP B 1 247 ? 56.525 78.106 32.877 1.00 29.86 359 ASP B C 1
ATOM 4442 O O . ASP B 1 247 ? 55.768 77.158 33.053 1.00 30.88 359 ASP B O 1
ATOM 4447 N N . ALA B 1 248 ? 56.067 79.326 32.623 1.00 27.13 360 ALA B N 1
ATOM 4448 C CA . ALA B 1 248 ? 54.643 79.552 32.575 1.00 26.61 360 ALA B CA 1
ATOM 4449 C C . ALA B 1 248 ? 54.070 78.889 31.343 1.00 27.28 360 ALA B C 1
ATOM 4450 O O . ALA B 1 248 ? 53.030 78.284 31.459 1.00 27.16 360 ALA B O 1
ATOM 4452 N N . CYS B 1 249 ? 54.732 78.992 30.187 1.00 26.57 361 CYS B N 1
ATOM 4453 C CA . CYS B 1 249 ? 54.232 78.371 28.976 1.00 28.41 361 CYS B CA 1
ATOM 4454 C C . CYS B 1 249 ? 54.272 76.852 29.054 1.00 30.32 361 CYS B C 1
ATOM 4455 O O . CYS B 1 249 ? 53.379 76.184 28.520 1.00 30.91 361 CYS B O 1
ATOM 4458 N N . SER B 1 250 ? 55.289 76.299 29.715 1.00 29.92 362 SER B N 1
ATOM 4459 C CA . SER B 1 250 ? 55.396 74.838 29.806 1.00 30.03 362 SER B CA 1
ATOM 4460 C C . SER B 1 250 ? 54.247 74.171 30.573 1.00 29.59 362 SER B C 1
ATOM 4461 O O . SER B 1 250 ? 54.127 72.940 30.540 1.00 27.29 362 SER B O 1
ATOM 4464 N N . GLU B 1 251 ? 53.403 74.942 31.257 1.00 29.64 363 GLU B N 1
ATOM 4465 C CA . GLU B 1 251 ? 52.290 74.288 31.973 1.00 30.91 363 GLU B CA 1
ATOM 4466 C C . GLU B 1 251 ? 51.061 73.986 31.093 1.00 29.31 363 GLU B C 1
ATOM 4467 O O . GLU B 1 251 ? 50.238 73.201 31.493 1.00 31.08 363 GLU B O 1
ATOM 4473 N N . MET B 1 252 ? 50.927 74.586 29.915 1.00 27.18 364 MET B N 1
ATOM 4474 C CA . MET B 1 252 ? 49.735 74.361 29.083 1.00 24.09 364 MET B CA 1
ATOM 4475 C C . MET B 1 252 ? 49.548 72.946 28.539 1.00 25.98 364 MET B C 1
ATOM 4476 O O . MET B 1 252 ? 50.492 72.150 28.422 1.00 27.05 364 MET B O 1
ATOM 4481 N N . PHE B 1 253 ? 48.300 72.653 28.215 1.00 24.40 365 PHE B N 1
ATOM 4482 C CA . PHE B 1 253 ? 47.867 71.386 27.667 1.00 23.11 365 PHE B CA 1
ATOM 4483 C C . PHE B 1 253 ? 48.375 70.240 28.524 1.00 24.45 365 PHE B C 1
ATOM 4484 O O . PHE B 1 253 ? 48.843 69.227 28.004 1.00 24.59 365 PHE B O 1
ATOM 4492 N N . GLY B 1 254 ? 48.275 70.430 29.845 1.00 25.62 366 GLY B N 1
ATOM 4493 C CA . GLY B 1 254 ? 48.694 69.440 30.819 1.00 23.39 366 GLY B CA 1
ATOM 4494 C C . GLY B 1 254 ? 50.194 69.356 31.028 1.00 25.92 366 GLY B C 1
ATOM 4495 O O . GLY B 1 254 ? 50.671 68.485 31.759 1.00 25.38 366 GLY B O 1
ATOM 4496 N N . GLY B 1 255 ? 50.966 70.238 30.398 1.00 24.99 367 GLY B N 1
ATOM 4497 C CA . GLY B 1 255 ? 52.409 70.136 30.616 1.00 25.11 367 GLY B CA 1
ATOM 4498 C C . GLY B 1 255 ? 53.243 69.736 29.412 1.00 25.03 367 GLY B C 1
ATOM 4499 O O . GLY B 1 255 ? 52.930 68.764 28.742 1.00 20.94 367 GLY B O 1
ATOM 4500 N N . LEU B 1 256 ? 54.301 70.505 29.148 1.00 26.75 368 LEU B N 1
ATOM 4501 C CA . LEU B 1 256 ? 55.194 70.239 28.040 1.00 29.19 368 LEU B CA 1
ATOM 4502 C C . LEU B 1 256 ? 56.553 69.959 28.652 1.00 32.11 368 LEU B C 1
ATOM 4503 O O . LEU B 1 256 ? 57.089 70.798 29.368 1.00 32.85 368 LEU B O 1
ATOM 4508 N N . ASP B 1 257 ? 57.098 68.777 28.360 1.00 33.94 369 ASP B N 1
ATOM 4509 C CA . ASP B 1 257 ? 58.403 68.375 28.864 1.00 34.31 369 ASP B CA 1
ATOM 4510 C C . ASP B 1 257 ? 59.510 69.158 28.166 1.00 36.06 369 ASP B C 1
ATOM 4511 O O . ASP B 1 257 ? 60.516 69.509 28.815 1.00 36.01 369 ASP B O 1
ATOM 4516 N N . ILE B 1 258 ? 59.301 69.421 26.863 1.00 34.81 370 ILE B N 1
ATOM 4517 C CA . ILE B 1 258 ? 60.223 70.163 26.004 1.00 33.34 370 ILE B CA 1
ATOM 4518 C C . ILE B 1 258 ? 59.553 71.325 25.291 1.00 34.55 370 ILE B C 1
ATOM 4519 O O . ILE B 1 258 ? 58.694 71.108 24.448 1.00 36.37 370 ILE B O 1
ATOM 4524 N N . CYS B 1 259 ? 59.941 72.558 25.596 1.00 33.83 371 CYS B N 1
ATOM 4525 C CA . CYS B 1 259 ? 59.360 73.667 24.874 1.00 33.88 371 CYS B CA 1
ATOM 4526 C C . CYS B 1 259 ? 60.265 74.901 24.837 1.00 33.71 371 CYS B C 1
ATOM 4527 O O . CYS B 1 259 ? 61.256 74.982 25.553 1.00 35.84 371 CYS B O 1
ATOM 4530 N N . ALA B 1 260 ? 59.923 75.877 24.008 1.00 31.49 372 ALA B N 1
ATOM 4531 C CA . ALA B 1 260 ? 60.763 77.077 23.912 1.00 30.28 372 ALA B CA 1
ATOM 4532 C C . ALA B 1 260 ? 59.940 78.321 23.622 1.00 28.30 372 ALA B C 1
ATOM 4533 O O . ALA B 1 260 ? 58.982 78.261 22.881 1.00 30.32 372 ALA B O 1
ATOM 4535 N N . VAL B 1 261 ? 60.317 79.446 24.205 1.00 27.52 373 VAL B N 1
ATOM 4536 C CA . VAL B 1 261 ? 59.619 80.703 23.935 1.00 25.11 373 VAL B CA 1
ATOM 4537 C C . VAL B 1 261 ? 60.434 81.535 22.917 1.00 25.17 373 VAL B C 1
ATOM 4538 O O . VAL B 1 261 ? 61.652 81.676 23.045 1.00 23.26 373 VAL B O 1
ATOM 4542 N N . LYS B 1 262 ? 59.748 82.075 21.917 1.00 25.72 374 LYS B N 1
ATOM 4543 C CA . LYS B 1 262 ? 60.375 82.909 20.897 1.00 26.38 374 LYS B CA 1
ATOM 4544 C C . LYS B 1 262 ? 60.011 84.357 21.135 1.00 25.74 374 LYS B C 1
ATOM 4545 O O . LYS B 1 262 ? 58.839 84.688 21.349 1.00 26.67 374 LYS B O 1
ATOM 4551 N N . ALA B 1 263 ? 61.007 85.222 21.088 1.00 25.00 375 ALA B N 1
ATOM 4552 C CA . ALA B 1 263 ? 60.784 86.639 21.269 1.00 26.41 375 ALA B CA 1
ATOM 4553 C C . ALA B 1 263 ? 61.793 87.476 20.417 1.00 30.20 375 ALA B C 1
ATOM 4554 O O . ALA B 1 263 ? 62.908 87.028 20.053 1.00 27.98 375 ALA B O 1
ATOM 4556 N N . VAL B 1 264 ? 61.384 88.698 20.101 1.00 29.97 376 VAL B N 1
ATOM 4557 C CA . VAL B 1 264 ? 62.219 89.610 19.345 1.00 31.42 376 VAL B CA 1
ATOM 4558 C C . VAL B 1 264 ? 62.591 90.699 20.345 1.00 33.77 376 VAL B C 1
ATOM 4559 O O . VAL B 1 264 ? 61.696 91.152 21.089 1.00 32.44 376 VAL B O 1
ATOM 4563 N N . HIS B 1 265 ? 63.868 91.118 20.386 1.00 34.60 377 HIS B N 1
ATOM 4564 C CA . HIS B 1 265 ? 64.256 92.224 21.268 1.00 35.31 377 HIS B CA 1
ATOM 4565 C C . HIS B 1 265 ? 64.350 93.455 20.394 1.00 34.96 377 HIS B C 1
ATOM 4566 O O . HIS B 1 265 ? 65.226 93.552 19.537 1.00 35.46 377 HIS B O 1
ATOM 4573 N N . GLY B 1 266 ? 63.451 94.402 20.609 1.00 35.40 378 GLY B N 1
ATOM 4574 C CA . GLY B 1 266 ? 63.436 95.587 19.779 1.00 37.12 378 GLY B CA 1
ATOM 4575 C C . GLY B 1 266 ? 64.531 96.617 19.999 1.00 39.14 378 GLY B C 1
ATOM 4576 O O . GLY B 1 266 ? 65.240 96.586 21.002 1.00 38.27 378 GLY B O 1
ATOM 4577 N N . LYS B 1 267 ? 64.656 97.531 19.031 1.00 39.39 379 LYS B N 1
ATOM 4578 C CA . LYS B 1 267 ? 65.605 98.621 19.126 1.00 40.15 379 LYS B CA 1
ATOM 4579 C C . LYS B 1 267 ? 65.120 99.516 20.263 1.00 39.17 379 LYS B C 1
ATOM 4580 O O . LYS B 1 267 ? 65.869 100.331 20.756 1.00 41.93 379 LYS B O 1
ATOM 4586 N N . ASP B 1 268 ? 63.872 99.376 20.689 1.00 37.76 380 ASP B N 1
ATOM 4587 C CA . ASP B 1 268 ? 63.392 100.193 21.797 1.00 37.43 380 ASP B CA 1
ATOM 4588 C C . ASP B 1 268 ? 63.746 99.550 23.130 1.00 37.77 380 ASP B C 1
ATOM 4589 O O . ASP B 1 268 ? 63.240 99.956 24.181 1.00 38.15 380 ASP B O 1
ATOM 4594 N N . GLY B 1 269 ? 64.609 98.542 23.099 1.00 38.11 381 GLY B N 1
ATOM 4595 C CA . GLY B 1 269 ? 64.980 97.873 24.343 1.00 39.02 381 GLY B CA 1
ATOM 4596 C C . GLY B 1 269 ? 63.966 96.907 24.989 1.00 38.85 381 GLY B C 1
ATOM 4597 O O . GLY B 1 269 ? 64.283 96.288 26.001 1.00 39.77 381 GLY B O 1
ATOM 4598 N N . LYS B 1 270 ? 62.768 96.769 24.421 1.00 36.52 382 LYS B N 1
ATOM 4599 C CA . LYS B 1 270 ? 61.730 95.869 24.967 1.00 36.17 382 LYS B CA 1
ATOM 4600 C C . LYS B 1 270 ? 61.621 94.517 24.280 1.00 33.67 382 LYS B C 1
ATOM 4601 O O . LYS B 1 270 ? 61.830 94.397 23.080 1.00 33.20 382 LYS B O 1
ATOM 4607 N N . ASP B 1 271 ? 61.302 93.493 25.050 1.00 33.52 383 ASP B N 1
ATOM 4608 C CA . ASP B 1 271 ? 61.111 92.134 24.507 1.00 33.42 383 ASP B CA 1
ATOM 4609 C C . ASP B 1 271 ? 59.638 92.001 24.067 1.00 31.52 383 ASP B C 1
ATOM 4610 O O . ASP B 1 271 ? 58.756 92.652 24.613 1.00 31.92 383 ASP B O 1
ATOM 4615 N N . TYR B 1 272 ? 59.394 91.169 23.072 1.00 28.59 384 TYR B N 1
ATOM 4616 C CA . TYR B 1 272 ? 58.071 90.897 22.603 1.00 28.06 384 TYR B CA 1
ATOM 4617 C C . TYR B 1 272 ? 57.984 89.403 22.373 1.00 27.25 384 TYR B C 1
ATOM 4618 O O . TYR B 1 272 ? 58.583 88.875 21.442 1.00 28.97 384 TYR B O 1
ATOM 4627 N N . ILE B 1 273 ? 57.245 88.708 23.216 1.00 26.24 385 ILE B N 1
ATOM 4628 C CA . ILE B 1 273 ? 57.088 87.255 23.050 1.00 24.44 385 ILE B CA 1
ATOM 4629 C C . ILE B 1 273 ? 56.102 87.009 21.871 1.00 24.36 385 ILE B C 1
ATOM 4630 O O . ILE B 1 273 ? 54.989 87.576 21.858 1.00 21.56 385 ILE B O 1
ATOM 4635 N N . PHE B 1 274 ? 56.470 86.188 20.886 1.00 22.20 386 PHE B N 1
ATOM 4636 C CA . PHE B 1 274 ? 55.518 86.002 19.811 1.00 20.75 386 PHE B CA 1
ATOM 4637 C C . PHE B 1 274 ? 55.107 84.613 19.482 1.00 20.40 386 PHE B C 1
ATOM 4638 O O . PHE B 1 274 ? 54.210 84.420 18.651 1.00 17.12 386 PHE B O 1
ATOM 4646 N N . GLU B 1 275 ? 55.733 83.639 20.127 1.00 23.55 387 GLU B N 1
ATOM 4647 C CA . GLU B 1 275 ? 55.404 82.226 19.873 1.00 24.10 387 GLU B CA 1
ATOM 4648 C C . GLU B 1 275 ? 56.021 81.265 20.888 1.00 23.62 387 GLU B C 1
ATOM 4649 O O . GLU B 1 275 ? 57.068 81.544 21.455 1.00 23.51 387 GLU B O 1
ATOM 4655 N N . VAL B 1 276 ? 55.360 80.137 21.116 1.00 23.78 388 VAL B N 1
ATOM 4656 C CA . VAL B 1 276 ? 55.894 79.087 21.971 1.00 26.02 388 VAL B CA 1
ATOM 4657 C C . VAL B 1 276 ? 55.979 77.835 21.078 1.00 26.97 388 VAL B C 1
ATOM 4658 O O . VAL B 1 276 ? 55.058 77.549 20.297 1.00 26.04 388 VAL B O 1
ATOM 4662 N N . MET B 1 277 ? 57.073 77.093 21.178 1.00 27.10 389 MET B N 1
ATOM 4663 C CA . MET B 1 277 ? 57.237 75.879 20.385 1.00 29.66 389 MET B CA 1
ATOM 4664 C C . MET B 1 277 ? 57.278 74.758 21.393 1.00 29.52 389 MET B C 1
ATOM 4665 O O . MET B 1 277 ? 57.608 74.992 22.561 1.00 28.38 389 MET B O 1
ATOM 4670 N N . ASP B 1 278 ? 56.948 73.555 20.937 1.00 27.58 390 ASP B N 1
ATOM 4671 C CA . ASP B 1 278 ? 56.896 72.365 21.792 1.00 29.53 390 ASP B CA 1
ATOM 4672 C C . ASP B 1 278 ? 58.043 71.352 21.498 1.00 31.24 390 ASP B C 1
ATOM 4673 O O . ASP B 1 278 ? 59.143 71.764 21.140 1.00 31.67 390 ASP B O 1
ATOM 4678 N N . CYS B 1 279 ? 57.796 70.053 21.640 1.00 30.42 391 CYS B N 1
ATOM 4679 C CA . CYS B 1 279 ? 58.845 69.068 21.425 1.00 32.21 391 CYS B CA 1
ATOM 4680 C C . CYS B 1 279 ? 59.403 69.051 20.009 1.00 35.31 391 CYS B C 1
ATOM 4681 O O . CYS B 1 279 ? 60.376 68.356 19.752 1.00 36.10 391 CYS B O 1
ATOM 4684 N N . SER B 1 280 ? 58.809 69.805 19.084 1.00 38.33 392 SER B N 1
ATOM 4685 C CA . SER B 1 280 ? 59.341 69.785 17.728 1.00 38.97 392 SER B CA 1
ATOM 4686 C C . SER B 1 280 ? 60.337 70.901 17.491 1.00 40.62 392 SER B C 1
ATOM 4687 O O . SER B 1 280 ? 60.748 71.143 16.351 1.00 39.75 392 SER B O 1
ATOM 4690 N N . MET B 1 281 ? 60.732 71.581 18.566 1.00 41.63 393 MET B N 1
ATOM 4691 C CA . MET B 1 281 ? 61.709 72.661 18.441 1.00 43.23 393 MET B CA 1
ATOM 4692 C C . MET B 1 281 ? 63.032 72.071 17.970 1.00 43.94 393 MET B C 1
ATOM 4693 O O . MET B 1 281 ? 63.478 71.052 18.473 1.00 43.76 393 MET B O 1
ATOM 4698 N N . PRO B 1 282 ? 63.671 72.709 16.991 1.00 44.68 394 PRO B N 1
ATOM 4699 C CA . PRO B 1 282 ? 64.945 72.169 16.521 1.00 43.99 394 PRO B CA 1
ATOM 4700 C C . PRO B 1 282 ? 66.028 72.414 17.571 1.00 43.95 394 PRO B C 1
ATOM 4701 O O . PRO B 1 282 ? 65.950 73.374 18.333 1.00 43.44 394 PRO B O 1
ATOM 4705 N N . LEU B 1 283 ? 67.033 71.551 17.626 1.00 43.63 395 LEU B N 1
ATOM 4706 C CA . LEU B 1 283 ? 68.127 71.763 18.560 1.00 44.32 395 LEU B CA 1
ATOM 4707 C C . LEU B 1 283 ? 69.113 72.728 17.904 1.00 43.10 395 LEU B C 1
ATOM 4708 O O . LEU B 1 283 ? 69.412 72.607 16.736 1.00 41.13 395 LEU B O 1
ATOM 4713 N N . ILE B 1 284 ? 69.611 73.688 18.661 1.00 44.68 396 ILE B N 1
ATOM 4714 C CA . ILE B 1 284 ? 70.539 74.654 18.095 1.00 45.88 396 ILE B CA 1
ATOM 4715 C C . ILE B 1 284 ? 71.690 74.980 19.035 1.00 47.98 396 ILE B C 1
ATOM 4716 O O . ILE B 1 284 ? 71.749 74.482 20.160 1.00 50.06 396 ILE B O 1
ATOM 4721 N N . GLY B 1 285 ? 72.599 75.822 18.552 1.00 50.51 397 GLY B N 1
ATOM 4722 C CA . GLY B 1 285 ? 73.733 76.237 19.344 1.00 52.80 397 GLY B CA 1
ATOM 4723 C C . GLY B 1 285 ? 74.854 75.236 19.333 1.00 56.60 397 GLY B C 1
ATOM 4724 O O . GLY B 1 285 ? 74.816 74.228 18.596 1.00 57.47 397 GLY B O 1
ATOM 4725 N N . GLU B 1 286 ? 75.866 75.507 20.155 1.00 59.45 398 GLU B N 1
ATOM 4726 C CA . GLU B 1 286 ? 77.008 74.611 20.243 1.00 61.69 398 GLU B CA 1
ATOM 4727 C C . GLU B 1 286 ? 76.862 73.649 21.408 1.00 60.81 398 GLU B C 1
ATOM 4728 O O . GLU B 1 286 ? 77.849 73.071 21.863 1.00 60.45 398 GLU B O 1
ATOM 4734 N N . HIS B 1 287 ? 75.625 73.484 21.882 1.00 59.69 399 HIS B N 1
ATOM 4735 C CA . HIS B 1 287 ? 75.326 72.557 22.975 1.00 59.24 399 HIS B CA 1
ATOM 4736 C C . HIS B 1 287 ? 74.292 71.506 22.592 1.00 59.13 399 HIS B C 1
ATOM 4737 O O . HIS B 1 287 ? 73.593 70.978 23.462 1.00 59.40 399 HIS B O 1
ATOM 4744 N N . GLN B 1 288 ? 74.189 71.198 21.306 1.00 58.24 400 GLN B N 1
ATOM 4745 C CA . GLN B 1 288 ? 73.226 70.208 20.854 1.00 58.85 400 GLN B CA 1
ATOM 4746 C C . GLN B 1 288 ? 73.421 68.832 21.469 1.00 58.94 400 GLN B C 1
ATOM 4747 O O . GLN B 1 288 ? 72.501 68.279 22.064 1.00 60.44 400 GLN B O 1
ATOM 4753 N N . VAL B 1 289 ? 74.608 68.267 21.335 1.00 59.45 401 VAL B N 1
ATOM 4754 C CA . VAL B 1 289 ? 74.869 66.946 21.905 1.00 59.30 401 VAL B CA 1
ATOM 4755 C C . VAL B 1 289 ? 74.390 66.990 23.354 1.00 59.02 401 VAL B C 1
ATOM 4756 O O . VAL B 1 289 ? 73.692 66.094 23.845 1.00 59.49 401 VAL B O 1
ATOM 4760 N N . GLU B 1 290 ? 74.772 68.058 24.030 1.00 58.33 402 GLU B N 1
ATOM 4761 C CA . GLU B 1 290 ? 74.377 68.287 25.405 1.00 59.01 402 GLU B CA 1
ATOM 4762 C C . GLU B 1 290 ? 72.824 68.107 25.562 1.00 58.11 402 GLU B C 1
ATOM 4763 O O . GLU B 1 290 ? 72.360 67.309 26.392 1.00 57.93 402 GLU B O 1
ATOM 4769 N N . ASP B 1 291 ? 72.050 68.849 24.757 1.00 54.79 403 ASP B N 1
ATOM 4770 C CA . ASP B 1 291 ? 70.588 68.805 24.777 1.00 52.55 403 ASP B CA 1
ATOM 4771 C C . ASP B 1 291 ? 70.060 67.428 24.468 1.00 53.05 403 ASP B C 1
ATOM 4772 O O . ASP B 1 291 ? 69.096 66.960 25.104 1.00 51.79 403 ASP B O 1
ATOM 4777 N N . ARG B 1 292 ? 70.676 66.772 23.491 1.00 52.55 404 ARG B N 1
ATOM 4778 C CA . ARG B 1 292 ? 70.220 65.442 23.151 1.00 54.31 404 ARG B CA 1
ATOM 4779 C C . ARG B 1 292 ? 70.441 64.544 24.370 1.00 54.82 404 ARG B C 1
ATOM 4780 O O . ARG B 1 292 ? 69.693 63.580 24.610 1.00 54.59 404 ARG B O 1
ATOM 4788 N N . GLN B 1 293 ? 71.468 64.874 25.142 1.00 53.87 405 GLN B N 1
ATOM 4789 C CA . GLN B 1 293 ? 71.785 64.086 26.318 1.00 55.56 405 GLN B CA 1
ATOM 4790 C C . GLN B 1 293 ? 70.639 64.258 27.306 1.00 53.17 405 GLN B C 1
ATOM 4791 O O . GLN B 1 293 ? 70.094 63.286 27.850 1.00 51.83 405 GLN B O 1
ATOM 4797 N N . LEU B 1 294 ? 70.291 65.518 27.519 1.00 49.30 406 LEU B N 1
ATOM 4798 C CA . LEU B 1 294 ? 69.227 65.874 28.421 1.00 47.79 406 LEU B CA 1
ATOM 4799 C C . LEU B 1 294 ? 67.902 65.212 28.053 1.00 46.38 406 LEU B C 1
ATOM 4800 O O . LEU B 1 294 ? 67.173 64.738 28.933 1.00 46.84 406 LEU B O 1
ATOM 4805 N N . ILE B 1 295 ? 67.602 65.184 26.758 1.00 44.43 407 ILE B N 1
ATOM 4806 C CA . ILE B 1 295 ? 66.378 64.578 26.272 1.00 44.32 407 ILE B CA 1
ATOM 4807 C C . ILE B 1 295 ? 66.407 63.081 26.518 1.00 46.26 407 ILE B C 1
ATOM 4808 O O . ILE B 1 295 ? 65.431 62.501 27.004 1.00 47.55 407 ILE B O 1
ATOM 4813 N N . THR B 1 296 ? 67.528 62.453 26.179 1.00 48.11 408 THR B N 1
ATOM 4814 C CA . THR B 1 296 ? 67.712 61.024 26.396 1.00 47.37 408 THR B CA 1
ATOM 4815 C C . THR B 1 296 ? 67.354 60.700 27.841 1.00 47.52 408 THR B C 1
ATOM 4816 O O . THR B 1 296 ? 66.584 59.775 28.108 1.00 47.63 408 THR B O 1
ATOM 4820 N N . ASP B 1 297 ? 67.918 61.472 28.766 1.00 48.94 409 ASP B N 1
ATOM 4821 C CA . ASP B 1 297 ? 67.663 61.302 30.193 1.00 50.72 409 ASP B CA 1
ATOM 4822 C C . ASP B 1 297 ? 66.188 61.373 30.468 1.00 51.88 409 ASP B C 1
ATOM 4823 O O . ASP B 1 297 ? 65.644 60.554 31.222 1.00 54.46 409 ASP B O 1
ATOM 4828 N N . LEU B 1 298 ? 65.552 62.372 29.857 1.00 51.79 410 LEU B N 1
ATOM 4829 C CA . LEU B 1 298 ? 64.106 62.601 29.994 1.00 50.80 410 LEU B CA 1
ATOM 4830 C C . LEU B 1 298 ? 63.304 61.361 29.583 1.00 48.20 410 LEU B C 1
ATOM 4831 O O . LEU B 1 298 ? 62.434 60.906 30.312 1.00 47.89 410 LEU B O 1
ATOM 4836 N N . VAL B 1 299 ? 63.615 60.825 28.410 1.00 47.11 411 VAL B N 1
ATOM 4837 C CA . VAL B 1 299 ? 62.928 59.648 27.890 1.00 46.23 411 VAL B CA 1
ATOM 4838 C C . VAL B 1 299 ? 63.120 58.422 28.773 1.00 47.29 411 VAL B C 1
ATOM 4839 O O . VAL B 1 299 ? 62.233 57.564 28.894 1.00 46.81 411 VAL B O 1
ATOM 4843 N N . ILE B 1 300 ? 64.291 58.334 29.387 1.00 47.26 412 ILE B N 1
ATOM 4844 C CA . ILE B 1 300 ? 64.562 57.200 30.238 1.00 48.44 412 ILE B CA 1
ATOM 4845 C C . ILE B 1 300 ? 63.762 57.375 31.488 1.00 49.04 412 ILE B C 1
ATOM 4846 O O . ILE B 1 300 ? 63.126 56.428 31.980 1.00 50.09 412 ILE B O 1
ATOM 4851 N N . SER B 1 301 ? 63.784 58.594 32.000 1.00 48.53 413 SER B N 1
ATOM 4852 C CA . SER B 1 301 ? 63.075 58.879 33.215 1.00 49.23 413 SER B CA 1
ATOM 4853 C C . SER B 1 301 ? 61.603 58.612 33.057 1.00 50.86 413 SER B C 1
ATOM 4854 O O . SER B 1 301 ? 60.999 58.044 33.955 1.00 52.25 413 SER B O 1
ATOM 4857 N N . LYS B 1 302 ? 61.028 59.016 31.926 1.00 52.68 414 LYS B N 1
ATOM 4858 C CA . LYS B 1 302 ? 59.603 58.826 31.692 1.00 54.18 414 LYS B CA 1
ATOM 4859 C C . LYS B 1 302 ? 59.290 57.336 31.413 1.00 56.30 414 LYS B C 1
ATOM 4860 O O . LYS B 1 302 ? 58.220 56.831 31.803 1.00 57.55 414 LYS B O 1
ATOM 4866 N N . MET B 1 303 ? 60.204 56.623 30.753 1.00 57.30 415 MET B N 1
ATOM 4867 C CA . MET B 1 303 ? 59.953 55.211 30.474 1.00 59.91 415 MET B CA 1
ATOM 4868 C C . MET B 1 303 ? 59.890 54.399 31.792 1.00 61.85 415 MET B C 1
ATOM 4869 O O . MET B 1 303 ? 59.066 53.489 31.943 1.00 62.05 415 MET B O 1
ATOM 4874 N N . ASN B 1 304 ? 60.758 54.738 32.743 1.00 63.78 416 ASN B N 1
ATOM 4875 C CA . ASN B 1 304 ? 60.779 54.068 34.042 1.00 65.45 416 ASN B CA 1
ATOM 4876 C C . ASN B 1 304 ? 59.541 54.333 34.856 1.00 68.15 416 ASN B C 1
ATOM 4877 O O . ASN B 1 304 ? 59.011 53.435 35.495 1.00 68.20 416 ASN B O 1
ATOM 4882 N N . GLN B 1 305 ? 59.078 55.567 34.847 1.00 72.08 417 GLN B N 1
ATOM 4883 C CA . GLN B 1 305 ? 57.900 55.886 35.621 1.00 76.25 417 GLN B CA 1
ATOM 4884 C C . GLN B 1 305 ? 56.623 55.381 34.954 1.00 78.52 417 GLN B C 1
ATOM 4885 O O . GLN B 1 305 ? 55.610 55.176 35.635 1.00 78.52 417 GLN B O 1
ATOM 4891 N N . LEU B 1 306 ? 56.661 55.173 33.639 1.00 80.20 418 LEU B N 1
ATOM 4892 C CA . LEU B 1 306 ? 55.452 54.754 32.931 1.00 82.91 418 LEU B CA 1
ATOM 4893 C C . LEU B 1 306 ? 55.368 53.333 32.396 1.00 84.37 418 LEU B C 1
ATOM 4894 O O . LEU B 1 306 ? 54.270 52.805 32.209 1.00 84.07 418 LEU B O 1
ATOM 4899 N N . LEU B 1 307 ? 56.503 52.703 32.142 1.00 86.58 419 LEU B N 1
ATOM 4900 C CA . LEU B 1 307 ? 56.456 51.360 31.600 1.00 89.20 419 LEU B CA 1
ATOM 4901 C C . LEU B 1 307 ? 56.434 50.254 32.638 1.00 91.95 419 LEU B C 1
ATOM 4902 O O . LEU B 1 307 ? 56.579 50.495 33.842 1.00 91.78 419 LEU B O 1
ATOM 4907 N N . SER B 1 308 ? 56.249 49.033 32.139 1.00 95.14 420 SER B N 1
ATOM 4908 C CA . SER B 1 308 ? 56.192 47.824 32.960 1.00 97.58 420 SER B CA 1
ATOM 4909 C C . SER B 1 308 ? 57.014 46.692 32.329 1.00 99.10 420 SER B C 1
ATOM 4910 O O . SER B 1 308 ? 57.307 46.706 31.133 1.00 99.89 420 SER B O 1
ATOM 4913 N N . ARG B 1 309 ? 57.382 45.714 3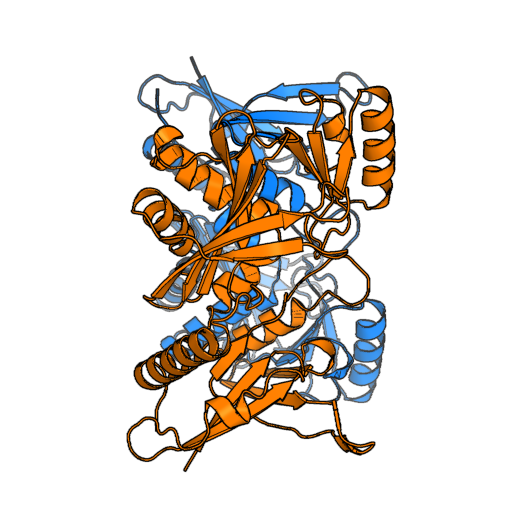3.145 0.00 100.75 421 ARG B N 1
ATOM 4914 C CA . ARG B 1 309 ? 58.174 44.583 32.681 0.00 102.20 421 ARG B CA 1
ATOM 4915 C C . ARG B 1 309 ? 57.593 43.952 31.420 0.00 102.44 421 ARG B C 1
ATOM 4916 O O . ARG B 1 309 ? 58.355 43.778 30.446 0.00 102.63 421 ARG B O 1
#

Sequence (618 aa):
KAKVLLVVDEPHTDWAKCFRGKKILGDYDIKVEQAEFSELNLVAHADGTYAVDMQVLRNGTKVVRSFRPDFVLIRQHAFGMAENEDFRHLVIGMQYAGLPSINSLESIYNFCDKPWVFAQMVAIFKTLGGEKFPLIEQTYYPNHREMLTLPTFPVVVKIGHAHSGMGKVKVENHYDFQDIASVVALTQTYATAEPFIDAKYDIRVQKIGNNYKAYMRTSISGNWKTNTGSAMLEQIAMSDRYKLWVDACSEMFGGLDICAVKAVHGKDGKDYIFEVMDCSMPLIGEHQVEDRQLITDLVISKMNQLLSRKAKVLLVVDEPHTDWAKCFRGKKILGDYDIKVEQAEFSELNLVAHADGTYAVDMQVLRNGTKVVRSFRPDFVLIRQHAFGMAENEDFRHLVIGMQYAGLPSINSLESIYNFCDKPWVFAQMVAIFKTLGGEKFPLIEQTYYPNHREMLTLPTFPVVVKIGHAHSGMGKVKVENHYDFQDIASVVALTQTYATAEPFIDAKYDIRVQKIGNNYKAYMRTSISGNWKTNTGSAMLEQIAMSDRYKLWVDACSEMFGGLDICAVKAVHGKDGKDYIFEVMDCSMPLIGEHQVEDRQLITDLVISKMNQLLSR